Protein 3UBY (pdb70)

Solvent-accessible surface area: 18121 Å² total; per-residue (Å²): 123,112,171,102,90,75,20,19,93,153,18,0,62,45,69,6,53,55,0,0,85,30,0,2,0,3,11,0,0,14,108,14,138,112,47,48,46,0,49,0,25,0,0,0,0,0,0,30,63,1,46,145,0,101,27,0,36,0,108,71,34,122,122,46,124,111,2,141,0,4,51,70,128,26,0,3,0,3,1,28,77,53,190,70,136,81,42,7,0,5,0,1,3,75,45,98,0,4,2,0,12,0,13,0,1,41,10,84,78,23,38,107,30,0,54,122,60,56,91,122,87,105,105,42,123,84,2,1,16,5,23,19,76,0,0,32,0,0,30,4,62,100,76,8,18,62,72,29,0,7,135,23,144,20,0,25,0,14,128,5,86,82,21,15,1,110,42,7,19,2,34,3,36,14,53,74,93,48,59,133,42,33,201,81,76,12,4,4,2,18,99,71,15,70,49,13,32,66,82,37,182,152,42,74,123,89,130,83,56,61,10,19,95,152,31,0,61,46,64,1,47,56,0,0,97,31,0,17,11,19,22,0,0,18,85,18,137,118,45,43,58,0,43,0,57,0,0,0,0,0,0,71,103,34,147,157,57,101,171,27,126,0,24,52,52,125,28,0,1,0,28,0,57,88,28,212,76,66,97,40,13,0,6,0,1,3,81,47,112,2,4,3,0,10,0,17,0,1,36,10,78,80,25,38,124,20,0,56,128,78,35,109,192,147,13,135,57,30,53,0,1,15,6,23,21,71,0,0,57,0,0,25,2,59,78,75,5,29,65,71,33,0,14,134,24,125,20,0,34,0,25,60,16,54,79,64,44,121,110,56,27,43,7,70,101,95,123,37,6,3,11,31,160,73,16,98,55,12,34,70,104,127

Radius of gyration: 24.21 Å; Cα contacts (8 Å, |Δi|>4): 973; chains: 2; bounding box: 61×61×59 Å

B-factor: mean 36.01, std 13.49, range [2.0, 109.89]

Organism: Homo sapiens (NCBI:txid9606)

Secondary structure (DSSP, 8-state):
-----B--HHHH-S-HHHHHHHTTT-EEEEE-TTS-EEEEEEEEEEEE-STT-TTSTTGGG---SGGGGGGSSTTBEEEEEETTTEEEEEEE-SSTT-EEEEEEEEEEE-HHHHHHHHHH---GGGTSSSHHHHHHHTT--GGGTT-BTTT-SSEEEE--S--B-GGGEEEEPPS---TTTTTS--EEEETT-TT-S---TTT-/----EE--HHHHSSBHHHHHHHTTTPEEEEE-TTS-EEEEEEEEEEEE-----TTTGGGGSSTTBEEEEEETTTEEEEEEE-BSTT-EEEEEEEEEEE-HHHHHHHH-----GGGTSSSHHHHHHHTT--GGGTT-BTTT-SSEEEEE-SB----EEEE-----EEEETT-TT-SS--

Sequence (382 aa):
GPHMTRLGLEFFDQPAVPLARAFLGQVLVRRLPNGTELRGRIVETEAYLGPEDEAAHSRGGRQTPRNRGMFMKPGTLYVYIIYGMYFCMNISSQGDGACVLLRALEPLEGLETMRQLRSTLLKDRELCSGPSKLCQALAINKSFDQRDLAQDEAVWLERGPLEPSEPAVVAAARVGVAGEWARKPLRFYVRGSPWVSVVDRVAEGPHMTRLGLEFFDQPAVPLARAFLGQVLVRRLPNGTELRGRIVETEAYLGPQTPRNRGMFMKPGTLYVYIIYGMYFCMNISSQGDGACVLLRALEPLEGLETMRQLRSRVLKDRELCSGPSKLCQALAINKSFDQRDLAQDEAVWLERGPLEPSAVVAAARVPLRFYVRGSPWVSVVD

GO terms:
  GO:0003684 damaged DNA binding (F, TAS)
  GO:0005654 nucleoplasm (C, TAS)
  GO:0006284 base-excision repair (P, TAS)
  GO:0006307 DNA alkylation repair (P, TAS)
  GO:0005739 mitochondrion (C, HTP)
  GO:0045007 depurination (P, TAS)
  GO:0019104 DNA N-glycosylase activity (F, TAS)
  GO:0005515 protein binding (F, IPI)
  GO:0005654 nucleoplasm (C, IDA)
  GO:0005829 cytosol (C, IDA)
  GO:0003677 DNA binding (F, EXP)

Nearest PDB structures (foldseek):
  3uby-assembly1_A  TM=1.005E+00  e=2.564E-46  Homo sapiens
  1f6o-assembly1_A  TM=9.825E-01  e=2.216E-38  Homo sapiens
  1f4r-assembly1_A  TM=9.742E-01  e=4.919E-38  Homo sapiens
  1ewn-assembly1_A  TM=9.761E-01  e=7.106E-38  Homo sapiens
  1bnk-assembly1_A  TM=9.827E-01  e=2.994E-36  Homo sapiens

Structure (mmCIF, N/CA/C/O backbone):
data_3UBY
#
_entry.id   3UBY
#
_cell.length_a   41.168
_cell.length_b   41.168
_cell.length_c   262.546
_cell.angle_alpha   90.00
_cell.angle_beta   90.00
_cell.angle_gamma   90.00
#
_symmetry.space_group_name_H-M   'P 43'
#
loop_
_entity.id
_entity.type
_entity.pdbx_description
1 polymer 'DNA-3-methyladenine glycosylase'
2 polymer "DNA (5'-D(*GP*AP*CP*AP*TP*GP*(EDC)P*TP*TP*GP*CP*CP*T)-3')"
3 water water
#
loop_
_atom_site.group_PDB
_atom_site.id
_atom_site.type_symbol
_atom_site.label_atom_id
_atom_site.label_alt_id
_atom_site.label_comp_id
_atom_site.label_asym_id
_atom_site.label_entity_id
_atom_site.label_seq_id
_atom_site.pdbx_PDB_ins_code
_atom_site.Cartn_x
_atom_site.Cartn_y
_atom_site.Cartn_z
_atom_site.occupancy
_atom_site.B_iso_or_equiv
_atom_site.auth_seq_id
_atom_site.auth_comp_id
_atom_site.auth_asym_id
_atom_site.auth_atom_id
_atom_site.pdbx_PDB_model_num
ATOM 1 N N . GLY A 1 1 ? 13.423 -16.836 -1.871 1.00 36.01 80 GLY A N 1
ATOM 2 C CA . GLY A 1 1 ? 12.492 -16.692 -0.719 1.00 37.44 80 GLY A CA 1
ATOM 3 C C . GLY A 1 1 ? 11.109 -16.239 -1.147 1.00 41.88 80 GLY A C 1
ATOM 4 O O . GLY A 1 1 ? 10.892 -15.943 -2.327 1.00 43.09 80 GLY A O 1
ATOM 5 N N . PRO A 1 2 ? 10.163 -16.182 -0.190 1.00 41.17 81 PRO A N 1
ATOM 6 C CA . PRO A 1 2 ? 8.806 -15.741 -0.498 1.00 44.37 81 PRO A CA 1
ATOM 7 C C . PRO A 1 2 ? 8.726 -14.232 -0.721 1.00 43.34 81 PRO A C 1
ATOM 8 O O . PRO A 1 2 ? 9.608 -13.486 -0.286 1.00 42.03 81 PRO A O 1
ATOM 12 N N . HIS A 1 3 ? 7.683 -13.800 -1.421 1.00 45.60 82 HIS A N 1
ATOM 13 C CA . HIS A 1 3 ? 7.408 -12.382 -1.592 1.00 46.29 82 HIS A CA 1
ATOM 14 C C . HIS A 1 3 ? 6.999 -11.835 -0.231 1.00 44.87 82 HIS A C 1
ATOM 15 O O . HIS A 1 3 ? 6.043 -12.326 0.375 1.00 46.47 82 HIS A O 1
ATOM 22 N N . MET A 1 4 ? 7.738 -10.841 0.257 1.00 44.01 83 MET A N 1
ATOM 23 C CA . MET A 1 4 ? 7.482 -10.282 1.586 1.00 45.75 83 MET A CA 1
ATOM 24 C C . MET A 1 4 ? 7.116 -8.808 1.528 1.00 44.37 83 MET A C 1
ATOM 25 O O . MET A 1 4 ? 7.828 -8.000 0.925 1.00 48.66 83 MET A O 1
ATOM 30 N N . THR A 1 5 ? 5.994 -8.469 2.150 1.00 39.39 84 THR A N 1
ATOM 31 C CA . THR A 1 5 ? 5.559 -7.080 2.238 1.00 42.48 84 THR A CA 1
ATOM 32 C C . THR A 1 5 ? 5.208 -6.746 3.685 1.00 39.23 84 THR A C 1
ATOM 33 O O . THR A 1 5 ? 4.707 -7.599 4.430 1.00 42.39 84 THR A O 1
ATOM 37 N N . ARG A 1 6 ? 5.492 -5.516 4.094 1.00 31.51 85 ARG A N 1
ATOM 38 C CA . ARG A 1 6 ? 5.234 -5.134 5.472 1.00 27.09 85 ARG A CA 1
ATOM 39 C C . ARG A 1 6 ? 3.773 -4.732 5.679 1.00 28.08 85 ARG A C 1
ATOM 40 O O . ARG A 1 6 ? 3.106 -4.225 4.763 1.00 23.06 85 ARG A O 1
ATOM 48 N N . LEU A 1 7 ? 3.282 -4.996 6.885 1.00 25.85 86 LEU A N 1
ATOM 49 C CA . LEU A 1 7 ? 1.973 -4.547 7.291 1.00 27.40 86 LEU A CA 1
ATOM 50 C C . LEU A 1 7 ? 2.051 -3.040 7.536 1.00 26.35 86 LEU A C 1
ATOM 51 O O . LEU A 1 7 ? 2.983 -2.557 8.191 1.00 25.95 86 LEU A O 1
ATOM 56 N N . GLY A 1 8 ? 1.092 -2.306 6.977 1.00 27.44 87 GLY A N 1
ATOM 57 C CA . GLY A 1 8 ? 1.121 -0.847 7.005 1.00 25.68 87 GLY A CA 1
ATOM 58 C C . GLY A 1 8 ? -0.098 -0.212 7.644 1.00 28.56 87 GLY A C 1
ATOM 59 O O . GLY A 1 8 ? -0.826 -0.860 8.394 1.00 27.36 87 GLY A O 1
ATOM 60 N N . LEU A 1 9 ? -0.328 1.057 7.313 1.00 28.03 88 LEU A N 1
ATOM 61 C CA . LEU A 1 9 ? -1.378 1.872 7.934 1.00 27.60 88 LEU A CA 1
ATOM 62 C C . LEU A 1 9 ? -2.733 1.166 8.006 1.00 29.87 88 LEU A C 1
ATOM 63 O O . LEU A 1 9 ? -3.401 1.203 9.036 1.00 27.65 88 LEU A O 1
ATOM 68 N N . GLU A 1 10 ? -3.119 0.510 6.917 1.00 33.14 89 GLU A N 1
ATOM 69 C CA . GLU A 1 10 ? -4.382 -0.231 6.859 1.00 36.40 89 GLU A CA 1
ATOM 70 C C . GLU A 1 10 ? -4.532 -1.261 7.988 1.00 29.56 89 GLU A C 1
ATOM 71 O O . GLU A 1 10 ? -5.623 -1.453 8.517 1.00 31.81 89 GLU A O 1
ATOM 77 N N . PHE A 1 11 ? -3.436 -1.914 8.357 1.00 28.25 90 PHE A N 1
ATOM 78 C CA . PHE A 1 11 ? -3.472 -2.920 9.414 1.00 27.97 90 PHE A CA 1
ATOM 79 C C . PHE A 1 11 ? -3.604 -2.241 10.772 1.00 24.87 90 PHE A C 1
ATOM 80 O O . PHE A 1 11 ? -4.373 -2.687 11.624 1.00 28.02 90 PHE A O 1
ATOM 88 N N . PHE A 1 12 ? -2.865 -1.154 10.968 1.00 21.93 91 PHE A N 1
ATOM 89 C CA . PHE A 1 12 ? -2.821 -0.498 12.273 1.00 24.23 91 PHE A CA 1
ATOM 90 C C . PHE A 1 12 ? -4.074 0.314 12.567 1.00 25.58 91 PHE A C 1
ATOM 91 O O . PHE A 1 12 ? -4.427 0.498 13.734 1.00 27.37 91 PHE A O 1
ATOM 99 N N . ASP A 1 13 ? -4.748 0.771 11.508 1.00 22.16 92 ASP A N 1
ATOM 100 C CA . ASP A 1 13 ? -5.922 1.643 11.631 1.00 27.98 92 ASP A CA 1
ATOM 101 C C . ASP A 1 13 ? -7.211 0.869 11.891 1.00 29.42 92 ASP A C 1
ATOM 102 O O . ASP A 1 13 ? -8.138 0.882 11.072 1.00 31.04 92 ASP A O 1
ATOM 107 N N . GLN A 1 14 ? -7.256 0.202 13.040 1.00 28.40 93 GLN A N 1
ATOM 108 C CA . GLN A 1 14 ? -8.482 -0.403 13.559 1.00 28.39 93 GLN A CA 1
ATOM 109 C C . GLN A 1 14 ? -8.531 -0.193 15.076 1.00 27.08 93 GLN A C 1
ATOM 110 O O . GLN A 1 14 ? -7.487 0.069 15.682 1.00 22.04 93 GLN A O 1
ATOM 116 N N . PRO A 1 15 ? -9.730 -0.287 15.697 1.00 27.05 94 PRO A N 1
ATOM 117 C CA . PRO A 1 15 ? -9.809 -0.099 17.158 1.00 28.68 94 PRO A CA 1
ATOM 118 C C . PRO A 1 15 ? -8.911 -1.054 17.950 1.00 28.42 94 PRO A C 1
ATOM 119 O O . PRO A 1 15 ? -8.456 -2.067 17.410 1.00 27.72 94 PRO A O 1
ATOM 123 N N . ALA A 1 16 ? -8.658 -0.720 19.215 1.00 23.99 95 ALA A N 1
ATOM 124 C CA . ALA A 1 16 ? -7.626 -1.386 20.024 1.00 24.42 95 ALA A CA 1
ATOM 125 C C . ALA A 1 16 ? -7.842 -2.886 20.261 1.00 23.84 95 ALA A C 1
ATOM 126 O O . ALA A 1 16 ? -6.893 -3.670 20.172 1.00 21.30 95 ALA A O 1
ATOM 128 N N . VAL A 1 17 ? -9.074 -3.287 20.567 1.00 22.33 96 VAL A N 1
ATOM 129 C CA . VAL A 1 17 ? -9.381 -4.708 20.739 1.00 26.58 96 VAL A CA 1
ATOM 130 C C . VAL A 1 17 ? -9.068 -5.498 19.449 1.00 26.38 96 VAL A C 1
ATOM 131 O O . VAL A 1 17 ? -8.206 -6.382 19.479 1.00 25.09 96 VAL A O 1
ATOM 135 N N . PRO A 1 18 ? -9.722 -5.158 18.310 1.00 25.94 97 PRO A N 1
ATOM 136 C CA . PRO A 1 18 ? -9.389 -5.906 17.086 1.00 29.94 97 PRO A CA 1
ATOM 137 C C . PRO A 1 18 ? -7.898 -5.855 16.698 1.00 23.84 97 PRO A C 1
ATOM 138 O O . PRO A 1 18 ? -7.371 -6.843 16.190 1.00 23.56 97 PRO A O 1
ATOM 142 N N . LEU A 1 19 ? -7.221 -4.736 16.952 1.00 23.78 98 LEU A N 1
ATOM 143 C CA . LEU A 1 19 ? -5.789 -4.646 16.635 1.00 23.39 98 LEU A CA 1
ATOM 144 C C . LEU A 1 19 ? -4.944 -5.581 17.507 1.00 21.14 98 LEU A C 1
ATOM 145 O O . LEU A 1 19 ? -4.113 -6.327 16.989 1.00 21.57 98 LEU A O 1
ATOM 150 N N . ALA A 1 20 ? -5.173 -5.541 18.818 1.00 21.83 99 ALA A N 1
ATOM 151 C CA . ALA A 1 20 ? -4.512 -6.439 19.768 1.00 21.39 99 ALA A CA 1
ATOM 152 C C . ALA A 1 20 ? -4.667 -7.910 19.390 1.00 25.87 99 ALA A C 1
ATOM 153 O O . ALA A 1 20 ? -3.749 -8.716 19.583 1.00 25.22 99 ALA A O 1
ATOM 155 N N . ARG A 1 21 ? -5.834 -8.248 18.852 1.00 25.98 100 ARG A N 1
ATOM 156 C CA . ARG A 1 21 ? -6.118 -9.605 18.405 1.00 28.93 100 ARG A CA 1
ATOM 157 C C . ARG A 1 21 ? -5.393 -9.906 17.099 1.00 25.68 100 ARG A C 1
ATOM 158 O O . ARG A 1 21 ? -4.832 -10.983 16.938 1.00 21.83 100 ARG A O 1
ATOM 166 N N . ALA A 1 22 ? -5.409 -8.934 16.186 1.00 26.59 101 ALA A N 1
ATOM 167 C CA . ALA A 1 22 ? -4.840 -9.079 14.848 1.00 25.14 101 ALA A CA 1
ATOM 168 C C . ALA A 1 22 ? -3.323 -9.241 14.857 1.00 25.08 101 ALA A C 1
ATOM 169 O O . ALA A 1 22 ? -2.779 -9.916 13.984 1.00 18.07 101 ALA A O 1
ATOM 171 N N . PHE A 1 23 ? -2.657 -8.626 15.842 1.00 22.03 102 PHE A N 1
ATOM 172 C CA . PHE A 1 23 ? -1.203 -8.738 16.025 1.00 22.02 102 PHE A CA 1
ATOM 173 C C . PHE A 1 23 ? -0.749 -10.184 16.244 1.00 24.13 102 PHE A C 1
ATOM 174 O O . PHE A 1 23 ? 0.353 -10.565 15.850 1.00 21.27 102 PHE A O 1
ATOM 182 N N . LEU A 1 24 ? -1.583 -10.973 16.913 1.00 23.91 103 LEU A N 1
ATOM 183 C CA . LEU A 1 24 ? -1.219 -12.348 17.249 1.00 24.91 103 LEU A CA 1
ATOM 184 C C . LEU A 1 24 ? -0.883 -13.144 15.991 1.00 22.21 103 LEU A C 1
ATOM 185 O O . LEU A 1 24 ? -1.682 -13.221 15.067 1.00 27.09 103 LEU A O 1
ATOM 190 N N . GLY A 1 25 ? 0.318 -13.704 15.950 1.00 21.82 104 GLY A N 1
ATOM 191 C CA . GLY A 1 25 ? 0.748 -14.496 14.802 1.00 23.11 104 GLY A CA 1
ATOM 192 C C . GLY A 1 25 ? 1.559 -13.692 13.807 1.00 24.37 104 GLY A C 1
ATOM 193 O O . GLY A 1 25 ? 2.212 -14.261 12.950 1.00 22.38 104 GLY 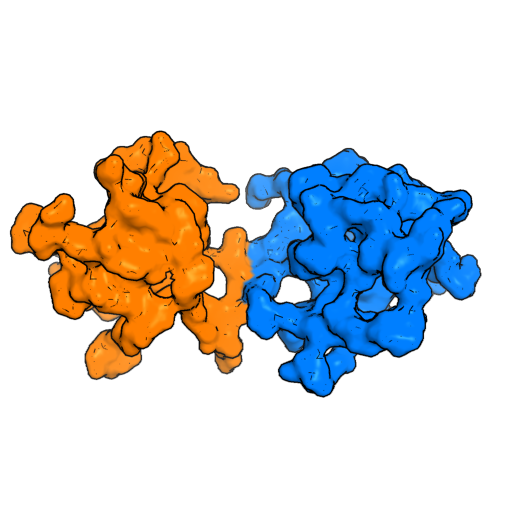A O 1
ATOM 194 N N . GLN A 1 26 ? 1.522 -12.363 13.921 1.00 23.86 105 GLN A N 1
ATOM 195 C CA . GLN A 1 26 ? 2.319 -11.502 13.039 1.00 21.03 105 GLN A CA 1
ATOM 196 C C . GLN A 1 26 ? 3.767 -11.480 13.527 1.00 23.05 105 GLN A C 1
ATOM 197 O O . GLN A 1 26 ? 4.028 -11.702 14.708 1.00 21.90 105 GLN A O 1
ATOM 203 N N . VAL A 1 27 ? 4.703 -11.225 12.617 1.00 20.03 106 VAL A N 1
ATOM 204 C CA . VAL A 1 27 ? 6.125 -11.319 12.948 1.00 23.24 106 VAL A CA 1
ATOM 205 C C . VAL A 1 27 ? 6.761 -9.943 13.006 1.00 18.47 106 VAL A C 1
ATOM 206 O O . VAL A 1 27 ? 6.795 -9.202 12.024 1.00 22.34 106 VAL A O 1
ATOM 210 N N . LEU A 1 28 ? 7.264 -9.618 14.183 1.00 23.22 107 LEU A N 1
ATOM 211 C CA . LEU A 1 28 ? 7.937 -8.355 14.414 1.00 21.41 107 LEU A CA 1
ATOM 212 C C . LEU A 1 28 ? 9.402 -8.522 14.017 1.00 20.10 107 LEU A C 1
ATOM 213 O O . LEU A 1 28 ? 10.065 -9.463 14.455 1.00 20.49 107 LEU A O 1
ATOM 218 N N . VAL A 1 29 ? 9.894 -7.620 13.170 1.00 19.58 108 VAL A N 1
ATOM 219 C CA . VAL A 1 29 ? 11.260 -7.704 12.645 1.00 23.22 108 VAL A CA 1
ATOM 220 C C . VAL A 1 29 ? 12.094 -6.484 13.055 1.00 25.25 108 VAL A C 1
ATOM 221 O O . VAL A 1 29 ? 11.644 -5.353 12.923 1.00 25.60 108 VAL A O 1
ATOM 225 N N . ARG A 1 30 ? 13.307 -6.726 13.550 1.00 24.18 109 ARG A N 1
ATOM 226 C CA . ARG A 1 30 ? 14.259 -5.660 13.838 1.00 25.74 109 ARG A CA 1
ATOM 227 C C . ARG A 1 30 ? 15.520 -5.834 13.025 1.00 27.39 109 ARG A C 1
ATOM 228 O O . ARG A 1 30 ? 16.049 -6.946 12.919 1.00 32.71 109 ARG A O 1
ATOM 236 N N . ARG A 1 31 ? 15.993 -4.739 12.436 1.00 26.30 110 ARG A N 1
ATOM 237 C CA . ARG A 1 31 ? 17.276 -4.743 11.737 1.00 29.45 110 ARG A CA 1
ATOM 238 C C . ARG A 1 31 ? 18.254 -3.840 12.469 1.00 30.73 110 ARG A C 1
ATOM 239 O O . ARG A 1 31 ? 18.072 -2.622 12.535 1.00 34.59 110 ARG A O 1
ATOM 247 N N . LEU A 1 32 ? 19.289 -4.460 13.020 1.00 34.51 111 LEU A N 1
ATOM 248 C CA . LEU A 1 32 ? 20.332 -3.759 13.755 1.00 35.41 111 LEU A CA 1
ATOM 249 C C . LEU A 1 32 ? 21.249 -2.985 12.798 1.00 35.90 111 LEU A C 1
ATOM 250 O O . LEU A 1 32 ? 21.286 -3.292 11.602 1.00 35.08 111 LEU A O 1
ATOM 255 N N . PRO A 1 33 ? 21.985 -1.976 13.316 1.00 39.75 112 PRO A N 1
ATOM 256 C CA . PRO A 1 33 ? 22.903 -1.181 12.489 1.00 40.82 112 PRO A CA 1
ATOM 257 C C . PRO A 1 33 ? 23.988 -2.020 11.816 1.00 44.01 112 PRO A C 1
ATOM 258 O O . PRO A 1 33 ? 24.524 -1.621 10.776 1.00 47.22 112 PRO A O 1
ATOM 262 N N . ASN A 1 34 ? 24.303 -3.169 12.408 1.00 43.49 113 ASN A N 1
ATOM 263 C CA . ASN A 1 34 ? 25.294 -4.085 11.853 1.00 44.05 113 ASN A CA 1
ATOM 264 C C . ASN A 1 34 ? 24.718 -4.999 10.768 1.00 42.55 113 ASN A C 1
ATOM 265 O O . ASN A 1 34 ? 25.445 -5.793 10.171 1.00 42.53 113 ASN A O 1
ATOM 270 N N . GLY A 1 35 ? 23.415 -4.887 10.521 1.00 39.48 114 GLY A N 1
ATOM 271 C CA . GLY A 1 35 ? 22.748 -5.690 9.484 1.00 40.20 114 GLY A CA 1
ATOM 272 C C . GLY A 1 35 ? 22.015 -6.949 9.935 1.00 34.89 114 GLY A C 1
ATOM 273 O O . GLY A 1 35 ? 21.252 -7.530 9.163 1.00 33.78 114 GLY A O 1
ATOM 274 N N . THR A 1 36 ? 22.251 -7.376 11.175 1.00 34.96 115 THR A N 1
ATOM 275 C CA . THR A 1 36 ? 21.571 -8.544 11.752 1.00 32.44 115 THR A CA 1
ATOM 276 C C . THR A 1 36 ? 20.052 -8.346 11.853 1.00 33.47 115 THR A C 1
ATOM 277 O O . THR A 1 36 ? 19.585 -7.355 12.431 1.00 29.63 115 THR A O 1
ATOM 281 N N . GLU A 1 37 ? 19.291 -9.289 11.294 1.00 26.99 116 GLU A N 1
ATOM 282 C CA . GLU A 1 37 ? 17.828 -9.258 11.416 1.00 29.23 116 GLU A CA 1
ATOM 283 C C . GLU A 1 37 ? 17.307 -10.170 12.524 1.00 28.21 116 GLU A C 1
ATOM 284 O O . GLU A 1 37 ? 17.625 -11.372 12.584 1.00 27.66 116 GLU A O 1
ATOM 290 N N . LEU A 1 38 ? 16.528 -9.574 13.420 1.00 24.26 117 LEU A N 1
ATOM 291 C CA . LEU A 1 38 ? 15.905 -10.298 14.516 1.00 24.29 117 LEU A CA 1
ATOM 292 C C . LEU A 1 38 ? 14.410 -10.411 14.245 1.00 25.06 117 LEU A C 1
ATOM 293 O O . LEU A 1 38 ? 13.768 -9.424 13.908 1.00 23.78 117 LEU A O 1
ATOM 298 N N . ARG A 1 39 ? 13.865 -11.617 14.376 1.00 22.44 118 ARG A N 1
ATOM 299 C CA . ARG A 1 39 ? 12.437 -11.829 14.156 1.00 20.93 118 ARG A CA 1
ATOM 300 C C . ARG A 1 39 ? 11.816 -12.526 15.351 1.00 21.75 118 ARG A C 1
ATOM 301 O O . ARG A 1 39 ? 12.402 -13.453 15.926 1.00 20.96 118 ARG A O 1
ATOM 309 N N . GLY A 1 40 ? 10.630 -12.061 15.721 1.00 20.61 119 GLY A N 1
ATOM 310 C CA . GLY A 1 40 ? 9.849 -12.697 16.772 1.00 23.52 119 GLY A CA 1
ATOM 311 C C . GLY A 1 40 ? 8.383 -12.630 16.422 1.00 22.50 119 GLY A C 1
ATOM 312 O O . GLY A 1 40 ? 7.886 -11.570 16.056 1.00 20.74 119 GLY A O 1
ATOM 313 N N . ARG A 1 41 ? 7.709 -13.775 16.513 1.00 20.21 120 ARG A N 1
ATOM 314 C CA . ARG A 1 41 ? 6.278 -13.878 16.257 1.00 21.59 120 ARG A CA 1
ATOM 315 C C . ARG A 1 41 ? 5.500 -13.492 17.516 1.00 20.97 120 ARG A C 1
ATOM 316 O O . ARG A 1 41 ? 5.731 -14.038 18.593 1.00 22.12 120 ARG A O 1
ATOM 324 N N . ILE A 1 42 ? 4.584 -12.540 17.370 1.00 20.62 121 ILE A N 1
ATOM 325 C CA . ILE A 1 42 ? 3.804 -12.033 18.507 1.00 20.52 121 ILE A CA 1
ATOM 326 C C . ILE A 1 42 ? 2.819 -13.099 19.024 1.00 19.80 121 ILE A C 1
ATOM 327 O O . ILE A 1 42 ? 2.026 -13.639 18.258 1.00 20.26 121 ILE A O 1
ATOM 332 N N . VAL A 1 43 ? 2.872 -13.382 20.325 1.00 18.84 122 VAL A N 1
ATOM 333 C CA . VAL A 1 43 ? 1.981 -14.370 20.942 1.00 24.11 122 VAL A CA 1
ATOM 334 C C . VAL A 1 43 ? 1.141 -13.822 22.103 1.00 23.41 122 VAL A C 1
ATOM 335 O O . VAL A 1 43 ? 0.323 -14.550 22.670 1.00 22.49 122 VAL A O 1
ATOM 339 N N . GLU A 1 44 ? 1.357 -12.561 22.472 1.00 19.45 123 GLU A N 1
ATOM 340 C CA . GLU A 1 44 ? 0.654 -11.966 23.598 1.00 20.61 123 GLU A CA 1
ATOM 341 C C . GLU A 1 44 ? 0.632 -10.438 23.482 1.00 20.58 123 GLU A C 1
ATOM 342 O O . GLU A 1 44 ? 1.672 -9.813 23.227 1.00 20.40 123 GLU A O 1
ATOM 348 N N . THR A 1 45 ? -0.562 -9.864 23.655 1.00 18.38 124 THR A N 1
ATOM 349 C CA . THR A 1 45 ? -0.807 -8.418 23.512 1.00 21.81 124 THR A CA 1
ATOM 350 C C . THR A 1 45 ? -1.832 -7.936 24.541 1.00 19.95 124 THR A C 1
ATOM 351 O O . THR A 1 45 ? -2.540 -8.748 25.144 1.00 21.48 124 THR A O 1
ATOM 355 N N . GLU A 1 46 ? -1.924 -6.620 24.720 1.00 19.48 125 GLU A N 1
ATOM 356 C CA . GLU A 1 46 ? -2.950 -6.009 25.576 1.00 23.16 125 GLU A CA 1
ATOM 357 C C . GLU A 1 46 ? -3.539 -4.770 24.928 1.00 24.09 125 GLU A C 1
ATOM 358 O O . GLU A 1 46 ? -2.820 -3.985 24.337 1.00 21.64 125 GLU A O 1
ATOM 364 N N . ALA A 1 47 ? -4.848 -4.586 25.062 1.00 25.30 126 ALA A N 1
ATOM 365 C CA . ALA A 1 47 ? -5.475 -3.362 24.592 1.00 25.60 126 ALA A CA 1
ATOM 366 C C . ALA A 1 47 ? -5.574 -2.352 25.729 1.00 20.81 126 ALA A C 1
ATOM 367 O O . ALA A 1 47 ? -5.907 -2.711 26.858 1.00 19.90 126 ALA A O 1
ATOM 369 N N . TYR A 1 48 ? -5.239 -1.099 25.426 1.00 25.32 127 TYR A N 1
ATOM 370 C CA . TYR A 1 48 ? -5.506 0.047 26.312 1.00 23.58 127 TYR A CA 1
ATOM 371 C C . TYR A 1 48 ? -6.478 0.979 25.595 1.00 21.01 127 TYR A C 1
ATOM 372 O O . TYR A 1 48 ? -6.188 1.476 24.513 1.00 24.81 127 TYR A O 1
ATOM 381 N N . LEU A 1 49 ? -7.652 1.175 26.188 1.00 24.91 128 LEU A N 1
ATOM 382 C CA . LEU A 1 49 ? -8.827 1.576 25.406 1.00 27.42 128 LEU A CA 1
ATOM 383 C C . LEU A 1 49 ? -8.970 3.074 25.131 1.00 34.13 128 LEU A C 1
ATOM 384 O O . LEU A 1 49 ? -9.627 3.470 24.167 1.00 38.08 128 LEU A O 1
ATOM 389 N N . GLY A 1 50 ? -8.342 3.895 25.962 1.00 26.96 129 GLY A N 1
ATOM 390 C CA . GLY A 1 50 ? -8.465 5.347 25.838 1.00 35.38 129 GLY A CA 1
ATOM 391 C C . GLY A 1 50 ? -8.971 5.960 27.129 1.00 31.09 129 GLY A C 1
ATOM 392 O O . GLY A 1 50 ? -8.909 5.317 28.177 1.00 28.97 129 GLY A O 1
ATOM 393 N N . PRO A 1 51 ? -9.487 7.203 27.060 1.00 34.04 130 PRO A N 1
ATOM 394 C CA . PRO A 1 51 ? -9.895 8.014 28.224 1.00 34.39 130 PRO A CA 1
ATOM 395 C C . PRO A 1 51 ? -10.687 7.274 29.312 1.00 35.08 130 PRO A C 1
ATOM 396 O O . PRO A 1 51 ? -10.470 7.511 30.505 1.00 36.13 130 PRO A O 1
ATOM 400 N N . GLU A 1 52 ? -11.584 6.385 28.898 1.00 34.88 131 GLU A N 1
ATOM 401 C CA . GLU A 1 52 ? -12.418 5.618 29.825 1.00 36.42 131 GLU A CA 1
ATOM 402 C C . GLU A 1 52 ? -11.642 4.536 30.586 1.00 33.34 131 GLU A C 1
ATOM 403 O O . GLU A 1 52 ? -12.057 4.119 31.670 1.00 32.48 131 GLU A O 1
ATOM 409 N N . ASP A 1 53 ? -10.516 4.104 30.021 1.00 30.93 132 ASP A N 1
ATOM 410 C CA . ASP A 1 53 ? -9.702 3.024 30.583 1.00 29.07 132 ASP A CA 1
ATOM 411 C C . ASP A 1 53 ? -8.850 3.491 31.768 1.00 31.08 132 ASP A C 1
ATOM 412 O O . ASP A 1 53 ? -7.821 4.138 31.585 1.00 35.33 132 ASP A O 1
ATOM 417 N N . GLU A 1 54 ? -9.275 3.140 32.982 1.00 33.95 133 GLU A N 1
ATOM 418 C CA . GLU A 1 54 ? -8.581 3.574 34.203 1.00 32.54 133 GLU A CA 1
ATOM 419 C C . GLU A 1 54 ? -7.117 3.125 34.279 1.00 33.42 133 GLU A C 1
ATOM 420 O O . GLU A 1 54 ? -6.302 3.781 34.926 1.00 30.15 133 GLU A O 1
ATOM 426 N N . ALA A 1 55 ? -6.779 2.023 33.603 1.00 29.19 134 ALA A N 1
ATOM 427 C CA . ALA A 1 55 ? -5.395 1.542 33.579 1.00 27.35 134 ALA A CA 1
ATOM 428 C C . ALA A 1 55 ? -4.501 2.257 32.549 1.00 23.68 134 ALA A C 1
ATOM 429 O O . ALA A 1 55 ? -3.277 2.274 32.699 1.00 28.17 134 ALA A O 1
ATOM 431 N N . ALA A 1 56 ? -5.104 2.832 31.507 1.00 21.76 135 ALA A N 1
ATOM 432 C CA . ALA A 1 56 ? -4.340 3.448 30.415 1.00 24.09 135 ALA A CA 1
ATOM 433 C C . ALA A 1 56 ? -3.687 4.763 30.819 1.00 27.10 135 ALA A C 1
ATOM 434 O O . ALA A 1 56 ? -4.267 5.547 31.580 1.00 23.33 135 ALA A O 1
ATOM 436 N N . HIS A 1 57 ? -2.484 4.997 30.288 1.00 26.87 136 HIS A N 1
ATOM 437 C CA . HIS A 1 57 ? -1.779 6.273 30.446 1.00 28.50 136 HIS A CA 1
ATOM 438 C C . HIS A 1 57 ? -2.644 7.435 29.959 1.00 29.08 136 HIS A C 1
ATOM 439 O O . HIS A 1 57 ? -2.474 8.579 30.400 1.00 25.86 136 HIS A O 1
ATOM 446 N N . SER A 1 58 ? -3.585 7.125 29.066 1.00 23.28 137 SER A N 1
ATOM 447 C CA . SER A 1 58 ? -4.484 8.128 28.472 1.00 29.89 137 SER A CA 1
ATOM 448 C C . SER A 1 58 ? -5.808 8.317 29.222 1.00 28.90 137 SER A C 1
ATOM 449 O O . SER A 1 58 ? -6.739 8.946 28.698 1.00 27.86 137 SER A O 1
ATOM 452 N N . ARG A 1 59 ? -5.895 7.768 30.435 1.00 26.22 138 ARG A N 1
ATOM 453 C CA . ARG A 1 59 ? -7.081 7.926 31.292 1.00 30.36 138 ARG A CA 1
ATOM 454 C C . ARG A 1 59 ? -7.552 9.384 31.368 1.00 30.78 138 ARG A C 1
ATOM 455 O O . ARG A 1 59 ? -6.748 10.290 31.570 1.00 32.65 138 ARG A O 1
ATOM 463 N N . GLY A 1 60 ? -8.853 9.592 31.188 1.00 32.32 139 GLY A N 1
ATOM 464 C CA . GLY A 1 60 ? -9.460 10.923 31.244 1.00 37.00 139 GLY A CA 1
ATOM 465 C C . GLY A 1 60 ? -9.051 11.867 30.128 1.00 36.99 139 GLY A C 1
ATOM 466 O O . GLY A 1 60 ? -9.213 13.082 30.252 1.00 32.22 139 GLY A O 1
ATOM 467 N N . GLY A 1 61 ? -8.525 11.315 29.034 1.00 34.90 140 GLY A N 1
ATOM 468 C CA . GLY A 1 61 ? -8.058 12.120 27.898 1.00 37.17 140 GLY A CA 1
ATOM 469 C C . GLY A 1 61 ? -6.787 12.895 28.200 1.00 38.23 140 GLY A C 1
ATOM 470 O O . GLY A 1 61 ? -6.490 13.910 27.561 1.00 38.17 140 GLY A O 1
ATOM 471 N N . ARG A 1 62 ? -6.034 12.399 29.174 1.00 35.28 141 ARG A N 1
ATOM 472 C CA . ARG A 1 62 ? -4.816 13.040 29.646 1.00 36.76 141 ARG A CA 1
ATOM 473 C C . ARG A 1 62 ? -3.669 12.828 28.647 1.00 37.32 141 ARG A C 1
ATOM 474 O O . ARG A 1 62 ? -3.258 11.699 28.376 1.00 33.70 141 ARG A O 1
ATOM 482 N N . GLN A 1 63 ? -3.204 13.928 28.060 1.00 30.95 142 GLN A N 1
ATOM 483 C CA . GLN A 1 63 ? -2.067 13.891 27.150 1.00 33.02 142 GLN A CA 1
ATOM 484 C C . GLN A 1 63 ? -0.870 14.563 27.813 1.00 34.64 142 GLN A C 1
ATOM 485 O O . GLN A 1 63 ? -0.941 15.726 28.214 1.00 34.72 142 GLN A O 1
ATOM 491 N N . THR A 1 64 ? 0.219 13.815 27.949 1.00 30.47 143 THR A N 1
ATOM 492 C CA . THR A 1 64 ? 1.434 14.333 28.571 1.00 32.09 143 THR A CA 1
ATOM 493 C C . THR A 1 64 ? 2.603 14.198 27.597 1.00 29.28 143 THR A C 1
ATOM 494 O O . THR A 1 64 ? 2.463 13.526 26.572 1.00 29.30 143 THR A O 1
ATOM 498 N N . PRO A 1 65 ? 3.754 14.837 27.906 1.00 32.29 144 PRO A N 1
ATOM 499 C CA . PRO A 1 65 ? 4.935 14.715 27.046 1.00 32.63 144 PRO A CA 1
ATOM 500 C C . PRO A 1 65 ? 5.277 13.267 26.683 1.00 31.06 144 PRO A C 1
ATOM 501 O O . PRO A 1 65 ? 5.407 12.952 25.501 1.00 28.07 144 PRO A O 1
ATOM 505 N N . ARG A 1 66 ? 5.390 12.404 27.690 1.00 28.33 145 ARG A N 1
ATOM 506 C CA . ARG A 1 66 ? 5.700 10.993 27.486 1.00 34.77 145 ARG A CA 1
ATOM 507 C C . ARG A 1 66 ? 4.734 10.265 26.532 1.00 28.61 145 ARG A C 1
ATOM 508 O O . ARG A 1 66 ? 5.180 9.559 25.625 1.00 32.56 145 ARG A O 1
ATOM 516 N N . ASN A 1 67 ? 3.425 10.429 26.731 1.00 29.19 146 ASN A N 1
ATOM 517 C CA . ASN A 1 67 ? 2.446 9.574 26.036 1.00 28.16 146 ASN A CA 1
ATOM 518 C C . ASN A 1 67 ? 1.913 10.070 24.684 1.00 28.88 146 ASN A C 1
ATOM 519 O O . ASN A 1 67 ? 0.881 9.580 24.200 1.00 26.91 146 ASN A O 1
ATOM 524 N N . ARG A 1 68 ? 2.631 11.017 24.076 1.00 28.21 147 ARG A N 1
ATOM 525 C CA . ARG A 1 68 ? 2.284 11.576 22.763 1.00 32.86 147 ARG A CA 1
ATOM 526 C C . ARG A 1 68 ? 1.917 10.507 21.727 1.00 31.85 147 ARG A C 1
ATOM 527 O O . ARG A 1 68 ? 0.943 10.665 20.986 1.00 27.80 147 ARG A O 1
ATOM 535 N N . GLY A 1 69 ? 2.701 9.426 21.692 1.00 29.78 148 GLY A N 1
ATOM 536 C CA . GLY A 1 69 ? 2.503 8.330 20.742 1.00 31.41 148 GLY A CA 1
ATOM 537 C C . GLY A 1 69 ? 1.096 7.762 20.689 1.00 30.66 148 GLY A C 1
ATOM 538 O O . GLY A 1 69 ? 0.621 7.374 19.623 1.00 26.90 148 GLY A O 1
ATOM 539 N N . MET A 1 70 ? 0.425 7.726 21.838 1.00 30.81 149 MET A N 1
ATOM 540 C CA . MET A 1 70 ? -0.910 7.124 21.956 1.00 31.07 149 MET A CA 1
ATOM 541 C C . MET A 1 70 ? -1.986 7.948 21.273 1.00 31.23 149 MET A C 1
ATOM 542 O O . MET A 1 70 ? -3.096 7.464 21.055 1.00 29.21 149 MET A O 1
ATOM 547 N N . PHE A 1 71 ? -1.650 9.197 20.959 1.00 31.06 150 PHE A N 1
ATOM 548 C CA . PHE A 1 71 ? -2.579 10.136 20.363 1.00 30.06 150 PHE A CA 1
ATOM 549 C C . PHE A 1 71 ? -2.136 10.502 18.947 1.00 34.75 150 PHE A C 1
ATOM 550 O O . PHE A 1 71 ? -2.722 11.386 18.304 1.00 25.65 150 PHE A O 1
ATOM 558 N N . MET A 1 72 ? -1.097 9.814 18.475 1.00 28.00 151 MET A N 1
ATOM 559 C CA . MET A 1 72 ? -0.586 9.991 17.115 1.00 30.27 151 MET A CA 1
ATOM 560 C C . MET A 1 72 ? -1.192 8.957 16.160 1.00 29.00 151 MET A C 1
ATOM 561 O O . MET A 1 72 ? -1.862 8.016 16.595 1.00 27.76 151 MET A O 1
ATOM 566 N N . LYS A 1 73 ? -0.979 9.149 14.861 1.00 32.68 152 LYS A N 1
ATOM 567 C CA . LYS A 1 73 ? -1.584 8.282 13.847 1.00 33.37 152 LYS A CA 1
ATOM 568 C C . LYS A 1 73 ? -1.361 6.793 14.138 1.00 31.47 152 LYS A C 1
ATOM 569 O O . LYS A 1 73 ? -0.288 6.409 14.609 1.00 33.17 152 LYS A O 1
ATOM 575 N N . PRO A 1 74 ? -2.378 5.952 13.872 1.00 28.20 153 PRO A N 1
ATOM 576 C CA . PRO A 1 74 ? -2.252 4.518 14.146 1.00 26.33 153 PRO A CA 1
ATOM 577 C C . PRO A 1 74 ? -1.013 3.936 13.496 1.00 27.06 153 PRO A C 1
ATOM 578 O O . PRO A 1 74 ? -0.702 4.267 12.354 1.00 22.77 153 PRO A O 1
ATOM 582 N N . GLY A 1 75 ? -0.302 3.095 14.241 1.00 23.75 154 GLY A N 1
ATOM 583 C CA . GLY A 1 75 ? 0.963 2.549 13.780 1.00 25.11 154 GLY A CA 1
ATOM 584 C C . GLY A 1 75 ? 2.151 3.232 14.420 1.00 23.32 154 GLY A C 1
ATOM 585 O O . GLY A 1 75 ? 3.259 2.710 14.358 1.00 24.50 154 GLY A O 1
ATOM 586 N N . THR A 1 76 ? 1.925 4.408 15.015 1.00 25.65 155 THR A N 1
ATOM 587 C CA . THR A 1 76 ? 2.994 5.141 15.701 1.00 24.22 155 THR A CA 1
ATOM 588 C C . THR A 1 76 ? 3.369 4.386 16.969 1.00 24.16 155 THR A C 1
ATOM 589 O O . THR A 1 76 ? 2.495 3.971 17.735 1.00 22.25 155 THR A O 1
ATOM 593 N N . LEU A 1 77 ? 4.670 4.219 17.181 1.00 18.27 156 LEU A N 1
ATOM 594 C CA . LEU A 1 77 ? 5.166 3.549 18.365 1.00 23.05 156 LEU A CA 1
ATOM 595 C C . LEU A 1 77 ? 5.078 4.463 19.569 1.00 27.26 156 LEU A C 1
ATOM 596 O O . LEU A 1 77 ? 5.341 5.669 19.470 1.00 20.40 156 LEU A O 1
ATOM 601 N N . TYR A 1 78 ? 4.661 3.878 20.689 1.00 21.72 157 TYR A N 1
ATOM 602 C CA . TYR A 1 78 ? 4.745 4.522 21.985 1.00 22.70 157 TYR A CA 1
ATOM 603 C C . TYR A 1 78 ? 5.621 3.647 22.859 1.00 21.45 157 TYR A C 1
ATOM 604 O O . TYR A 1 78 ? 5.166 2.610 23.350 1.00 18.72 157 TYR A O 1
ATOM 613 N N . VAL A 1 79 ? 6.871 4.070 23.046 1.00 22.99 158 VAL A N 1
ATOM 614 C CA . VAL A 1 79 ? 7.829 3.338 23.882 1.00 24.46 158 VAL A CA 1
ATOM 615 C C . VAL A 1 79 ? 8.208 4.201 25.089 1.00 26.53 158 VAL A C 1
ATOM 616 O O . VAL A 1 79 ? 8.676 5.326 24.932 1.00 26.75 158 VAL A O 1
ATOM 620 N N . TYR A 1 80 ? 7.956 3.691 26.291 1.00 26.37 159 TYR A N 1
ATOM 621 C CA . TYR A 1 80 ? 8.247 4.453 27.496 1.00 27.99 159 TYR A CA 1
ATOM 622 C C . TYR A 1 80 ? 9.113 3.668 28.462 1.00 26.54 159 TYR A C 1
ATOM 623 O O . TYR A 1 80 ? 9.215 2.452 28.360 1.00 26.21 159 TYR A O 1
ATOM 632 N N . ILE A 1 81 ? 9.733 4.381 29.394 1.00 28.83 160 ILE A N 1
ATOM 633 C CA . ILE A 1 81 ? 10.576 3.766 30.402 1.00 29.88 160 ILE A CA 1
ATOM 634 C C . ILE A 1 81 ? 9.775 3.539 31.688 1.00 31.06 160 ILE A C 1
ATOM 635 O O . ILE A 1 81 ? 9.203 4.478 32.259 1.00 32.37 160 ILE A O 1
ATOM 640 N N . ILE A 1 82 ? 9.738 2.285 32.130 1.00 30.42 161 ILE A N 1
ATOM 641 C CA . ILE A 1 82 ? 9.006 1.886 33.327 1.00 33.05 161 ILE A CA 1
ATOM 642 C C . ILE A 1 82 ? 9.981 1.387 34.401 1.00 35.51 161 ILE A C 1
ATOM 643 O O . ILE A 1 82 ? 11.011 0.783 34.084 1.00 36.51 161 ILE A O 1
ATOM 648 N N . TYR A 1 83 ? 9.655 1.653 35.666 1.00 33.53 162 TYR A N 1
ATOM 649 C CA . TYR A 1 83 ? 10.532 1.323 36.798 1.00 38.04 162 TYR A CA 1
ATOM 650 C C . TYR A 1 83 ? 11.983 1.767 36.573 1.00 38.79 162 TYR A C 1
ATOM 651 O O . TYR A 1 83 ? 12.925 1.121 37.042 1.00 41.20 162 TYR A O 1
ATOM 660 N N . GLY A 1 84 ? 12.143 2.862 35.831 1.00 40.13 163 GLY A N 1
ATOM 661 C CA . GLY A 1 84 ? 13.438 3.506 35.635 1.00 41.25 163 GLY A CA 1
ATOM 662 C C . GLY A 1 84 ? 14.360 2.947 34.567 1.00 42.31 163 GLY A C 1
ATOM 663 O O . GLY A 1 84 ? 15.106 3.704 33.944 1.00 43.96 163 GLY A O 1
ATOM 664 N N . MET A 1 85 ? 14.316 1.634 34.344 1.00 42.35 164 MET A N 1
ATOM 665 C CA . MET A 1 85 ? 15.306 0.970 33.484 1.00 42.57 164 MET A CA 1
ATOM 666 C C . MET A 1 85 ? 14.727 0.058 32.401 1.00 41.26 164 MET A C 1
ATOM 667 O O . MET A 1 85 ? 15.464 -0.416 31.535 1.00 42.86 164 MET A O 1
ATOM 672 N N . TYR A 1 86 ? 13.420 -0.188 32.449 1.00 40.51 165 TYR A N 1
ATOM 673 C CA . TYR A 1 86 ? 12.775 -1.051 31.462 1.00 34.24 165 TYR A CA 1
ATOM 674 C C . TYR A 1 86 ? 11.918 -0.284 30.469 1.00 32.90 165 TYR A C 1
ATOM 675 O O . TYR A 1 86 ? 11.422 0.804 30.766 1.00 32.07 165 TYR A O 1
ATOM 684 N N . PHE A 1 87 ? 11.739 -0.883 29.294 1.00 28.76 166 PHE A N 1
ATOM 685 C CA . PHE A 1 87 ? 10.940 -0.309 28.219 1.00 26.84 166 PHE A CA 1
ATOM 686 C C . PHE A 1 87 ? 9.654 -1.094 27.992 1.00 27.12 166 PHE A C 1
ATOM 687 O O . PHE A 1 87 ? 9.611 -2.314 28.178 1.00 30.28 166 PHE A O 1
ATOM 695 N N . CYS A 1 88 ? 8.606 -0.384 27.594 1.00 23.94 167 CYS A N 1
ATOM 696 C CA . CYS A 1 88 ? 7.392 -1.020 27.107 1.00 21.84 167 CYS A CA 1
ATOM 697 C C . CYS A 1 88 ? 7.120 -0.505 25.701 1.00 25.64 167 CYS A C 1
ATOM 698 O O . CYS A 1 88 ? 7.129 0.710 25.469 1.00 23.07 167 CYS A O 1
ATOM 701 N N . MET A 1 89 ? 6.906 -1.425 24.763 1.00 20.80 168 MET A N 1
ATOM 702 C CA . MET A 1 89 ? 6.653 -1.062 23.367 1.00 20.94 168 MET A CA 1
ATOM 703 C C . MET A 1 89 ? 5.168 -1.167 23.042 1.00 23.15 168 MET A C 1
ATOM 704 O O . MET A 1 89 ? 4.598 -2.269 23.044 1.00 22.12 168 MET A O 1
ATOM 709 N N . ASN A 1 90 ? 4.552 -0.016 22.774 1.00 19.82 169 ASN A N 1
ATOM 710 C CA . ASN A 1 90 ? 3.144 0.063 22.371 1.00 20.39 169 ASN A CA 1
ATOM 711 C C . ASN A 1 90 ? 2.970 0.554 20.936 1.00 19.88 169 ASN A C 1
ATOM 712 O O . ASN A 1 90 ? 3.869 1.162 20.365 1.00 18.74 169 ASN A O 1
ATOM 717 N N . ILE A 1 91 ? 1.811 0.265 20.353 1.00 18.29 170 ILE A N 1
ATOM 718 C CA . ILE A 1 91 ? 1.494 0.751 19.024 1.00 19.29 170 ILE A CA 1
ATOM 719 C C . ILE A 1 91 ? 0.134 1.425 19.091 1.00 18.68 170 ILE A C 1
ATOM 720 O O . ILE A 1 91 ? -0.846 0.834 19.536 1.00 19.19 170 ILE A O 1
ATOM 725 N N . SER A 1 92 ? 0.103 2.682 18.681 1.00 18.00 171 SER A N 1
ATOM 726 C CA . SER A 1 92 ? -1.125 3.445 18.617 1.00 22.57 171 SER A CA 1
ATOM 727 C C . SER A 1 92 ? -2.083 2.754 17.658 1.00 19.42 171 SER A C 1
ATOM 728 O O . SER A 1 92 ? -1.697 2.361 16.561 1.00 22.06 171 SER A O 1
ATOM 731 N N . SER A 1 93 ? -3.320 2.576 18.099 1.00 21.35 172 SER A N 1
ATOM 732 C CA . SER A 1 93 ? -4.377 2.045 17.257 1.00 20.67 172 SER A CA 1
ATOM 733 C C . SER A 1 93 ? -5.293 3.190 16.841 1.00 27.45 172 SER A C 1
ATOM 734 O O . SER A 1 93 ? -5.069 4.341 17.222 1.00 25.54 172 SER A O 1
ATOM 737 N N . GLN A 1 94 ? -6.324 2.875 16.062 1.00 23.34 173 GLN A N 1
ATOM 738 C CA . GLN A 1 94 ? -7.420 3.809 15.855 1.00 26.16 173 GLN A CA 1
ATOM 739 C C . GLN A 1 94 ? -8.120 4.058 17.197 1.00 28.27 173 GLN A C 1
ATOM 740 O O . GLN A 1 94 ? -8.275 3.139 18.006 1.00 25.68 173 GLN A O 1
ATOM 746 N N . GLY A 1 95 ? -8.529 5.301 17.433 1.00 31.07 174 GLY A N 1
ATOM 747 C CA . GLY A 1 95 ? -9.277 5.633 18.637 1.00 29.98 174 GLY A CA 1
ATOM 748 C C . GLY A 1 95 ? -8.496 6.538 19.561 1.00 30.57 174 GLY A C 1
ATOM 749 O O . GLY A 1 95 ? -7.307 6.311 19.819 1.00 31.07 174 GLY A O 1
ATOM 750 N N . ASP A 1 96 ? -9.179 7.568 20.054 1.00 30.23 175 ASP A N 1
ATOM 751 C CA . ASP A 1 96 ? -8.600 8.561 20.950 1.00 28.43 175 ASP A CA 1
ATOM 752 C C . ASP A 1 96 ? -7.800 7.930 22.095 1.00 30.78 175 ASP A C 1
ATOM 753 O O . ASP A 1 96 ? -8.358 7.237 22.951 1.00 28.37 175 ASP A O 1
ATOM 758 N N . GLY A 1 97 ? -6.484 8.146 22.070 1.00 25.56 176 GLY A N 1
ATOM 759 C CA . GLY A 1 97 ? -5.589 7.667 23.123 1.00 24.61 176 GLY A CA 1
ATOM 760 C C . GLY A 1 97 ? -5.557 6.163 23.326 1.00 26.04 176 GLY A C 1
ATOM 761 O O . GLY A 1 97 ? -5.240 5.693 24.409 1.00 22.05 176 GLY A O 1
ATOM 762 N N . ALA A 1 98 ? -5.883 5.408 22.283 1.00 25.78 177 ALA A N 1
ATOM 763 C CA . ALA A 1 98 ? -5.894 3.952 22.372 1.00 25.27 177 ALA A CA 1
ATOM 764 C C . ALA A 1 98 ? -4.622 3.378 21.765 1.00 23.56 177 ALA A C 1
ATOM 765 O O . ALA A 1 98 ? -4.079 3.942 20.807 1.00 21.37 177 ALA A O 1
ATOM 767 N N . CYS A 1 99 ? -4.154 2.270 22.340 1.00 24.39 178 CYS A N 1
ATOM 768 C CA . CYS A 1 99 ? -2.961 1.568 21.865 1.00 21.30 178 CYS A CA 1
ATOM 769 C C . CYS A 1 99 ? -2.967 0.079 22.227 1.00 20.63 178 CYS A C 1
ATOM 770 O O . CYS A 1 99 ? -3.875 -0.406 22.918 1.00 22.44 178 CYS A O 1
ATOM 773 N N . VAL A 1 100 ? -1.943 -0.623 21.745 1.00 18.71 179 VAL A N 1
ATOM 774 C CA . VAL A 1 100 ? -1.727 -2.046 22.010 1.00 19.12 179 VAL A CA 1
ATOM 775 C C . VAL A 1 100 ? -0.293 -2.257 22.512 1.00 17.71 179 VAL A C 1
ATOM 776 O O . VAL A 1 100 ? 0.675 -1.904 21.836 1.00 19.72 179 VAL A O 1
ATOM 780 N N . LEU A 1 101 ? -0.163 -2.858 23.687 1.00 20.13 180 LEU A N 1
ATOM 781 C CA . LEU A 1 101 ? 1.145 -3.252 24.196 1.00 18.21 180 LEU A CA 1
ATOM 782 C C . LEU A 1 101 ? 1.505 -4.639 23.690 1.00 16.36 180 LEU A C 1
ATOM 783 O O . LEU A 1 101 ? 0.675 -5.540 23.730 1.00 15.54 180 LEU A O 1
ATOM 788 N N . LEU A 1 102 ? 2.734 -4.812 23.208 1.00 14.33 181 LEU A N 1
ATOM 789 C CA . LEU A 1 102 ? 3.245 -6.157 22.919 1.00 21.87 181 LEU A CA 1
ATOM 790 C C . LEU A 1 102 ? 3.843 -6.704 24.203 1.00 20.18 181 LEU A C 1
ATOM 791 O O . LEU A 1 102 ? 4.621 -6.018 24.861 1.00 20.70 181 LEU A O 1
ATOM 796 N N . ARG A 1 103 ? 3.476 -7.932 24.558 1.00 19.75 182 ARG A N 1
ATOM 797 C CA . ARG A 1 103 ? 3.911 -8.525 25.815 1.00 21.15 182 ARG A CA 1
ATOM 798 C C . ARG A 1 103 ? 4.835 -9.729 25.652 1.00 24.05 182 ARG A C 1
ATOM 799 O O . ARG A 1 103 ? 5.653 -9.992 26.525 1.00 24.24 182 ARG A O 1
ATOM 807 N N . ALA A 1 104 ? 4.704 -10.472 24.556 1.00 21.68 183 ALA A N 1
ATOM 808 C CA . ALA A 1 104 ? 5.521 -11.684 24.372 1.00 21.40 183 ALA A CA 1
ATOM 809 C C . ALA A 1 104 ? 5.710 -12.084 22.920 1.00 20.97 183 ALA A C 1
ATOM 810 O O . ALA A 1 104 ? 4.770 -12.005 22.117 1.00 21.09 183 ALA A O 1
ATOM 812 N N . LEU A 1 105 ? 6.936 -12.498 22.595 1.00 20.27 184 LEU A N 1
ATOM 813 C CA . LEU A 1 105 ? 7.265 -13.017 21.266 1.00 20.17 184 LEU A CA 1
ATOM 814 C C . LEU A 1 105 ? 7.811 -14.438 21.318 1.00 23.62 184 LEU A C 1
ATOM 815 O O . LEU A 1 105 ? 8.609 -14.780 22.201 1.00 24.56 184 LEU A O 1
ATOM 820 N N . GLU A 1 106 ? 7.390 -15.257 20.354 1.00 24.99 185 GLU A N 1
ATOM 821 C CA . GLU A 1 106 ? 8.133 -16.464 20.009 1.00 25.88 185 GLU A CA 1
ATOM 822 C C . GLU A 1 106 ? 9.335 -16.024 19.170 1.00 26.82 185 GLU A C 1
ATOM 823 O O . GLU A 1 106 ? 9.153 -15.468 18.085 1.00 26.64 185 GLU A O 1
ATOM 829 N N . PRO A 1 107 ? 10.563 -16.245 19.673 1.00 25.02 186 PRO A N 1
ATOM 830 C CA . PRO A 1 107 ? 11.706 -15.813 18.884 1.00 24.92 186 PRO A CA 1
ATOM 831 C C . PRO A 1 107 ? 11.940 -16.766 17.726 1.00 25.18 186 PRO A C 1
ATOM 832 O O . PRO A 1 107 ? 11.862 -17.985 17.900 1.00 28.90 186 PRO A O 1
ATOM 836 N N . LEU A 1 108 ? 12.186 -16.213 16.545 1.00 28.31 187 LEU A N 1
ATOM 837 C CA . LEU A 1 108 ? 12.343 -17.028 15.342 1.00 28.49 187 LEU A CA 1
ATOM 838 C C . LEU A 1 108 ? 13.747 -16.945 14.755 1.00 30.32 187 LEU A C 1
ATOM 839 O O . LEU A 1 108 ? 14.247 -17.926 14.194 1.00 25.49 187 LEU A O 1
ATOM 844 N N . GLU A 1 109 ? 14.376 -15.778 14.888 1.00 25.17 188 GLU A N 1
ATOM 845 C CA . GLU A 1 109 ? 15.652 -15.509 14.229 1.00 23.78 188 GLU A CA 1
ATOM 846 C C . GLU A 1 109 ? 16.526 -14.543 15.017 1.00 21.67 188 GLU A C 1
ATOM 847 O O . GLU A 1 109 ? 16.048 -13.524 15.504 1.00 22.84 188 GLU A O 1
ATOM 853 N N . GLY A 1 110 ? 17.813 -14.863 15.116 1.00 23.85 189 GLY A N 1
ATOM 854 C CA . GLY A 1 110 ? 18.763 -14.036 15.844 1.00 25.46 189 GLY A CA 1
ATOM 855 C C . GLY A 1 110 ? 18.709 -14.268 17.345 1.00 26.34 189 GLY A C 1
ATOM 856 O O . GLY A 1 110 ? 18.975 -13.352 18.127 1.00 28.14 189 GLY A O 1
ATOM 857 N N . LEU A 1 111 ? 18.370 -15.491 17.751 1.00 30.40 190 LEU A N 1
ATOM 858 C CA . LEU A 1 111 ? 18.222 -15.818 19.173 1.00 31.19 190 LEU A CA 1
ATOM 859 C C . LEU A 1 111 ? 19.509 -15.627 19.962 1.00 34.23 190 LEU A C 1
ATOM 860 O O . LEU A 1 111 ? 19.471 -15.198 21.115 1.00 31.32 190 LEU A O 1
ATOM 865 N N . GLU A 1 112 ? 20.644 -15.927 19.333 1.00 30.83 191 GLU A N 1
ATOM 866 C CA . GLU A 1 112 ? 21.938 -15.709 19.972 1.00 35.94 191 GLU A CA 1
ATOM 867 C C . GLU A 1 112 ? 22.246 -14.234 20.204 1.00 32.06 191 GLU A C 1
ATOM 868 O O . GLU A 1 112 ? 22.872 -13.880 21.207 1.00 34.62 191 GLU A O 1
ATOM 874 N N . THR A 1 113 ? 21.805 -13.380 19.285 1.00 29.08 192 THR A N 1
ATOM 875 C CA . THR A 1 113 ? 21.934 -11.927 19.459 1.00 33.71 192 THR A CA 1
ATOM 876 C C . THR A 1 113 ? 21.002 -11.415 20.562 1.00 33.61 192 THR A C 1
ATOM 877 O O . THR A 1 113 ? 21.422 -10.623 21.411 1.00 37.54 192 THR A O 1
ATOM 881 N N . MET A 1 114 ? 19.749 -11.876 20.553 1.00 32.49 193 MET A N 1
ATOM 882 C CA . MET A 1 114 ? 18.802 -11.599 21.640 1.00 28.89 193 MET A CA 1
ATOM 883 C C . MET A 1 114 ? 19.387 -11.999 22.999 1.00 32.83 193 MET A C 1
ATOM 884 O O . MET A 1 114 ? 19.229 -11.279 23.989 1.00 32.61 193 MET A O 1
ATOM 889 N N . ARG A 1 115 ? 20.051 -13.153 23.029 1.00 31.16 194 ARG A N 1
ATOM 890 C CA . ARG A 1 115 ? 20.692 -13.669 24.239 1.00 37.73 194 ARG A CA 1
ATOM 891 C C . ARG A 1 115 ? 21.827 -12.761 24.697 1.00 35.99 194 ARG A C 1
ATOM 892 O O . ARG A 1 115 ? 21.903 -12.412 25.875 1.00 37.87 194 ARG A O 1
ATOM 900 N N . GLN A 1 116 ? 22.695 -12.375 23.762 1.00 39.95 195 GLN A N 1
ATOM 901 C CA . GLN A 1 116 ? 23.794 -11.446 24.050 1.00 41.46 195 GLN A CA 1
ATOM 902 C C . GLN A 1 116 ? 23.265 -10.107 24.574 1.00 41.91 195 GLN A C 1
ATOM 903 O O . GLN A 1 116 ? 23.740 -9.601 25.589 1.00 43.59 195 GLN A O 1
ATOM 909 N N . LEU A 1 117 ? 22.260 -9.557 23.895 1.00 38.69 196 LEU A N 1
ATOM 910 C CA . LEU A 1 117 ? 21.672 -8.272 24.281 1.00 38.86 196 LEU A CA 1
ATOM 911 C C . LEU A 1 117 ? 21.019 -8.270 25.669 1.00 40.14 196 LEU A C 1
ATOM 912 O O . LEU A 1 117 ? 21.163 -7.304 26.428 1.00 43.26 196 LEU A O 1
ATOM 917 N N . ARG A 1 118 ? 20.314 -9.346 26.005 1.00 35.37 197 ARG A N 1
ATOM 918 C CA . ARG A 1 118 ? 19.634 -9.429 27.300 1.00 38.87 197 ARG A CA 1
ATOM 919 C C . ARG A 1 118 ? 20.546 -9.761 28.482 1.00 42.43 197 ARG A C 1
ATOM 920 O O . ARG A 1 118 ? 20.406 -9.171 29.552 1.00 39.35 197 ARG A O 1
ATOM 928 N N . SER A 1 119 ? 21.470 -10.700 28.286 1.00 45.30 198 SER A N 1
ATOM 929 C CA . SER A 1 119 ? 22.430 -11.080 29.325 1.00 47.60 198 SER A CA 1
ATOM 930 C C . SER A 1 119 ? 23.320 -9.907 29.740 1.00 51.32 198 SER A C 1
ATOM 931 O O . SER A 1 119 ? 23.756 -9.829 30.889 1.00 48.75 198 SER A O 1
ATOM 934 N N . THR A 1 120 ? 23.581 -9.004 28.796 1.00 51.88 199 THR A N 1
ATOM 935 C CA . THR A 1 120 ? 24.373 -7.801 29.051 1.00 53.83 199 THR A CA 1
ATOM 936 C C . THR A 1 120 ? 23.545 -6.751 29.798 1.00 55.54 199 THR A C 1
ATOM 937 O O . THR A 1 120 ? 24.031 -6.134 30.748 1.00 60.76 199 THR A O 1
ATOM 941 N N . LEU A 1 121 ? 22.298 -6.560 29.370 1.00 52.84 200 LEU A N 1
ATOM 942 C CA . LEU A 1 121 ? 21.385 -5.624 30.025 1.00 53.26 200 LEU A CA 1
ATOM 943 C C . LEU A 1 121 ? 20.746 -6.239 31.270 1.00 53.96 200 LEU A C 1
ATOM 944 O O . LEU A 1 121 ? 21.373 -6.334 32.327 1.00 51.44 200 LEU A O 1
ATOM 946 N N . LEU A 1 130 ? 19.169 -16.516 29.859 1.00 52.35 209 LEU A N 1
ATOM 947 C CA . LEU A 1 130 ? 20.010 -17.560 29.279 1.00 49.88 209 LEU A CA 1
ATOM 948 C C . LEU A 1 130 ? 19.196 -18.579 28.481 1.00 49.35 209 LEU A C 1
ATOM 949 O O . LEU A 1 130 ? 19.676 -19.107 27.481 1.00 49.62 209 LEU A O 1
ATOM 951 N N . LYS A 1 131 ? 17.970 -18.850 28.926 1.00 46.36 210 LYS A N 1
ATOM 952 C CA . LYS A 1 131 ? 17.087 -19.789 28.233 1.00 46.87 210 LYS A CA 1
ATOM 953 C C . LYS A 1 131 ? 16.300 -19.077 27.128 1.00 41.91 210 LYS A C 1
ATOM 954 O O . LYS A 1 131 ? 16.103 -17.865 27.187 1.00 43.74 210 LYS A O 1
ATOM 960 N N . ASP A 1 132 ? 15.866 -19.841 26.127 1.00 42.27 211 ASP A N 1
ATOM 961 C CA . ASP A 1 132 ? 15.089 -19.318 24.999 1.00 40.50 211 ASP A CA 1
ATOM 962 C C . ASP A 1 132 ? 13.725 -18.764 25.407 1.00 36.45 211 ASP A C 1
ATOM 963 O O . ASP A 1 132 ? 13.248 -17.779 24.836 1.00 37.33 211 ASP A O 1
ATOM 968 N N . ARG A 1 133 ? 13.097 -19.405 26.390 1.00 36.64 212 ARG A N 1
ATOM 969 C CA . ARG A 1 133 ? 11.798 -18.962 26.887 1.00 36.22 212 ARG A CA 1
ATOM 970 C C . ARG A 1 133 ? 11.942 -17.721 27.774 1.00 28.97 212 ARG A C 1
ATOM 971 O O . ARG A 1 133 ? 10.946 -17.115 28.150 1.00 32.16 212 ARG A O 1
ATOM 979 N N . GLU A 1 134 ? 13.188 -17.367 28.096 1.00 28.11 213 GLU A N 1
ATOM 980 C CA . GLU A 1 134 ? 13.522 -16.187 28.892 1.00 31.26 213 GLU A CA 1
ATOM 981 C C . GLU A 1 134 ? 13.808 -14.963 28.028 1.00 31.10 213 GLU A C 1
ATOM 982 O O . GLU A 1 134 ? 13.974 -13.855 28.553 1.00 29.84 213 GLU A O 1
ATOM 988 N N . LEU A 1 135 ? 13.876 -15.160 26.710 1.00 28.68 214 LEU A N 1
ATOM 989 C CA . LEU A 1 135 ? 14.325 -14.100 25.806 1.00 29.70 214 LEU A CA 1
ATOM 990 C C . LEU A 1 135 ? 13.298 -12.978 25.595 1.00 27.47 214 LEU A C 1
ATOM 991 O O . LEU A 1 135 ? 13.623 -11.807 25.758 1.00 24.10 214 LEU A O 1
ATOM 996 N N . CYS A 1 136 ? 12.070 -13.350 25.231 1.00 29.69 215 CYS A N 1
ATOM 997 C CA . CYS A 1 136 ? 11.034 -12.385 24.846 1.00 26.10 215 CYS A CA 1
ATOM 998 C C . CYS A 1 136 ? 9.715 -12.590 25.575 1.00 26.69 215 CYS A C 1
ATOM 999 O O . CYS A 1 136 ? 8.678 -12.105 25.113 1.00 27.79 215 CYS A O 1
ATOM 1002 N N . SER A 1 137 ? 9.747 -13.297 26.703 1.00 24.75 216 SER A N 1
ATOM 1003 C CA . SER A 1 137 ? 8.530 -13.620 27.451 1.00 25.72 216 SER A CA 1
ATOM 1004 C C . SER A 1 137 ? 8.126 -12.508 28.422 1.00 27.68 216 SER A C 1
ATOM 1005 O O . SER A 1 137 ? 7.960 -12.739 29.623 1.00 27.42 216 SER A O 1
ATOM 1008 N N . GLY A 1 138 ? 7.950 -11.301 27.891 1.00 23.15 217 GLY A N 1
ATOM 1009 C CA . GLY A 1 138 ? 7.628 -10.145 28.718 1.00 23.59 217 GLY A CA 1
ATOM 1010 C C . GLY A 1 138 ? 7.802 -8.859 27.934 1.00 20.62 217 GLY A C 1
ATOM 1011 O O . GLY A 1 138 ? 8.670 -8.781 27.063 1.00 20.63 217 GLY A O 1
ATOM 1012 N N . PRO A 1 139 ? 6.982 -7.836 28.237 1.00 21.66 218 PRO A N 1
ATOM 1013 C CA . PRO A 1 139 ? 7.020 -6.601 27.437 1.00 24.47 218 PRO A CA 1
ATOM 1014 C C . PRO A 1 139 ? 8.387 -5.923 27.476 1.00 21.48 218 PRO A C 1
ATOM 1015 O O . PRO A 1 139 ? 8.844 -5.400 26.453 1.00 24.19 218 PRO A O 1
ATOM 1019 N N . SER A 1 140 ? 9.049 -5.977 28.631 1.00 21.21 219 SER A N 1
ATOM 1020 C CA . SER A 1 140 ? 10.385 -5.390 28.792 1.00 20.85 219 SER A CA 1
ATOM 1021 C C . SER A 1 140 ? 11.541 -6.311 28.400 1.00 24.51 219 SER A C 1
ATOM 1022 O O . SER A 1 140 ? 12.601 -5.833 27.994 1.00 22.75 219 SER A O 1
ATOM 1025 N N . LYS A 1 141 ? 11.327 -7.621 28.517 1.00 20.53 220 LYS A N 1
ATOM 1026 C CA . LYS A 1 141 ? 12.274 -8.623 28.021 1.00 23.22 220 LYS A CA 1
ATOM 1027 C C . LYS A 1 141 ? 12.403 -8.528 26.513 1.00 21.89 220 LYS A C 1
ATOM 1028 O O . LYS A 1 141 ? 13.516 -8.488 25.973 1.00 24.45 220 LYS A O 1
ATOM 1034 N N . LEU A 1 142 ? 11.262 -8.477 25.833 1.00 20.89 221 LEU A N 1
ATOM 1035 C CA . LEU A 1 142 ? 11.269 -8.401 24.379 1.00 23.02 221 LEU A CA 1
ATOM 1036 C C . LEU A 1 142 ? 11.911 -7.104 23.856 1.00 18.01 221 LEU A C 1
ATOM 1037 O O . LEU A 1 142 ? 12.547 -7.117 22.807 1.00 20.56 221 LEU A O 1
ATOM 1042 N N . CYS A 1 143 ? 11.753 -5.993 24.583 1.00 20.54 222 CYS A N 1
ATOM 1043 C CA . CYS A 1 143 ? 12.414 -4.740 24.207 1.00 21.89 222 CYS A CA 1
ATOM 1044 C C . CYS A 1 143 ? 13.941 -4.853 24.242 1.00 26.29 222 CYS A C 1
ATOM 1045 O O . CYS A 1 143 ? 14.627 -4.377 23.332 1.00 28.61 222 CYS A O 1
ATOM 1048 N N . GLN A 1 144 ? 14.458 -5.484 25.294 1.00 24.93 223 GLN A N 1
ATOM 1049 C CA . GLN A 1 144 ? 15.886 -5.763 25.420 1.00 27.05 223 GLN A CA 1
ATOM 1050 C C . GLN A 1 144 ? 16.384 -6.681 24.299 1.00 25.38 223 GLN A C 1
ATOM 1051 O O . GLN A 1 144 ? 17.375 -6.383 23.635 1.00 27.00 223 GLN A O 1
ATOM 1057 N N . ALA A 1 145 ? 15.687 -7.793 24.093 1.00 24.92 224 ALA A N 1
ATOM 1058 C CA . ALA A 1 145 ? 16.073 -8.783 23.082 1.00 24.24 224 ALA A CA 1
ATOM 1059 C C . ALA A 1 145 ? 16.176 -8.204 21.662 1.00 27.82 224 ALA A C 1
ATOM 1060 O O . ALA A 1 145 ? 17.043 -8.611 20.884 1.00 27.94 224 ALA A O 1
ATOM 1062 N N . LEU A 1 146 ? 15.303 -7.245 21.346 1.00 24.30 225 LEU A N 1
ATOM 1063 C CA . LEU A 1 146 ? 15.231 -6.629 20.008 1.00 25.85 225 LEU A CA 1
ATOM 1064 C C . LEU A 1 146 ? 15.841 -5.224 19.912 1.00 28.07 225 LEU A C 1
ATOM 1065 O O . LEU A 1 146 ? 15.523 -4.460 18.988 1.00 28.70 225 LEU A O 1
ATOM 1070 N N . ALA A 1 147 ? 16.736 -4.899 20.845 1.00 32.20 226 ALA A N 1
ATOM 1071 C CA . ALA A 1 147 ? 17.359 -3.562 20.939 1.00 34.16 226 ALA A CA 1
ATOM 1072 C C . ALA A 1 147 ? 16.376 -2.411 20.685 1.00 34.10 226 ALA A C 1
ATOM 1073 O O . ALA A 1 147 ? 16.628 -1.520 19.868 1.00 37.88 226 ALA A O 1
ATOM 1075 N N . ILE A 1 148 ? 15.247 -2.451 21.383 1.00 32.47 227 ILE A N 1
ATOM 1076 C CA . ILE A 1 148 ? 14.253 -1.396 21.295 1.00 30.28 227 ILE A CA 1
ATOM 1077 C C . ILE A 1 148 ? 14.361 -0.514 22.537 1.00 32.81 227 ILE A C 1
ATOM 1078 O O . ILE A 1 148 ? 14.342 -1.007 23.666 1.00 29.31 227 ILE A O 1
ATOM 1083 N N . ASN A 1 149 ? 14.519 0.788 22.313 1.00 31.77 228 ASN A N 1
ATOM 1084 C CA . ASN A 1 149 ? 14.578 1.764 23.406 1.00 32.64 228 ASN A CA 1
ATOM 1085 C C . ASN A 1 149 ? 13.765 3.020 23.100 1.00 31.34 228 ASN A C 1
ATOM 1086 O O . ASN A 1 149 ? 13.050 3.083 22.092 1.00 27.41 228 ASN A O 1
ATOM 1091 N N . LYS A 1 150 ? 13.874 4.028 23.959 1.00 35.33 229 LYS A N 1
ATOM 1092 C CA . LYS A 1 150 ? 13.091 5.245 23.766 1.00 34.23 229 LYS A CA 1
ATOM 1093 C C . LYS A 1 150 ? 13.330 5.882 22.392 1.00 33.15 229 LYS A C 1
ATOM 1094 O O . LYS A 1 150 ? 12.432 6.518 21.854 1.00 34.43 229 LYS A O 1
ATOM 1100 N N . SER A 1 151 ? 14.516 5.678 21.813 1.00 35.27 230 SER A N 1
ATOM 1101 C CA . SER A 1 151 ? 14.817 6.184 20.462 1.00 36.06 230 SER A CA 1
ATOM 1102 C C . SER A 1 151 ? 13.801 5.724 19.403 1.00 35.24 230 SER A C 1
ATOM 1103 O O . SER A 1 151 ? 13.698 6.327 18.332 1.00 32.04 230 SER A O 1
ATOM 1106 N N . PHE A 1 152 ? 13.050 4.667 19.724 1.00 31.28 231 PHE A N 1
ATOM 1107 C CA . PHE A 1 152 ? 11.981 4.153 18.856 1.00 28.67 231 PHE A CA 1
ATOM 1108 C C . PHE A 1 152 ? 10.617 4.795 19.123 1.00 29.99 231 PHE A C 1
ATOM 1109 O O . PHE A 1 152 ? 9.704 4.678 18.303 1.00 29.68 231 PHE A O 1
ATOM 1117 N N . ASP A 1 153 ? 10.487 5.476 20.262 1.00 27.98 232 ASP A N 1
ATOM 1118 C CA . ASP A 1 153 ? 9.267 6.220 20.589 1.00 32.84 232 ASP A CA 1
ATOM 1119 C C . ASP A 1 153 ? 8.900 7.188 19.459 1.00 31.74 232 ASP A C 1
ATOM 1120 O O . ASP A 1 153 ? 9.770 7.857 18.909 1.00 31.13 232 ASP A O 1
ATOM 1125 N N . GLN A 1 154 ? 7.615 7.213 19.106 1.00 28.92 233 GLN A N 1
ATOM 1126 C CA . GLN A 1 154 ? 7.061 8.099 18.068 1.00 31.84 233 GLN A CA 1
ATOM 1127 C C . GLN A 1 154 ? 7.550 7.863 16.628 1.00 32.32 233 GLN A C 1
ATOM 1128 O O . GLN A 1 154 ? 7.370 8.724 15.760 1.00 30.58 233 GLN A O 1
ATOM 1134 N N . ARG A 1 155 ? 8.157 6.704 16.376 1.00 31.93 234 ARG A N 1
ATOM 1135 C CA . ARG A 1 155 ? 8.429 6.269 15.006 1.00 30.26 234 ARG A CA 1
ATOM 1136 C C . ARG A 1 155 ? 7.223 5.499 14.473 1.00 30.38 234 ARG A C 1
ATOM 1137 O O . ARG A 1 155 ? 6.363 5.073 15.248 1.00 28.11 234 ARG A O 1
ATOM 1145 N N . ASP A 1 156 ? 7.159 5.334 13.155 1.00 25.25 235 ASP A N 1
ATOM 1146 C CA . ASP A 1 156 ? 6.015 4.722 12.499 1.00 27.02 235 ASP A CA 1
ATOM 1147 C C . ASP A 1 156 ? 6.354 3.272 12.128 1.00 27.63 235 ASP A C 1
ATOM 1148 O O . ASP A 1 156 ? 7.250 3.025 11.314 1.00 26.66 235 ASP A O 1
ATOM 1153 N N . LEU A 1 157 ? 5.643 2.318 12.731 1.00 25.38 236 LEU A N 1
ATOM 1154 C CA . LEU A 1 157 ? 5.888 0.889 12.462 1.00 26.07 236 LEU A CA 1
ATOM 1155 C C . LEU A 1 157 ? 5.567 0.488 11.018 1.00 25.76 236 LEU A C 1
ATOM 1156 O O . LEU A 1 157 ? 6.021 -0.557 10.541 1.00 27.70 236 LEU A O 1
ATOM 1161 N N . ALA A 1 158 ? 4.792 1.324 10.328 1.00 26.40 237 ALA A N 1
ATOM 1162 C CA . ALA A 1 158 ? 4.416 1.080 8.938 1.00 28.39 237 ALA A CA 1
ATOM 1163 C C . ALA A 1 158 ? 5.501 1.477 7.943 1.00 28.88 237 ALA A C 1
ATOM 1164 O O . ALA A 1 158 ? 5.491 1.017 6.799 1.00 31.78 237 ALA A O 1
ATOM 1166 N N . GLN A 1 159 ? 6.435 2.327 8.363 1.00 31.24 238 GLN A N 1
ATOM 1167 C CA . GLN A 1 159 ? 7.367 2.943 7.405 1.00 37.71 238 GLN A CA 1
ATOM 1168 C C . GLN A 1 159 ? 8.850 2.865 7.777 1.00 37.07 238 GLN A C 1
ATOM 1169 O O . GLN A 1 159 ? 9.705 2.909 6.892 1.00 41.69 238 GLN A O 1
ATOM 1175 N N . ASP A 1 160 ? 9.143 2.754 9.072 1.00 33.55 239 ASP A N 1
ATOM 1176 C CA . ASP A 1 160 ? 10.520 2.778 9.591 1.00 32.48 239 ASP A CA 1
ATOM 1177 C C . ASP A 1 160 ? 11.414 1.733 8.925 1.00 30.99 239 ASP A C 1
ATOM 1178 O O . ASP A 1 160 ? 10.980 0.611 8.642 1.00 31.74 239 ASP A O 1
ATOM 1183 N N . GLU A 1 161 ? 12.668 2.098 8.694 1.00 30.11 240 GLU A N 1
ATOM 1184 C CA . GLU A 1 161 ? 13.628 1.173 8.083 1.00 36.93 240 GLU A CA 1
ATOM 1185 C C . GLU A 1 161 ? 14.210 0.148 9.069 1.00 32.97 240 GLU A C 1
ATOM 1186 O O . GLU A 1 161 ? 14.577 -0.955 8.668 1.00 34.85 240 GLU A O 1
ATOM 1192 N N . ALA A 1 162 ? 14.250 0.499 10.355 1.00 35.66 241 ALA A N 1
ATOM 1193 C CA . ALA A 1 162 ? 14.898 -0.336 11.373 1.00 34.42 241 ALA A CA 1
ATOM 1194 C C . ALA A 1 162 ? 13.983 -1.359 12.050 1.00 30.38 241 ALA A C 1
ATOM 1195 O O . ALA A 1 162 ? 14.463 -2.348 12.601 1.00 32.43 241 ALA A O 1
ATOM 1197 N N . VAL A 1 163 ? 12.676 -1.118 12.017 1.00 29.86 242 VAL A N 1
ATOM 1198 C CA . VAL A 1 163 ? 11.710 -2.019 12.662 1.00 28.23 242 VAL A CA 1
ATOM 1199 C C . VAL A 1 163 ? 10.426 -2.076 11.841 1.00 25.22 242 VAL A C 1
ATOM 1200 O O . VAL A 1 163 ? 9.955 -1.061 11.342 1.00 23.65 242 VAL A O 1
ATOM 1204 N N . TRP A 1 164 ? 9.881 -3.274 11.678 1.00 20.88 243 TRP A N 1
ATOM 1205 C CA . TRP A 1 164 ? 8.686 -3.446 10.868 1.00 24.66 243 TRP A CA 1
ATOM 1206 C C . TRP A 1 164 ? 7.925 -4.715 11.222 1.00 22.51 243 TRP A C 1
ATOM 1207 O O . TRP A 1 164 ? 8.430 -5.575 11.949 1.00 26.22 243 TRP A O 1
ATOM 1218 N N . LEU A 1 165 ? 6.710 -4.817 10.693 1.00 26.02 244 LEU A N 1
ATOM 1219 C CA . LEU A 1 165 ? 5.851 -5.961 10.935 1.00 24.13 244 LEU A CA 1
ATOM 1220 C C . LEU A 1 165 ? 5.590 -6.666 9.622 1.00 25.65 244 LEU A C 1
ATOM 1221 O O . LEU A 1 165 ? 5.312 -6.026 8.615 1.00 28.32 244 LEU A O 1
ATOM 1226 N N . GLU A 1 166 ? 5.704 -7.986 9.633 1.00 27.64 245 GLU A N 1
ATOM 1227 C CA . GLU A 1 166 ? 5.408 -8.770 8.442 1.00 32.80 245 GLU A CA 1
ATOM 1228 C C . GLU A 1 166 ? 4.203 -9.644 8.710 1.00 32.16 245 GLU A C 1
ATOM 1229 O O . GLU A 1 166 ? 4.039 -10.170 9.819 1.00 32.37 245 GLU A O 1
ATOM 1235 N N . ARG A 1 167 ? 3.349 -9.778 7.704 1.00 32.44 246 ARG A N 1
ATOM 1236 C CA . ARG A 1 167 ? 2.277 -10.754 7.745 1.00 36.90 246 ARG A CA 1
ATOM 1237 C C . ARG A 1 167 ? 2.917 -12.110 8.027 1.00 39.74 246 ARG A C 1
ATOM 1238 O O . ARG A 1 167 ? 3.857 -12.512 7.342 1.00 42.05 246 ARG A O 1
ATOM 1246 N N . GLY A 1 168 ? 2.430 -12.785 9.066 1.00 43.17 247 GLY A N 1
ATOM 1247 C CA . GLY A 1 168 ? 2.965 -14.082 9.472 1.00 37.70 247 GLY A CA 1
ATOM 1248 C C . GLY A 1 168 ? 2.105 -15.227 8.963 1.00 41.61 247 GLY A C 1
ATOM 1249 O O . GLY A 1 168 ? 0.875 -15.130 8.969 1.00 38.92 247 GLY A O 1
ATOM 1250 N N . PRO A 1 169 ? 2.745 -16.332 8.537 1.00 40.04 248 PRO A N 1
ATOM 1251 C CA . PRO A 1 169 ? 1.997 -17.411 7.890 1.00 42.15 248 PRO A CA 1
ATOM 1252 C C . PRO A 1 169 ? 1.105 -18.178 8.873 1.00 43.17 248 PRO A C 1
ATOM 1253 O O . PRO A 1 169 ? 0.235 -18.943 8.451 1.00 44.12 248 PRO A O 1
ATOM 1257 N N . LEU A 1 170 ? 1.318 -17.948 10.169 1.00 39.29 249 LEU A N 1
ATOM 1258 C CA . LEU A 1 170 ? 0.638 -18.696 11.219 1.00 41.91 249 LEU A CA 1
ATOM 1259 C C . LEU A 1 170 ? -0.134 -17.760 12.144 1.00 40.92 249 LEU A C 1
ATOM 1260 O O . LEU A 1 170 ? 0.434 -17.188 13.081 1.00 36.44 249 LEU A O 1
ATOM 1265 N N . GLU A 1 171 ? -1.426 -17.597 11.866 1.00 38.89 250 GLU A N 1
ATOM 1266 C CA . GLU A 1 171 ? -2.300 -16.781 12.709 1.00 39.56 250 GLU A CA 1
ATOM 1267 C C . GLU A 1 171 ? -3.253 -17.682 13.488 1.00 37.44 250 GLU A C 1
ATOM 1268 O O . GLU A 1 171 ? -3.775 -18.644 12.925 1.00 40.18 250 GLU A O 1
ATOM 1270 N N . PRO A 1 172 ? -3.467 -17.389 14.790 1.00 33.69 251 PRO A N 1
ATOM 1271 C CA . PRO A 1 172 ? -4.434 -18.176 15.555 1.00 36.28 251 PRO A CA 1
ATOM 1272 C C . PRO A 1 172 ? -5.881 -17.906 15.125 1.00 38.02 251 PRO A C 1
ATOM 1273 O O . PRO A 1 172 ? -6.238 -16.773 14.820 1.00 36.49 251 PRO A O 1
ATOM 1277 N N . SER A 1 173 ? -6.696 -18.954 15.084 1.00 40.91 252 SER A N 1
ATOM 1278 C CA . SER A 1 173 ? -8.124 -18.790 14.839 1.00 42.37 252 SER A CA 1
ATOM 1279 C C . SER A 1 173 ? -8.778 -18.242 16.103 1.00 41.81 252 SER A C 1
ATOM 1280 O O . SER A 1 173 ? -8.217 -18.363 17.197 1.00 38.08 252 SER A O 1
ATOM 1283 N N . GLU A 1 174 ? -9.956 -17.638 15.948 1.00 42.90 253 GLU A N 1
ATOM 1284 C CA . GLU A 1 174 ? -10.717 -17.104 17.085 1.00 45.03 253 GLU A CA 1
ATOM 1285 C C . GLU A 1 174 ? -10.730 -18.022 18.326 1.00 43.42 253 GLU A C 1
ATOM 1286 O O . GLU A 1 174 ? -10.339 -17.575 19.405 1.00 40.25 253 GLU A O 1
ATOM 1292 N N . PRO A 1 175 ? -11.131 -19.311 18.173 1.00 42.36 254 PRO A N 1
ATOM 1293 C CA . PRO A 1 175 ? -11.182 -20.202 19.348 1.00 43.09 254 PRO A CA 1
ATOM 1294 C C . PRO A 1 175 ? -9.836 -20.403 20.063 1.00 41.16 254 PRO A C 1
ATOM 1295 O O . PRO A 1 175 ? -9.825 -20.728 21.255 1.00 39.42 254 PRO A O 1
ATOM 1299 N N . ALA A 1 176 ? -8.732 -20.207 19.337 1.00 37.30 255 ALA A N 1
ATOM 1300 C CA . ALA A 1 176 ? -7.362 -20.362 19.864 1.00 36.56 255 ALA A CA 1
ATOM 1301 C C . ALA A 1 176 ? -6.819 -19.097 20.538 1.00 34.82 255 ALA A C 1
ATOM 1302 O O . ALA A 1 176 ? -5.690 -19.076 21.048 1.00 33.21 255 ALA A O 1
ATOM 1304 N N . VAL A 1 177 ? -7.609 -18.035 20.512 1.00 30.71 256 VAL A N 1
ATOM 1305 C CA . VAL A 1 177 ? -7.227 -16.803 21.185 1.00 29.64 256 VAL A CA 1
ATOM 1306 C C . VAL A 1 177 ? -7.905 -16.758 22.550 1.00 30.31 256 VAL A C 1
ATOM 1307 O O . VAL A 1 177 ? -9.134 -16.793 22.641 1.00 34.22 256 VAL A O 1
ATOM 1311 N N . VAL A 1 178 ? -7.091 -16.700 23.603 1.00 33.14 257 VAL A N 1
ATOM 1312 C CA . VAL A 1 178 ? -7.583 -16.525 24.976 1.00 34.75 257 VAL A CA 1
ATOM 1313 C C . VAL A 1 178 ? -7.717 -15.033 25.291 1.00 32.54 257 VAL A C 1
ATOM 1314 O O . VAL A 1 178 ? -6.805 -14.249 25.009 1.00 31.93 257 VAL A O 1
ATOM 1318 N N . ALA A 1 179 ? -8.856 -14.646 25.863 1.00 33.01 258 ALA A N 1
ATOM 1319 C CA . ALA A 1 179 ? -9.041 -13.289 26.380 1.00 30.17 258 ALA A CA 1
ATOM 1320 C C . ALA A 1 179 ? -8.995 -13.356 27.899 1.00 26.11 258 ALA A C 1
ATOM 1321 O O . ALA A 1 179 ? -9.685 -14.177 28.502 1.00 27.51 258 ALA A O 1
ATOM 1323 N N . ALA A 1 180 ? -8.179 -12.497 28.508 1.00 26.17 259 ALA A N 1
ATOM 1324 C CA . ALA A 1 180 ? -7.912 -12.548 29.947 1.00 27.17 259 ALA A CA 1
ATOM 1325 C C . ALA A 1 180 ? -7.636 -11.166 30.542 1.00 28.56 259 ALA A C 1
ATOM 1326 O O . ALA A 1 180 ? -7.362 -10.221 29.817 1.00 27.12 259 ALA A O 1
ATOM 1328 N N . ALA A 1 181 ? -7.700 -11.075 31.869 1.00 28.29 260 ALA A N 1
ATOM 1329 C CA . ALA A 1 181 ? -7.321 -9.860 32.601 1.00 31.47 260 ALA A CA 1
ATOM 1330 C C . ALA A 1 181 ? -5.882 -9.454 32.294 1.00 29.61 260 ALA A C 1
ATOM 1331 O O . ALA A 1 181 ? -5.015 -10.308 32.100 1.00 30.53 260 ALA A O 1
ATOM 1333 N N . ARG A 1 182 ? -5.644 -8.147 32.249 1.00 28.93 261 ARG A N 1
ATOM 1334 C CA . ARG A 1 182 ? -4.321 -7.591 31.971 1.00 24.57 261 ARG A CA 1
ATOM 1335 C C . ARG A 1 182 ? -3.339 -7.749 33.137 1.00 24.58 261 ARG A C 1
ATOM 1336 O O . ARG A 1 182 ? -3.740 -8.018 34.272 1.00 22.50 261 ARG A O 1
ATOM 1344 N N . VAL A 1 183 ? -2.052 -7.594 32.833 1.00 25.48 262 VAL A N 1
ATOM 1345 C CA . VAL A 1 183 ? -0.968 -7.751 33.803 1.00 25.51 262 VAL A CA 1
ATOM 1346 C C . VAL A 1 183 ? -0.466 -6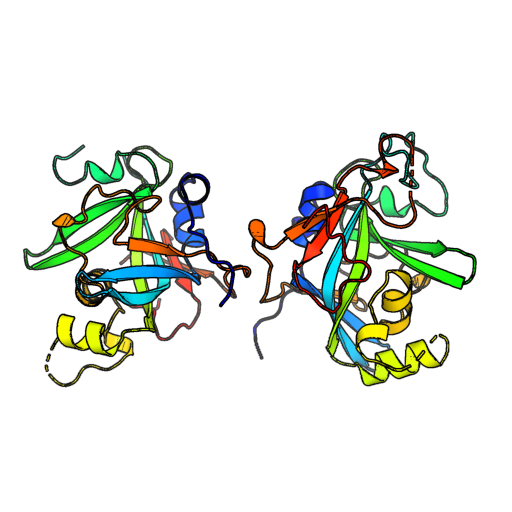.392 34.319 1.00 31.50 262 VAL A C 1
ATOM 1347 O O . VAL A 1 183 ? -0.222 -5.461 33.536 1.00 27.50 262 VAL A O 1
ATOM 1351 N N . GLY A 1 184 ? -0.292 -6.308 35.637 1.00 34.37 263 GLY A N 1
ATOM 1352 C CA . GLY A 1 184 ? 0.261 -5.125 36.289 1.00 39.18 263 GLY A CA 1
ATOM 1353 C C . GLY A 1 184 ? -0.803 -4.080 36.540 1.00 42.43 263 GLY A C 1
ATOM 1354 O O . GLY A 1 184 ? -0.518 -2.885 36.543 1.00 44.16 263 GLY A O 1
ATOM 1355 N N . VAL A 1 185 ? -2.027 -4.555 36.771 1.00 46.06 264 VAL A N 1
ATOM 1356 C CA . VAL A 1 185 ? -3.228 -3.724 36.897 1.00 44.43 264 VAL A CA 1
ATOM 1357 C C . VAL A 1 185 ? -3.607 -3.079 35.560 1.00 44.58 264 VAL A C 1
ATOM 1358 O O . VAL A 1 185 ? -4.328 -3.677 34.751 1.00 37.54 264 VAL A O 1
ATOM 1362 N N . ALA A 1 188 ? -7.567 0.477 36.856 1.00 50.03 267 ALA A N 1
ATOM 1363 C CA . ALA A 1 188 ? -8.007 -0.338 37.980 1.00 49.22 267 ALA A CA 1
ATOM 1364 C C . ALA A 1 188 ? -9.532 -0.336 38.097 1.00 49.44 267 ALA A C 1
ATOM 1365 O O . ALA A 1 188 ? -10.232 -0.001 37.138 1.00 46.05 267 ALA A O 1
ATOM 1367 N N . GLY A 1 189 ? -10.036 -0.719 39.269 1.00 67.77 268 GLY A N 1
ATOM 1368 C CA . GLY A 1 189 ? -11.474 -0.816 39.510 1.00 67.01 268 GLY A CA 1
ATOM 1369 C C . GLY A 1 189 ? -12.083 -1.976 38.746 1.00 63.36 268 GLY A C 1
ATOM 1370 O O . GLY A 1 189 ? -11.771 -3.140 39.013 1.00 61.65 268 GLY A O 1
ATOM 1371 N N . GLU A 1 190 ? -12.954 -1.651 37.794 1.00 59.37 269 GLU A N 1
ATOM 1372 C CA . GLU A 1 190 ? -13.520 -2.651 36.887 1.00 58.06 269 GLU A CA 1
ATOM 1373 C C . GLU A 1 190 ? -12.554 -2.938 35.730 1.00 51.92 269 GLU A C 1
ATOM 1374 O O . GLU A 1 190 ? -12.699 -3.941 35.027 1.00 55.15 269 GLU A O 1
ATOM 1380 N N . TRP A 1 191 ? -11.563 -2.062 35.552 1.00 46.84 270 TRP A N 1
ATOM 1381 C CA . TRP A 1 191 ? -10.604 -2.171 34.447 1.00 41.43 270 TRP A CA 1
ATOM 1382 C C . TRP A 1 191 ? -9.430 -3.106 34.749 1.00 41.97 270 TRP A C 1
ATOM 1383 O O . TRP A 1 191 ? -8.685 -3.486 33.842 1.00 40.05 270 TRP A O 1
ATOM 1394 N N . ALA A 1 192 ? -9.268 -3.475 36.019 1.00 36.05 271 ALA A N 1
ATOM 1395 C CA . ALA A 1 192 ? -8.268 -4.470 36.395 1.00 39.90 271 ALA A CA 1
ATOM 1396 C C . ALA A 1 192 ? -8.720 -5.888 36.026 1.00 38.57 271 ALA A C 1
ATOM 1397 O O . ALA A 1 192 ? -7.891 -6.785 35.873 1.00 43.94 271 ALA A O 1
ATOM 1399 N N . ARG A 1 193 ? -10.033 -6.074 35.872 1.00 40.10 272 ARG A N 1
ATOM 1400 C CA . ARG A 1 193 ? -10.619 -7.392 35.599 1.00 38.38 272 ARG A CA 1
ATOM 1401 C C . ARG A 1 193 ? -11.065 -7.609 34.144 1.00 39.73 272 ARG A C 1
ATOM 1402 O O . ARG A 1 193 ? -11.328 -8.747 33.739 1.00 36.28 272 ARG A O 1
ATOM 1410 N N . LYS A 1 194 ? -11.153 -6.529 33.367 1.00 33.98 273 LYS A N 1
ATOM 1411 C CA . LYS A 1 194 ? -11.628 -6.609 31.981 1.00 35.49 273 LYS A CA 1
ATOM 1412 C C . LYS A 1 194 ? -10.704 -7.444 31.086 1.00 34.55 273 LYS A C 1
ATOM 1413 O O . LYS A 1 194 ? -9.480 -7.304 31.157 1.00 31.56 273 LYS A O 1
ATOM 1419 N N . PRO A 1 195 ? -11.291 -8.317 30.242 1.00 34.31 274 PRO A N 1
ATOM 1420 C CA . PRO A 1 195 ? -10.480 -9.225 29.431 1.00 32.79 274 PRO A CA 1
ATOM 1421 C C . PRO A 1 195 ? -9.875 -8.523 28.214 1.00 32.59 274 PRO A C 1
ATOM 1422 O O . PRO A 1 195 ? -10.359 -8.689 27.089 1.00 31.98 274 PRO A O 1
ATOM 1426 N N . LEU A 1 196 ? -8.813 -7.755 28.460 1.00 26.25 275 LEU A N 1
ATOM 1427 C CA . LEU A 1 196 ? -8.166 -6.930 27.442 1.00 24.16 275 LEU A CA 1
ATOM 1428 C C . LEU A 1 196 ? -6.727 -7.369 27.169 1.00 27.39 275 LEU A C 1
ATOM 1429 O O . LEU A 1 196 ? -5.946 -6.629 26.580 1.00 28.43 275 LEU A O 1
ATOM 1434 N N . ARG A 1 197 ? -6.391 -8.573 27.620 1.00 27.83 276 ARG A N 1
ATOM 1435 C CA . ARG A 1 197 ? -5.128 -9.210 27.300 1.00 27.08 276 ARG A CA 1
ATOM 1436 C C . ARG A 1 197 ? -5.453 -10.431 26.452 1.00 28.02 276 ARG A C 1
ATOM 1437 O O . ARG A 1 197 ? -6.358 -11.212 26.776 1.00 26.76 276 ARG A O 1
ATOM 1445 N N . PHE A 1 198 ? -4.721 -10.578 25.356 1.00 30.38 277 PHE A N 1
ATOM 1446 C CA . PHE A 1 198 ? -4.998 -11.620 24.378 1.00 29.23 277 PHE A CA 1
ATOM 1447 C C . PHE A 1 198 ? -3.715 -12.367 24.112 1.00 26.32 277 PHE A C 1
ATOM 1448 O O . PHE A 1 198 ? -2.670 -11.747 23.929 1.00 25.98 277 PHE A O 1
ATOM 1456 N N . TYR A 1 199 ? -3.792 -13.699 24.129 1.00 30.65 278 TYR A N 1
ATOM 1457 C CA . TYR A 1 199 ? -2.645 -14.545 23.796 1.00 27.49 278 TYR A CA 1
ATOM 1458 C C . TYR A 1 199 ? -3.059 -15.866 23.147 1.00 30.22 278 TYR A C 1
ATOM 1459 O O . TYR A 1 199 ? -4.209 -16.301 23.279 1.00 28.83 278 TYR A O 1
ATOM 1468 N N . VAL A 1 200 ? -2.104 -16.492 22.456 1.00 26.28 279 VAL A N 1
ATOM 1469 C CA . VAL A 1 200 ? -2.308 -17.785 21.798 1.00 24.11 279 VAL A CA 1
ATOM 1470 C C . VAL A 1 200 ? -2.390 -18.907 22.829 1.00 28.74 279 VAL A C 1
ATOM 1471 O O . VAL A 1 200 ? -1.446 -19.133 23.602 1.00 25.21 279 VAL A O 1
ATOM 1475 N N . ARG A 1 201 ? -3.530 -19.597 22.836 1.00 32.17 280 ARG A N 1
ATOM 1476 C CA . ARG A 1 201 ? -3.765 -20.736 23.721 1.00 37.47 280 ARG A CA 1
ATOM 1477 C C . ARG A 1 201 ? -2.714 -21.818 23.494 1.00 40.63 280 ARG A C 1
ATOM 1478 O O . ARG A 1 201 ? -2.500 -22.264 22.360 1.00 36.52 280 ARG A O 1
ATOM 1486 N N . GLY A 1 202 ? -2.056 -22.218 24.580 1.00 41.55 281 GLY A N 1
ATOM 1487 C CA . GLY A 1 202 ? -1.099 -23.319 24.551 1.00 41.69 281 GLY A CA 1
ATOM 1488 C C . GLY A 1 202 ? 0.302 -22.945 24.110 1.00 36.69 281 GLY A C 1
ATOM 1489 O O . GLY A 1 202 ? 1.151 -23.818 23.935 1.00 36.25 281 GLY A O 1
ATOM 1490 N N . SER A 1 203 ? 0.546 -21.653 23.919 1.00 34.82 282 SER A N 1
ATOM 1491 C CA . SER A 1 203 ? 1.871 -21.177 23.536 1.00 33.00 282 SER A CA 1
ATOM 1492 C C . SER A 1 203 ? 2.790 -21.131 24.755 1.00 31.44 282 SER A C 1
ATOM 1493 O O . SER A 1 203 ? 2.407 -20.585 25.789 1.00 31.60 282 SER A O 1
ATOM 1496 N N . PRO A 1 204 ? 4.002 -21.712 24.637 1.00 30.21 283 PRO A N 1
ATOM 1497 C CA . PRO A 1 204 ? 4.994 -21.701 25.713 1.00 29.40 283 PRO A CA 1
ATOM 1498 C C . PRO A 1 204 ? 5.865 -20.436 25.737 1.00 27.93 283 PRO A C 1
ATOM 1499 O O . PRO A 1 204 ? 6.761 -20.323 26.574 1.00 30.63 283 PRO A O 1
ATOM 1503 N N . TRP A 1 205 ? 5.602 -19.504 24.821 1.00 25.40 284 TRP A N 1
ATOM 1504 C CA . TRP A 1 205 ? 6.334 -18.234 24.753 1.00 28.09 284 TRP A CA 1
ATOM 1505 C C . TRP A 1 205 ? 5.601 -17.089 25.460 1.00 26.69 284 TRP A C 1
ATOM 1506 O O . TRP A 1 205 ? 6.182 -16.020 25.703 1.00 26.87 284 TRP A O 1
ATOM 1517 N N . VAL A 1 206 ? 4.333 -17.333 25.795 1.00 25.00 285 VAL A N 1
ATOM 1518 C CA . VAL A 1 206 ? 3.453 -16.354 26.458 1.00 27.98 285 VAL A CA 1
ATOM 1519 C C . VAL A 1 206 ? 3.963 -16.027 27.872 1.00 30.53 285 VAL A C 1
ATOM 1520 O O . VAL A 1 206 ? 4.438 -16.910 28.573 1.00 29.42 285 VAL A O 1
ATOM 1524 N N . SER A 1 207 ? 3.859 -14.765 28.283 1.00 30.48 286 SER A N 1
ATOM 1525 C CA . SER A 1 207 ? 4.424 -14.333 29.570 1.00 30.16 286 SER A CA 1
ATOM 1526 C C . SER A 1 207 ? 3.666 -14.844 30.809 1.00 31.52 286 SER A C 1
ATOM 1527 O O . SER A 1 207 ? 4.296 -15.244 31.787 1.00 30.99 286 SER A O 1
ATOM 1530 N N . VAL A 1 208 ? 2.331 -14.834 30.767 1.00 33.96 287 VAL A N 1
ATOM 1531 C CA . VAL A 1 208 ? 1.502 -15.296 31.904 1.00 32.58 287 VAL A CA 1
ATOM 1532 C C . VAL A 1 208 ? 0.269 -16.070 31.442 1.00 33.90 287 VAL A C 1
ATOM 1533 O O . VAL A 1 208 ? -0.576 -15.532 30.724 1.00 28.36 287 VAL A O 1
ATOM 1537 N N . VAL A 1 209 ? 0.167 -17.330 31.862 1.00 34.58 288 VAL A N 1
ATOM 1538 C CA . VAL A 1 209 ? -1.011 -18.155 31.572 1.00 41.04 288 VAL A CA 1
ATOM 1539 C C . VAL A 1 209 ? -2.166 -17.882 32.548 1.00 44.47 288 VAL A C 1
ATOM 1540 O O . VAL A 1 209 ? -1.952 -17.757 33.755 1.00 49.26 288 VAL A O 1
ATOM 1544 N N . ASP A 1 210 ? -3.384 -17.785 32.017 1.00 45.81 289 ASP A N 1
ATOM 1545 C CA . ASP A 1 210 ? -4.577 -17.577 32.843 1.00 45.51 289 ASP A CA 1
ATOM 1546 C C . ASP A 1 210 ? -5.556 -18.730 32.657 1.00 44.74 289 ASP A C 1
ATOM 1547 O O . ASP A 1 210 ? -6.248 -18.818 31.641 1.00 43.75 289 ASP A O 1
ATOM 1552 N N . ARG A 1 211 ? -5.620 -19.594 33.665 1.00 50.32 290 ARG A N 1
ATOM 1553 C CA . ARG A 1 211 ? -6.347 -20.863 33.568 1.00 54.99 290 ARG A CA 1
ATOM 1554 C C . ARG A 1 211 ? -7.872 -20.735 33.637 1.00 60.59 290 ARG A C 1
ATOM 1555 O O . ARG A 1 211 ? -8.589 -21.459 32.938 1.00 61.62 290 ARG A O 1
ATOM 1563 N N . VAL A 1 212 ? -8.360 -19.824 34.478 1.00 36.58 291 VAL A N 1
ATOM 1564 C CA . VAL A 1 212 ? -9.798 -19.560 34.602 1.00 40.08 291 VAL A CA 1
ATOM 1565 C C . VAL A 1 212 ? -10.370 -19.042 33.280 1.00 41.67 291 VAL A C 1
ATOM 1566 O O . VAL A 1 212 ? -11.457 -19.449 32.852 1.00 41.66 291 VAL A O 1
ATOM 1570 N N . ALA A 1 213 ? -9.620 -18.150 32.638 1.00 44.25 292 ALA A N 1
ATOM 1571 C CA . ALA A 1 213 ? -9.987 -17.596 31.339 1.00 42.69 292 ALA A CA 1
ATOM 1572 C C . ALA A 1 213 ? -9.927 -18.654 30.242 1.00 43.00 292 ALA A C 1
ATOM 1573 O O . ALA A 1 213 ? -10.693 -18.594 29.281 1.00 42.77 292 ALA A O 1
ATOM 1575 N N . GLU A 1 214 ? -9.016 -19.617 30.398 1.00 43.51 293 GLU A N 1
ATOM 1576 C CA . GLU A 1 214 ? -8.842 -20.705 29.429 1.00 44.32 293 GLU A CA 1
ATOM 1577 C C . GLU A 1 214 ? -9.926 -21.776 29.566 1.00 44.89 293 GLU A C 1
ATOM 1578 O O . GLU A 1 214 ? -10.100 -22.616 28.679 1.00 40.59 293 GLU A O 1
ATOM 1584 N N . GLY B 1 1 ? -4.491 -34.750 19.154 1.00 28.06 80 GLY B N 1
ATOM 1585 C CA . GLY B 1 1 ? -4.785 -33.877 17.977 1.00 30.64 80 GLY B CA 1
ATOM 1586 C C . GLY B 1 1 ? -5.228 -32.480 18.388 1.00 31.39 80 GLY B C 1
ATOM 1587 O O . GLY B 1 1 ? -5.514 -32.240 19.564 1.00 32.32 80 GLY B O 1
ATOM 1588 N N . PRO B 1 2 ? -5.274 -31.544 17.423 1.00 31.42 81 PRO B N 1
ATOM 1589 C CA . PRO B 1 2 ? -5.713 -30.173 17.703 1.00 33.55 81 PRO B CA 1
ATOM 1590 C C . PRO B 1 2 ? -7.212 -30.092 17.969 1.00 32.07 81 PRO B C 1
ATOM 1591 O O . PRO B 1 2 ? -7.959 -30.984 17.573 1.00 28.65 81 PRO B O 1
ATOM 1595 N N . HIS B 1 3 ? -7.632 -29.029 18.646 1.00 30.04 82 HIS B N 1
ATOM 1596 C CA . HIS B 1 3 ? -9.040 -28.731 18.838 1.00 37.13 82 HIS B CA 1
ATOM 1597 C C . HIS B 1 3 ? -9.617 -28.251 17.508 1.00 35.57 82 HIS B C 1
ATOM 1598 O O . HIS B 1 3 ? -9.386 -27.114 17.095 1.00 38.12 82 HIS B O 1
ATOM 1605 N N . MET B 1 4 ? -10.359 -29.132 16.850 1.00 36.12 83 MET B N 1
ATOM 1606 C CA . MET B 1 4 ? -10.971 -28.825 15.564 1.00 39.54 83 MET B CA 1
ATOM 1607 C C . MET B 1 4 ? -12.461 -28.568 15.732 1.00 41.39 83 MET B C 1
ATOM 1608 O O . MET B 1 4 ? -13.179 -29.374 16.325 1.00 45.07 83 MET B O 1
ATOM 1613 N N . THR B 1 5 ? -12.908 -27.426 15.222 1.00 38.51 84 THR B N 1
ATOM 1614 C CA . THR B 1 5 ? -14.331 -27.135 15.082 1.00 35.95 84 THR B CA 1
ATOM 1615 C C . THR B 1 5 ? -14.586 -27.043 13.579 1.00 33.72 84 THR B C 1
ATOM 1616 O O . THR B 1 5 ? -13.734 -27.466 12.787 1.00 34.62 84 THR B O 1
ATOM 1620 N N . ARG B 1 6 ? -15.743 -26.524 13.177 1.00 22.21 85 ARG B N 1
ATOM 1621 C CA . ARG B 1 6 ? -16.026 -26.345 11.751 1.00 25.55 85 ARG B CA 1
ATOM 1622 C C . ARG B 1 6 ? -16.438 -24.907 11.471 1.00 30.07 85 ARG B C 1
ATOM 1623 O O . ARG B 1 6 ? -16.982 -24.218 12.355 1.00 25.92 85 ARG B O 1
ATOM 1631 N N . LEU B 1 7 ? -16.177 -24.455 10.250 1.00 26.44 86 LEU B N 1
ATOM 1632 C CA . LEU B 1 7 ? -16.641 -23.138 9.837 1.00 28.97 86 LEU B CA 1
ATOM 1633 C C . LEU B 1 7 ? -18.155 -23.180 9.668 1.00 25.96 86 LEU B C 1
ATOM 1634 O O . LEU B 1 7 ? -18.710 -24.174 9.201 1.00 27.27 86 LEU B O 1
ATOM 1639 N N . GLY B 1 8 ? -18.820 -22.115 10.091 1.00 23.94 87 GLY B N 1
ATOM 1640 C CA . GLY B 1 8 ? -20.276 -22.127 10.174 1.00 27.34 87 GLY B CA 1
ATOM 1641 C C . GLY B 1 8 ? -20.931 -20.972 9.456 1.00 29.78 87 GLY B C 1
ATOM 1642 O O . GLY B 1 8 ? -20.309 -20.315 8.618 1.00 29.98 87 GLY B O 1
ATOM 1643 N N . LEU B 1 9 ? -22.194 -20.731 9.799 1.00 33.61 88 LEU B N 1
ATOM 1644 C CA . LEU B 1 9 ? -22.999 -19.668 9.203 1.00 33.31 88 LEU B CA 1
ATOM 1645 C C . LEU B 1 9 ? -22.255 -18.333 9.086 1.00 33.78 88 LEU B C 1
ATOM 1646 O O . LEU B 1 9 ? -22.269 -17.716 8.024 1.00 31.52 88 LEU B O 1
ATOM 1651 N N . GLU B 1 10 ? -21.593 -17.916 10.167 1.00 33.48 89 GLU B N 1
ATOM 1652 C CA . GLU B 1 10 ? -20.891 -16.621 10.230 1.00 33.56 89 GLU B CA 1
ATOM 1653 C C . GLU B 1 10 ? -19.846 -16.447 9.126 1.00 30.57 89 GLU B C 1
ATOM 1654 O O . GLU B 1 10 ? -19.682 -15.351 8.582 1.00 34.25 89 GLU B O 1
ATOM 1660 N N . PHE B 1 11 ? -19.145 -17.534 8.801 1.00 32.00 90 PHE B N 1
ATOM 1661 C CA . PHE B 1 11 ? -18.169 -17.539 7.713 1.00 25.86 90 PHE B CA 1
ATOM 1662 C C . PHE B 1 11 ? -18.849 -17.427 6.348 1.00 26.27 90 PHE B C 1
ATOM 1663 O O . PHE B 1 11 ? -18.416 -16.643 5.506 1.00 27.25 90 PHE B O 1
ATOM 1671 N N . PHE B 1 12 ? -19.904 -18.211 6.133 1.00 27.94 91 PHE B N 1
ATOM 1672 C CA . PHE B 1 12 ? -20.555 -18.270 4.813 1.00 31.74 91 PHE B CA 1
ATOM 1673 C C . PHE B 1 12 ? -21.410 -17.045 4.512 1.00 30.00 91 PHE B C 1
ATOM 1674 O O . PHE B 1 12 ? -21.567 -16.666 3.346 1.00 25.41 91 PHE B O 1
ATOM 1682 N N . ASP B 1 13 ? -21.951 -16.424 5.562 1.00 35.84 92 ASP B N 1
ATOM 1683 C CA . ASP B 1 13 ? -22.838 -15.266 5.412 1.00 37.82 92 ASP B CA 1
ATOM 1684 C C . ASP B 1 13 ? -22.074 -13.986 5.066 1.00 38.51 92 ASP B C 1
ATOM 1685 O O . ASP B 1 13 ? -22.097 -13.006 5.818 1.00 40.33 92 ASP B O 1
ATOM 1690 N N . GLN B 1 14 ? -21.388 -14.017 3.929 1.00 34.58 93 GLN B N 1
ATOM 1691 C CA . GLN B 1 14 ? -20.761 -12.829 3.361 1.00 36.92 93 GLN B CA 1
ATOM 1692 C C . GLN B 1 14 ? -20.970 -12.818 1.841 1.00 34.70 93 GLN B C 1
ATOM 1693 O O . GLN B 1 14 ? -21.264 -13.871 1.258 1.00 31.05 93 GLN B O 1
ATOM 1699 N N . PRO B 1 15 ? -20.873 -11.629 1.200 1.00 35.35 94 PRO B N 1
ATOM 1700 C CA . PRO B 1 15 ? -21.029 -11.522 -0.259 1.00 32.32 94 PRO B CA 1
ATOM 1701 C C . PRO B 1 15 ? -20.146 -12.504 -1.044 1.00 30.78 94 PRO B C 1
ATOM 1702 O O . PRO B 1 15 ? -19.137 -12.996 -0.519 1.00 29.16 94 PRO B O 1
ATOM 1706 N N . ALA B 1 16 ? -20.541 -12.797 -2.282 1.00 30.96 95 ALA B N 1
ATOM 1707 C CA . ALA B 1 16 ? -19.892 -13.840 -3.083 1.00 29.89 95 ALA B CA 1
ATOM 1708 C C . ALA B 1 16 ? -18.396 -13.606 -3.259 1.00 30.09 95 ALA B C 1
ATOM 1709 O O . ALA B 1 16 ? -17.623 -14.552 -3.218 1.00 25.87 95 ALA B O 1
ATOM 1711 N N . VAL B 1 17 ? -17.994 -12.349 -3.455 1.00 32.99 96 VAL B N 1
ATOM 1712 C CA . VAL B 1 17 ? -16.572 -12.033 -3.654 1.00 34.65 96 VAL B CA 1
ATOM 1713 C C . VAL B 1 17 ? -15.729 -12.243 -2.381 1.00 32.63 96 VAL B C 1
ATOM 1714 O O . VAL B 1 17 ? -14.732 -12.968 -2.436 1.00 35.17 96 VAL B O 1
ATOM 1718 N N . PRO B 1 18 ? -16.118 -11.614 -1.243 1.00 32.67 97 PRO B N 1
ATOM 1719 C CA . PRO B 1 18 ? -15.408 -11.876 0.018 1.00 34.75 97 PRO B CA 1
ATOM 1720 C C . PRO B 1 18 ? -15.329 -13.366 0.349 1.00 29.10 97 PRO B C 1
ATOM 1721 O O . PRO B 1 18 ? -14.269 -13.849 0.736 1.00 31.43 97 PRO B O 1
ATOM 1725 N N . LEU B 1 19 ? -16.438 -14.084 0.168 1.00 30.08 98 LEU B N 1
ATOM 1726 C CA . LEU B 1 19 ? -16.479 -15.518 0.456 1.00 25.57 98 LEU B CA 1
ATOM 1727 C C . LEU B 1 19 ? -15.603 -16.346 -0.488 1.00 25.40 98 LEU B C 1
ATOM 1728 O O . LEU B 1 19 ? -14.863 -17.207 -0.024 1.00 25.58 98 LEU B O 1
ATOM 1733 N N . ALA B 1 20 ? -15.695 -16.090 -1.797 1.00 27.17 99 ALA B N 1
ATOM 1734 C CA . ALA B 1 20 ? -14.882 -16.811 -2.784 1.00 27.13 99 ALA B CA 1
ATOM 1735 C C . ALA B 1 20 ? -13.403 -16.707 -2.445 1.00 26.70 99 ALA B C 1
ATOM 1736 O O . ALA B 1 20 ? -12.672 -17.694 -2.524 1.00 24.01 99 ALA B O 1
ATOM 1738 N N . ARG B 1 21 ? -12.971 -15.507 -2.065 1.00 27.54 100 ARG B N 1
ATOM 1739 C CA . ARG B 1 21 ? -11.585 -15.273 -1.646 1.00 30.38 100 ARG B CA 1
ATOM 1740 C C . ARG B 1 21 ? -11.296 -15.960 -0.307 1.00 31.57 100 ARG B C 1
ATOM 1741 O O . ARG B 1 21 ? -10.222 -16.544 -0.115 1.00 29.76 100 ARG B O 1
ATOM 1749 N N . ALA B 1 22 ? -12.271 -15.896 0.601 1.00 30.00 101 ALA B N 1
ATOM 1750 C CA . ALA B 1 22 ? -12.127 -16.416 1.960 1.00 29.52 101 ALA B CA 1
ATOM 1751 C C . ALA B 1 22 ? -12.027 -17.939 2.018 1.00 30.27 101 ALA B C 1
ATOM 1752 O O . ALA B 1 22 ? -11.455 -18.482 2.963 1.00 28.28 101 ALA B O 1
ATOM 1754 N N . PHE B 1 23 ? -12.589 -18.612 1.011 1.00 25.47 102 PHE B N 1
ATOM 1755 C CA . PHE B 1 23 ? -12.506 -20.074 0.868 1.00 24.83 102 PHE B CA 1
ATOM 1756 C C . PHE B 1 23 ? -11.088 -20.606 0.663 1.00 23.56 102 PHE B C 1
ATOM 1757 O O . PHE B 1 23 ? -10.787 -21.733 1.047 1.00 22.48 102 PHE B O 1
ATOM 1765 N N . LEU B 1 24 ? -10.233 -19.808 0.027 1.00 26.13 103 LEU B N 1
ATOM 1766 C CA . LEU B 1 24 ? -8.879 -20.243 -0.315 1.00 26.50 103 LEU B CA 1
ATOM 1767 C C . LEU B 1 24 ? -8.064 -20.570 0.932 1.00 27.28 103 LEU B C 1
ATOM 1768 O O . LEU B 1 24 ? -8.005 -19.779 1.868 1.00 25.29 103 LEU B O 1
ATOM 1773 N N . GLY B 1 25 ? -7.463 -21.758 0.947 1.00 25.57 104 GLY B N 1
ATOM 1774 C CA . GLY B 1 25 ? -6.676 -22.202 2.094 1.00 28.36 104 GLY B CA 1
ATOM 1775 C C . GLY B 1 25 ? -7.479 -22.969 3.128 1.00 26.94 104 GLY B C 1
ATOM 1776 O O . GLY B 1 25 ? -6.899 -23.628 3.987 1.00 23.38 104 GLY B O 1
ATOM 1777 N N . GLN B 1 26 ? -8.811 -22.883 3.061 1.00 24.57 105 GLN B N 1
ATOM 1778 C CA . GLN B 1 26 ? -9.652 -23.703 3.937 1.00 25.49 105 GLN B CA 1
ATOM 1779 C C . GLN B 1 26 ? -9.651 -25.146 3.452 1.00 23.24 105 GLN B C 1
ATOM 1780 O O . GLN B 1 26 ? -9.483 -25.413 2.263 1.00 23.71 105 GLN B O 1
ATOM 1786 N N . VAL B 1 27 ? -9.839 -26.064 4.392 1.00 22.79 106 VAL B N 1
ATOM 1787 C CA . VAL B 1 27 ? -9.833 -27.487 4.104 1.00 25.73 106 VAL B CA 1
ATOM 1788 C C . VAL B 1 27 ? -11.268 -27.991 4.104 1.00 26.06 106 VAL B C 1
ATOM 1789 O O . VAL B 1 27 ? -11.997 -27.834 5.090 1.00 21.81 106 VAL B O 1
ATOM 1793 N N . LEU B 1 28 ? -11.661 -28.557 2.965 1.00 22.85 107 LEU B N 1
ATOM 1794 C CA . LEU B 1 28 ? -12.942 -29.217 2.805 1.00 19.78 107 LEU B CA 1
ATOM 1795 C C . LEU B 1 28 ? -12.769 -30.673 3.215 1.00 20.89 107 LEU B C 1
ATOM 1796 O O . LEU B 1 28 ? -11.796 -31.329 2.828 1.00 19.96 107 LEU B O 1
ATOM 1801 N N . VAL B 1 29 ? -13.703 -31.168 4.016 1.00 19.84 108 VAL B N 1
ATOM 1802 C CA . VAL B 1 29 ? -13.627 -32.533 4.521 1.00 22.08 108 VAL B CA 1
ATOM 1803 C C . VAL B 1 29 ? -14.876 -33.282 4.120 1.00 22.03 108 VAL B C 1
ATOM 1804 O O . VAL B 1 29 ? -15.988 -32.759 4.230 1.00 23.85 108 VAL B O 1
ATOM 1808 N N . ARG B 1 30 ? -14.682 -34.516 3.667 1.00 23.21 109 ARG B N 1
ATOM 1809 C CA . ARG B 1 30 ? -15.782 -35.408 3.340 1.00 27.39 109 ARG B CA 1
ATOM 1810 C C . ARG B 1 30 ? -15.574 -36.747 4.046 1.00 26.43 109 ARG B C 1
ATOM 1811 O O .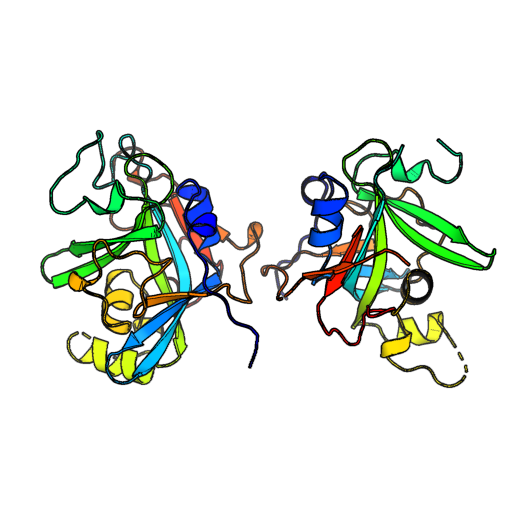 ARG B 1 30 ? -14.533 -37.382 3.883 1.00 26.65 109 ARG B O 1
ATOM 1819 N N . ARG B 1 31 ? -16.557 -37.157 4.846 1.00 27.51 110 ARG B N 1
ATOM 1820 C CA . ARG B 1 31 ? -16.527 -38.461 5.507 1.00 31.72 110 ARG B CA 1
ATOM 1821 C C . ARG B 1 31 ? -17.419 -39.449 4.763 1.00 36.10 110 ARG B C 1
ATOM 1822 O O . ARG B 1 31 ? -18.633 -39.244 4.640 1.00 40.87 110 ARG B O 1
ATOM 1830 N N . LEU B 1 32 ? -16.807 -40.518 4.265 1.00 35.48 111 LEU B N 1
ATOM 1831 C CA . LEU B 1 32 ? -17.522 -41.539 3.511 1.00 37.98 111 LEU B CA 1
ATOM 1832 C C . LEU B 1 32 ? -18.315 -42.458 4.445 1.00 40.09 111 LEU B C 1
ATOM 1833 O O . LEU B 1 32 ? -18.037 -42.496 5.648 1.00 38.88 111 LEU B O 1
ATOM 1838 N N . PRO B 1 33 ? -19.314 -43.189 3.897 1.00 39.41 112 PRO B N 1
ATOM 1839 C CA . PRO B 1 33 ? -20.133 -44.117 4.683 1.00 43.77 112 PRO B CA 1
ATOM 1840 C C . PRO B 1 33 ? -19.321 -45.198 5.391 1.00 45.46 112 PRO B C 1
ATOM 1841 O O . PRO B 1 33 ? -19.803 -45.784 6.360 1.00 47.60 112 PRO B O 1
ATOM 1845 N N . ASN B 1 34 ? -18.104 -45.451 4.908 1.00 45.57 113 ASN B N 1
ATOM 1846 C CA . ASN B 1 34 ? -17.220 -46.459 5.497 1.00 49.37 113 ASN B CA 1
ATOM 1847 C C . ASN B 1 34 ? -16.293 -45.885 6.571 1.00 46.45 113 ASN B C 1
ATOM 1848 O O . ASN B 1 34 ? -15.446 -46.593 7.118 1.00 48.57 113 ASN B O 1
ATOM 1853 N N . GLY B 1 35 ? -16.454 -44.596 6.851 1.00 43.82 114 GLY B N 1
ATOM 1854 C CA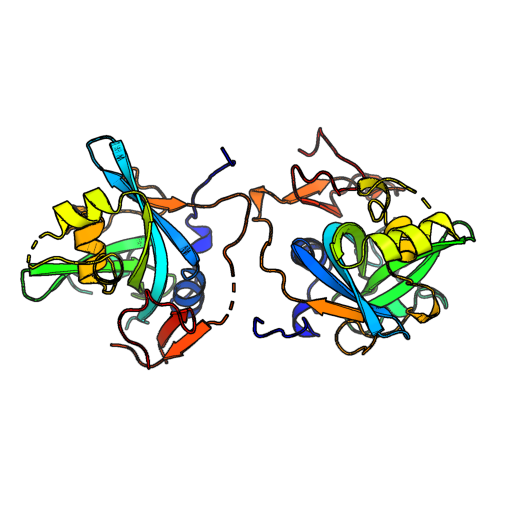 . GLY B 1 35 ? -15.663 -43.919 7.871 1.00 43.03 114 GLY B CA 1
ATOM 1855 C C . GLY B 1 35 ? -14.428 -43.198 7.364 1.00 37.61 114 GLY B C 1
ATOM 1856 O O . GLY B 1 35 ? -13.827 -42.411 8.102 1.00 37.00 114 GLY B O 1
ATOM 1857 N N . THR B 1 36 ? -14.042 -43.463 6.115 1.00 39.58 115 THR B N 1
ATOM 1858 C CA . THR B 1 36 ? -12.859 -42.830 5.530 1.00 34.87 115 THR B CA 1
ATOM 1859 C C . THR B 1 36 ? -13.084 -41.331 5.401 1.00 32.31 115 THR B C 1
ATOM 1860 O O . THR B 1 36 ? -14.118 -40.888 4.885 1.00 34.64 115 THR B O 1
ATOM 1864 N N . GLU B 1 37 ? -12.115 -40.563 5.889 1.00 27.77 116 GLU B N 1
ATOM 1865 C CA . GLU B 1 37 ? -12.147 -39.110 5.782 1.00 24.69 116 GLU B CA 1
ATOM 1866 C C . GLU B 1 37 ? -11.231 -38.659 4.656 1.00 27.36 116 GLU B C 1
ATOM 1867 O O . GLU B 1 37 ? -10.070 -39.078 4.567 1.00 28.90 116 GLU B O 1
ATOM 1873 N N . LEU B 1 38 ? -11.774 -37.823 3.784 1.00 27.74 117 LEU B N 1
ATOM 1874 C CA . LEU B 1 38 ? -11.025 -37.260 2.675 1.00 27.59 117 LEU B CA 1
ATOM 1875 C C . LEU B 1 38 ? -10.871 -35.768 2.937 1.00 25.18 117 LEU B C 1
ATOM 1876 O O . LEU B 1 38 ? -11.805 -35.118 3.403 1.00 24.26 117 LEU B O 1
ATOM 1881 N N . ARG B 1 39 ? -9.689 -35.231 2.655 1.00 24.44 118 ARG B N 1
ATOM 1882 C CA . ARG B 1 39 ? -9.423 -33.816 2.898 1.00 24.55 118 ARG B CA 1
ATOM 1883 C C . ARG B 1 39 ? -8.732 -33.174 1.720 1.00 23.31 118 ARG B C 1
ATOM 1884 O O . ARG B 1 39 ? -7.839 -33.768 1.114 1.00 28.68 118 ARG B O 1
ATOM 1892 N N . GLY B 1 40 ? -9.146 -31.950 1.417 1.00 24.10 119 GLY B N 1
ATOM 1893 C CA . GLY B 1 40 ? -8.572 -31.182 0.322 1.00 22.16 119 GLY B CA 1
ATOM 1894 C C . GLY B 1 40 ? -8.640 -29.700 0.629 1.00 25.34 119 GLY B C 1
ATOM 1895 O O . GLY B 1 40 ? -9.681 -29.188 1.064 1.00 19.71 119 GLY B O 1
ATOM 1896 N N . ARG B 1 41 ? -7.523 -29.017 0.404 1.00 23.01 120 ARG B N 1
ATOM 1897 C CA . ARG B 1 41 ? -7.412 -27.587 0.667 1.00 24.76 120 ARG B CA 1
ATOM 1898 C C . ARG B 1 41 ? -7.874 -26.824 -0.568 1.00 24.77 120 ARG B C 1
ATOM 1899 O O . ARG B 1 41 ? -7.386 -27.074 -1.669 1.00 23.84 120 ARG B O 1
ATOM 1907 N N . ILE B 1 42 ? -8.830 -25.916 -0.387 1.00 23.99 121 ILE B N 1
ATOM 1908 C CA . ILE B 1 42 ? -9.384 -25.152 -1.508 1.00 25.34 121 ILE B CA 1
ATOM 1909 C C . ILE B 1 42 ? -8.347 -24.166 -2.037 1.00 27.13 121 ILE B C 1
ATOM 1910 O O . ILE B 1 42 ? -7.862 -23.317 -1.297 1.00 33.39 121 ILE B O 1
ATOM 1915 N N . VAL B 1 43 ? -8.029 -24.283 -3.324 1.00 27.39 122 VAL B N 1
ATOM 1916 C CA . VAL B 1 43 ? -7.007 -23.450 -3.949 1.00 29.37 122 VAL B CA 1
ATOM 1917 C C . VAL B 1 43 ? -7.533 -22.580 -5.096 1.00 31.12 122 VAL B C 1
ATOM 1918 O O . VAL B 1 43 ? -6.815 -21.707 -5.588 1.00 30.91 122 VAL B O 1
ATOM 1922 N N . GLU B 1 44 ? -8.781 -22.812 -5.509 1.00 28.04 123 GLU B N 1
ATOM 1923 C CA . GLU B 1 44 ? -9.384 -22.066 -6.618 1.00 26.05 123 GLU B CA 1
ATOM 1924 C C . GLU B 1 44 ? -10.905 -22.018 -6.513 1.00 26.44 123 GLU B C 1
ATOM 1925 O O . GLU B 1 44 ? -11.544 -23.057 -6.335 1.00 25.10 123 GLU B O 1
ATOM 1931 N N . THR B 1 45 ? -11.468 -20.814 -6.638 1.00 23.76 124 THR B N 1
ATOM 1932 C CA . THR B 1 45 ? -12.920 -20.588 -6.548 1.00 25.76 124 THR B CA 1
ATOM 1933 C C . THR B 1 45 ? -13.417 -19.590 -7.584 1.00 26.32 124 THR B C 1
ATOM 1934 O O . THR B 1 45 ? -12.621 -18.872 -8.201 1.00 28.74 124 THR B O 1
ATOM 1938 N N . GLU B 1 46 ? -14.739 -19.530 -7.753 1.00 27.37 125 GLU B N 1
ATOM 1939 C CA . GLU B 1 46 ? -15.371 -18.504 -8.585 1.00 26.25 125 GLU B CA 1
ATOM 1940 C C . GLU B 1 46 ? -16.625 -17.944 -7.926 1.00 29.36 125 GLU B C 1
ATOM 1941 O O . GLU B 1 46 ? -17.451 -18.688 -7.399 1.00 27.11 125 GLU B O 1
ATOM 1947 N N . ALA B 1 47 ? -16.770 -16.624 -7.989 1.00 29.66 126 ALA B N 1
ATOM 1948 C CA . ALA B 1 47 ? -17.947 -15.957 -7.470 1.00 27.39 126 ALA B CA 1
ATOM 1949 C C . ALA B 1 47 ? -19.003 -15.772 -8.557 1.00 31.84 126 ALA B C 1
ATOM 1950 O O . ALA B 1 47 ? -18.697 -15.339 -9.673 1.00 31.33 126 ALA B O 1
ATOM 1952 N N . TYR B 1 48 ? -20.244 -16.110 -8.221 1.00 30.59 127 TYR B N 1
ATOM 1953 C CA . TYR B 1 48 ? -21.386 -15.871 -9.098 1.00 33.97 127 TYR B CA 1
ATOM 1954 C C . TYR B 1 48 ? -22.370 -14.979 -8.357 1.00 34.67 127 TYR B C 1
ATOM 1955 O O . TYR B 1 48 ? -22.802 -15.307 -7.261 1.00 30.67 127 TYR B O 1
ATOM 1964 N N . LEU B 1 49 ? -22.690 -13.837 -8.960 1.00 41.43 128 LEU B N 1
ATOM 1965 C CA . LEU B 1 49 ? -23.317 -12.727 -8.243 1.00 45.07 128 LEU B CA 1
ATOM 1966 C C . LEU B 1 49 ? -24.848 -12.700 -8.286 1.00 48.01 128 LEU B C 1
ATOM 1967 O O . LEU B 1 49 ? -25.474 -11.810 -7.705 1.00 48.63 128 LEU B O 1
ATOM 1972 N N . GLY B 1 50 ? -25.441 -13.679 -8.964 1.00 46.58 129 GLY B N 1
ATOM 1973 C CA . GLY B 1 50 ? -26.893 -13.797 -9.049 1.00 53.60 129 GLY B CA 1
ATOM 1974 C C . GLY B 1 50 ? -27.555 -12.714 -9.885 1.00 56.34 129 GLY B C 1
ATOM 1975 O O . GLY B 1 50 ? -26.897 -11.760 -10.306 1.00 58.24 129 GLY B O 1
ATOM 1976 N N . PRO B 1 51 ? -28.867 -12.863 -10.144 1.00 61.34 130 PRO B N 1
ATOM 1977 C CA . PRO B 1 51 ? -29.641 -11.838 -10.843 1.00 63.84 130 PRO B CA 1
ATOM 1978 C C . PRO B 1 51 ? -29.933 -10.644 -9.938 1.00 65.24 130 PRO B C 1
ATOM 1979 O O . PRO B 1 51 ? -30.101 -9.526 -10.428 1.00 69.39 130 PRO B O 1
ATOM 1983 N N . GLN B 1 63 ? -35.262 -17.961 -10.855 1.00 12.58 142 GLN B N 1
ATOM 1984 C CA . GLN B 1 63 ? -35.258 -19.084 -9.925 1.00 12.17 142 GLN B CA 1
ATOM 1985 C C . GLN B 1 63 ? -35.790 -20.307 -10.552 1.00 11.94 142 GLN B C 1
ATOM 1986 O O . GLN B 1 63 ? -36.998 -20.368 -10.855 1.00 11.99 142 GLN B O 1
ATOM 1992 N N . THR B 1 64 ? -34.878 -21.230 -10.600 1.00 58.31 143 THR B N 1
ATOM 1993 C CA . THR B 1 64 ? -34.996 -22.423 -11.354 1.00 57.96 143 THR B CA 1
ATOM 1994 C C . THR B 1 64 ? -35.137 -23.602 -10.407 1.00 58.58 143 THR B C 1
ATOM 1995 O O . THR B 1 64 ? -34.710 -23.537 -9.251 1.00 61.94 143 THR B O 1
ATOM 1999 N N . PRO B 1 65 ? -35.776 -24.657 -10.880 1.00 94.63 144 PRO B N 1
ATOM 2000 C CA . PRO B 1 65 ? -35.963 -25.851 -10.073 1.00 91.96 144 PRO B CA 1
ATOM 2001 C C . PRO B 1 65 ? -34.632 -26.533 -9.772 1.00 84.68 144 PRO B C 1
ATOM 2002 O O . PRO B 1 65 ? -34.553 -27.402 -8.906 1.00 83.65 144 PRO B O 1
ATOM 2004 N N . ARG B 1 66 ? -33.574 -26.138 -10.484 1.00 78.08 145 ARG B N 1
ATOM 2005 C CA . ARG B 1 66 ? -32.262 -26.760 -10.296 1.00 70.48 145 ARG B CA 1
ATOM 2006 C C . ARG B 1 66 ? -31.299 -25.849 -9.527 1.00 62.76 145 ARG B C 1
ATOM 2007 O O . ARG B 1 66 ? -30.284 -26.303 -9.002 1.00 60.47 145 ARG B O 1
ATOM 2015 N N . ASN B 1 67 ? -31.589 -24.548 -9.477 1.00 58.01 146 ASN B N 1
ATOM 2016 C CA . ASN B 1 67 ? -30.683 -23.600 -8.819 1.00 53.63 146 ASN B CA 1
ATOM 2017 C C . ASN B 1 67 ? -31.222 -23.141 -7.461 1.00 50.71 146 ASN B C 1
ATOM 2018 O O . ASN B 1 67 ? -30.663 -22.244 -6.831 1.00 47.89 146 ASN B O 1
ATOM 2023 N N . ARG B 1 68 ? -32.276 -23.794 -6.970 1.00 48.00 147 ARG B N 1
ATOM 2024 C CA . ARG B 1 68 ? -32.877 -23.401 -5.693 1.00 49.21 147 ARG B CA 1
ATOM 2025 C C . ARG B 1 68 ? -31.823 -23.292 -4.593 1.00 46.46 147 ARG B C 1
ATOM 2026 O O . ARG B 1 68 ? -31.934 -22.456 -3.696 1.00 49.33 147 ARG B O 1
ATOM 2034 N N . GLY B 1 69 ? -30.791 -24.127 -4.681 1.00 41.89 148 GLY B N 1
ATOM 2035 C CA . GLY B 1 69 ? -29.765 -24.191 -3.652 1.00 41.61 148 GLY B CA 1
ATOM 2036 C C . GLY B 1 69 ? -29.082 -22.837 -3.452 1.00 39.37 148 GLY B C 1
ATOM 2037 O O . GLY B 1 69 ? -28.725 -22.470 -2.333 1.00 38.42 148 GLY B O 1
ATOM 2038 N N . MET B 1 70 ? -28.866 -22.107 -4.546 1.00 39.35 149 MET B N 1
ATOM 2039 C CA . MET B 1 70 ? -28.181 -20.815 -4.468 1.00 39.66 149 MET B CA 1
ATOM 2040 C C . MET B 1 70 ? -29.125 -19.716 -3.972 1.00 42.69 149 MET B C 1
ATOM 2041 O O . MET B 1 70 ? -28.696 -18.592 -3.704 1.00 38.46 149 MET B O 1
ATOM 2046 N N . PHE B 1 71 ? -30.409 -20.060 -3.835 1.00 38.86 150 PHE B N 1
ATOM 2047 C CA . PHE B 1 71 ? -31.413 -19.113 -3.335 1.00 41.97 150 PHE B CA 1
ATOM 2048 C C . PHE B 1 71 ? -31.794 -19.425 -1.884 1.00 40.89 150 PHE B C 1
ATOM 2049 O O . PHE B 1 71 ? -32.724 -18.829 -1.330 1.00 44.91 150 PHE B O 1
ATOM 2057 N N . MET B 1 72 ? -31.068 -20.364 -1.283 1.00 39.05 151 MET B N 1
ATOM 2058 C CA . MET B 1 72 ? -31.267 -20.766 0.108 1.00 40.69 151 MET B CA 1
ATOM 2059 C C . MET B 1 72 ? -30.219 -20.116 1.017 1.00 38.24 151 MET B C 1
ATOM 2060 O O . MET B 1 72 ? -29.244 -19.547 0.524 1.00 37.39 151 MET B O 1
ATOM 2065 N N . LYS B 1 73 ? -30.422 -20.200 2.334 1.00 39.75 152 LYS B N 1
ATOM 2066 C CA . LYS B 1 73 ? -29.497 -19.614 3.323 1.00 37.73 152 LYS B CA 1
ATOM 2067 C C . LYS B 1 73 ? -28.022 -19.848 2.969 1.00 33.57 152 LYS B C 1
ATOM 2068 O O . LYS B 1 73 ? -27.683 -20.909 2.447 1.00 31.35 152 LYS B O 1
ATOM 2074 N N . PRO B 1 74 ? -27.147 -18.850 3.236 1.00 35.95 153 PRO B N 1
ATOM 2075 C CA . PRO B 1 74 ? -25.705 -18.994 2.990 1.00 31.31 153 PRO B CA 1
ATOM 2076 C C . PRO B 1 74 ? -25.129 -20.254 3.633 1.00 33.24 153 PRO B C 1
ATOM 2077 O O . PRO B 1 74 ? -25.446 -20.562 4.782 1.00 33.06 153 PRO B O 1
ATOM 2081 N N . GLY B 1 75 ? -24.292 -20.971 2.888 1.00 28.04 154 GLY B N 1
ATOM 2082 C CA . GLY B 1 75 ? -23.752 -22.246 3.349 1.00 26.58 154 GLY B CA 1
ATOM 2083 C C . GLY B 1 75 ? -24.462 -23.426 2.718 1.00 28.69 154 GLY B C 1
ATOM 2084 O O . GLY B 1 75 ? -24.002 -24.561 2.827 1.00 29.92 154 GLY B O 1
ATOM 2085 N N . THR B 1 76 ? -25.596 -23.167 2.066 1.00 29.34 155 THR B N 1
ATOM 2086 C CA . THR B 1 76 ? -26.325 -24.234 1.381 1.00 29.14 155 THR B CA 1
ATOM 2087 C C . THR B 1 76 ? -25.553 -24.689 0.144 1.00 27.80 155 THR B C 1
ATOM 2088 O O . THR B 1 76 ? -25.059 -23.867 -0.628 1.00 28.31 155 THR B O 1
ATOM 2092 N N . LEU B 1 77 ? -25.435 -26.003 -0.021 1.00 27.75 156 LEU B N 1
ATOM 2093 C CA . LEU B 1 77 ? -24.788 -26.564 -1.201 1.00 26.28 156 LEU B CA 1
ATOM 2094 C C . LEU B 1 77 ? -25.733 -26.527 -2.393 1.00 29.01 156 LEU B C 1
ATOM 2095 O O . LEU B 1 77 ? -26.928 -26.797 -2.271 1.00 31.18 156 LEU B O 1
ATOM 2100 N N . TYR B 1 78 ? -25.193 -26.155 -3.543 1.00 29.35 157 TYR B N 1
ATOM 2101 C CA . TYR B 1 78 ? -25.914 -26.238 -4.793 1.00 28.86 157 TYR B CA 1
ATOM 2102 C C . TYR B 1 78 ? -25.093 -27.143 -5.701 1.00 32.32 157 TYR B C 1
ATOM 2103 O O . TYR B 1 78 ? -24.059 -26.740 -6.227 1.00 28.59 157 TYR B O 1
ATOM 2112 N N . VAL B 1 79 ? -25.550 -28.385 -5.840 1.00 36.02 158 VAL B N 1
ATOM 2113 C CA . VAL B 1 79 ? -24.839 -29.396 -6.614 1.00 36.11 158 VAL B CA 1
ATOM 2114 C C . VAL B 1 79 ? -25.672 -29.768 -7.833 1.00 38.01 158 VAL B C 1
ATOM 2115 O O . VAL B 1 79 ? -26.823 -30.191 -7.696 1.00 38.59 158 VAL B O 1
ATOM 2119 N N . TYR B 1 80 ? -25.093 -29.592 -9.021 1.00 37.53 159 TYR B N 1
ATOM 2120 C CA . TYR B 1 80 ? -25.807 -29.862 -10.268 1.00 44.00 159 TYR B CA 1
ATOM 2121 C C . TYR B 1 80 ? -25.012 -30.688 -11.281 1.00 47.13 159 TYR B C 1
ATOM 2122 O O . TYR B 1 80 ? -23.785 -30.587 -11.351 1.00 43.30 159 TYR B O 1
ATOM 2131 N N . ILE B 1 81 ? -25.737 -31.486 -12.067 1.00 52.43 160 ILE B N 1
ATOM 2132 C CA . ILE B 1 81 ? -25.163 -32.321 -13.122 1.00 56.19 160 ILE B CA 1
ATOM 2133 C C . ILE B 1 81 ? -24.943 -31.500 -14.392 1.00 60.57 160 ILE B C 1
ATOM 2134 O O . ILE B 1 81 ? -25.817 -30.729 -14.802 1.00 59.28 160 ILE B O 1
ATOM 2139 N N . ILE B 1 82 ? -23.774 -31.667 -15.007 1.00 39.47 161 ILE B N 1
ATOM 2140 C CA . ILE B 1 82 ? -23.456 -30.998 -16.267 1.00 43.11 161 ILE B CA 1
ATOM 2141 C C . ILE B 1 82 ? -22.921 -32.005 -17.283 1.00 48.33 161 ILE B C 1
ATOM 2142 O O . ILE B 1 82 ? -22.180 -32.930 -16.925 1.00 49.49 161 ILE B O 1
ATOM 2144 N N . TYR B 1 83 ? -23.308 -31.816 -18.546 1.00 53.95 162 TYR B N 1
ATOM 2145 C CA . TYR B 1 83 ? -23.032 -32.774 -19.628 1.00 57.38 162 TYR B CA 1
ATOM 2146 C C . TYR B 1 83 ? -23.532 -34.187 -19.274 1.00 58.53 162 TYR B C 1
ATOM 2147 O O . TYR B 1 83 ? -22.965 -35.192 -19.713 1.00 60.17 162 TYR B O 1
ATOM 2156 N N . GLY B 1 84 ? -24.594 -34.243 -18.468 1.00 58.93 163 GLY B N 1
ATOM 2157 C CA . GLY B 1 84 ? -25.220 -35.500 -18.045 1.00 57.07 163 GLY B CA 1
ATOM 2158 C C . GLY B 1 84 ? -24.348 -36.462 -17.252 1.00 57.20 163 GLY B C 1
ATOM 2159 O O . GLY B 1 84 ? -24.815 -37.526 -16.830 1.00 58.11 163 GLY B O 1
ATOM 2160 N N . MET B 1 85 ? -23.088 -36.089 -17.036 1.00 54.87 164 MET B N 1
ATOM 2161 C CA . MET B 1 85 ? -22.117 -36.990 -16.421 1.00 53.01 164 MET B CA 1
ATOM 2162 C C . MET B 1 85 ? -21.507 -36.437 -15.137 1.00 51.46 164 MET B C 1
ATOM 2163 O O . MET B 1 85 ? -21.425 -37.141 -14.131 1.00 54.90 164 MET B O 1
ATOM 2165 N N . TYR B 1 86 ? -21.087 -35.177 -15.178 1.00 45.90 165 TYR B N 1
ATOM 2166 C CA . TYR B 1 86 ? -20.264 -34.609 -14.116 1.00 41.35 165 TYR B CA 1
ATOM 2167 C C . TYR B 1 86 ? -21.072 -33.853 -13.057 1.00 36.06 165 TYR B C 1
ATOM 2168 O O . TYR B 1 86 ? -22.302 -33.765 -13.149 1.00 37.69 165 TYR B O 1
ATOM 2177 N N . PHE B 1 87 ? -20.375 -33.344 -12.041 1.00 50.50 166 PHE B N 1
ATOM 2178 C CA . PHE B 1 87 ? -20.994 -32.540 -10.986 1.00 45.91 166 PHE B CA 1
ATOM 2179 C C . PHE B 1 87 ? -20.195 -31.272 -10.728 1.00 40.26 166 PHE B C 1
ATOM 2180 O O . PHE B 1 87 ? -18.969 -31.260 -10.873 1.00 40.77 166 PHE B O 1
ATOM 2188 N N . CYS B 1 88 ? -20.902 -30.209 -10.355 1.00 33.61 167 CYS B N 1
ATOM 2189 C CA . CYS B 1 88 ? -20.280 -28.990 -9.849 1.00 33.36 167 CYS B CA 1
ATOM 2190 C C . CYS B 1 88 ? -20.812 -28.691 -8.448 1.00 32.85 167 CYS B C 1
ATOM 2191 O O . CYS B 1 88 ? -22.020 -28.776 -8.204 1.00 32.26 167 CYS B O 1
ATOM 2194 N N . MET B 1 89 ? -19.900 -28.356 -7.536 1.00 27.46 168 MET B N 1
ATOM 2195 C CA . MET B 1 89 ? -20.247 -28.016 -6.160 1.00 27.18 168 MET B CA 1
ATOM 2196 C C . MET B 1 89 ? -20.181 -26.505 -5.927 1.00 24.51 168 MET B C 1
ATOM 2197 O O . MET B 1 89 ? -19.117 -25.898 -6.028 1.00 25.31 168 MET B O 1
ATOM 2202 N N . ASN B 1 90 ? -21.329 -25.915 -5.604 1.00 25.32 169 ASN B N 1
ATOM 2203 C CA . ASN B 1 90 ? -21.432 -24.486 -5.316 1.00 25.57 169 ASN B CA 1
ATOM 2204 C C . ASN B 1 90 ? -21.950 -24.262 -3.895 1.00 25.32 169 ASN B C 1
ATOM 2205 O O . ASN B 1 90 ? -22.704 -25.084 -3.377 1.00 28.21 169 ASN B O 1
ATOM 2210 N N . ILE B 1 91 ? -21.545 -23.158 -3.268 1.00 24.37 170 ILE B N 1
ATOM 2211 C CA . ILE B 1 91 ? -22.005 -22.824 -1.916 1.00 22.53 170 ILE B CA 1
ATOM 2212 C C . ILE B 1 91 ? -22.707 -21.471 -1.887 1.00 25.69 170 ILE B C 1
ATOM 2213 O O . ILE B 1 91 ? -22.104 -20.445 -2.215 1.00 22.08 170 ILE B O 1
ATOM 2218 N N . SER B 1 92 ? -23.980 -21.474 -1.482 1.00 25.41 171 SER B N 1
ATOM 2219 C CA . SER B 1 92 ? -24.744 -20.236 -1.355 1.00 26.39 171 SER B CA 1
ATOM 2220 C C . SER B 1 92 ? -24.044 -19.252 -0.426 1.00 28.18 171 SER B C 1
ATOM 2221 O O . SER B 1 92 ? -23.592 -19.620 0.662 1.00 30.49 171 SER B O 1
ATOM 2224 N N . SER B 1 93 ? -23.933 -18.005 -0.871 1.00 28.68 172 SER B N 1
ATOM 2225 C CA . SER B 1 93 ? -23.346 -16.957 -0.045 1.00 29.85 172 SER B CA 1
ATOM 2226 C C . SER B 1 93 ? -24.435 -15.941 0.315 1.00 33.07 172 SER B C 1
ATOM 2227 O O . SER B 1 93 ? -25.610 -16.172 0.032 1.00 30.87 172 SER B O 1
ATOM 2230 N N . GLN B 1 94 ? -24.046 -14.836 0.950 1.00 33.28 173 GLN B N 1
ATOM 2231 C CA . GLN B 1 94 ? -24.948 -13.706 1.139 1.00 36.18 173 GLN B CA 1
ATOM 2232 C C . GLN B 1 94 ? -25.184 -13.043 -0.215 1.00 38.11 173 GLN B C 1
ATOM 2233 O O . GLN B 1 94 ? -24.255 -12.918 -1.020 1.00 35.08 173 GLN B O 1
ATOM 2239 N N . GLY B 1 95 ? -26.426 -12.623 -0.456 1.00 39.04 174 GLY B N 1
ATOM 2240 C CA . GLY B 1 95 ? -26.805 -11.996 -1.719 1.00 38.74 174 GLY B CA 1
ATOM 2241 C C . GLY B 1 95 ? -27.889 -12.777 -2.437 1.00 39.46 174 GLY B C 1
ATOM 2242 O O . GLY B 1 95 ? -27.947 -14.004 -2.342 1.00 35.84 174 GLY B O 1
ATOM 2243 N N . ASP B 1 96 ? -28.754 -12.068 -3.160 1.00 41.61 175 ASP B N 1
ATOM 2244 C CA . ASP B 1 96 ? -29.852 -12.718 -3.873 1.00 43.50 175 ASP B CA 1
ATOM 2245 C C . ASP B 1 96 ? -29.335 -13.620 -4.995 1.00 41.00 175 ASP B C 1
ATOM 2246 O O . ASP B 1 96 ? -28.900 -13.139 -6.045 1.00 45.11 175 ASP B O 1
ATOM 2251 N N . GLY B 1 97 ? -29.386 -14.928 -4.750 1.00 38.53 176 GLY B N 1
ATOM 2252 C CA . GLY B 1 97 ? -28.977 -15.934 -5.729 1.00 35.66 176 GLY B CA 1
ATOM 2253 C C . GLY B 1 97 ? -27.475 -16.080 -5.920 1.00 35.85 176 GLY B C 1
ATOM 2254 O O . GLY B 1 97 ? -27.040 -16.753 -6.848 1.00 34.11 176 GLY B O 1
ATOM 2255 N N . ALA B 1 98 ? -26.684 -15.457 -5.047 1.00 33.26 177 ALA B N 1
ATOM 2256 C CA . ALA B 1 98 ? -25.221 -15.458 -5.186 1.00 30.79 177 ALA B CA 1
ATOM 2257 C C . ALA B 1 98 ? -24.596 -16.697 -4.559 1.00 28.03 177 ALA B C 1
ATOM 2258 O O . ALA B 1 98 ? -25.083 -17.208 -3.555 1.00 29.31 177 ALA B O 1
ATOM 2260 N N . CYS B 1 99 ? -23.514 -17.179 -5.163 1.00 32.31 178 CYS B N 1
ATOM 2261 C CA . CYS B 1 99 ? -22.866 -18.399 -4.701 1.00 27.11 178 CYS B CA 1
ATOM 2262 C C . CYS B 1 99 ? -21.425 -18.460 -5.166 1.00 25.79 178 CYS B C 1
ATOM 2263 O O . CYS B 1 99 ? -21.005 -17.680 -6.025 1.00 28.53 178 CYS B O 1
ATOM 2266 N N . VAL B 1 100 ? -20.675 -19.396 -4.594 1.00 22.42 179 VAL B N 1
ATOM 2267 C CA . VAL B 1 100 ? -19.280 -19.615 -4.966 1.00 19.87 179 VAL B CA 1
ATOM 2268 C C . VAL B 1 100 ? -19.105 -21.051 -5.466 1.00 25.25 179 VAL B C 1
ATOM 2269 O O . VAL B 1 100 ? -19.503 -21.995 -4.782 1.00 23.62 179 VAL B O 1
ATOM 2273 N N . LEU B 1 101 ? -18.517 -21.207 -6.653 1.00 25.11 180 LEU B N 1
ATOM 2274 C CA . LEU B 1 101 ? -18.124 -22.529 -7.157 1.00 25.58 180 LEU B CA 1
ATOM 2275 C C . LEU B 1 101 ? -16.751 -22.929 -6.628 1.00 23.68 180 LEU B C 1
ATOM 2276 O O . LEU B 1 101 ? -15.823 -22.118 -6.607 1.00 23.07 180 LEU B O 1
ATOM 2281 N N . LEU B 1 102 ? -16.620 -24.180 -6.199 1.00 22.98 181 LEU B N 1
ATOM 2282 C CA . LEU B 1 102 ? -15.300 -24.723 -5.915 1.00 23.43 181 LEU B CA 1
ATOM 2283 C C . LEU B 1 102 ? -14.718 -25.280 -7.210 1.00 26.03 181 LEU B C 1
ATOM 2284 O O . LEU B 1 102 ? -15.324 -26.148 -7.853 1.00 23.07 181 LEU B O 1
ATOM 2289 N N . ARG B 1 103 ? -13.550 -24.776 -7.595 1.00 24.91 182 ARG B N 1
ATOM 2290 C CA . ARG B 1 103 ? -12.931 -25.216 -8.840 1.00 28.32 182 ARG B CA 1
ATOM 2291 C C . ARG B 1 103 ? -11.764 -26.183 -8.664 1.00 28.97 182 ARG B C 1
ATOM 2292 O O . ARG B 1 103 ? -11.542 -27.019 -9.527 1.00 33.78 182 ARG B O 1
ATOM 2300 N N . ALA B 1 104 ? -11.027 -26.077 -7.560 1.00 29.67 183 ALA B N 1
ATOM 2301 C CA . ALA B 1 104 ? -9.863 -26.945 -7.351 1.00 27.45 183 ALA B CA 1
ATOM 2302 C C . ALA B 1 104 ? -9.414 -27.063 -5.906 1.00 23.92 183 ALA B C 1
ATOM 2303 O O . ALA B 1 104 ? -9.435 -26.092 -5.146 1.00 23.14 183 ALA B O 1
ATOM 2305 N N . LEU B 1 105 ? -8.981 -28.269 -5.553 1.00 26.51 184 LEU B N 1
ATOM 2306 C CA . LEU B 1 105 ? -8.444 -28.575 -4.232 1.00 27.15 184 LEU B CA 1
ATOM 2307 C C . LEU B 1 105 ? -7.025 -29.150 -4.328 1.00 29.15 184 LEU B C 1
ATOM 2308 O O . LEU B 1 105 ? -6.684 -29.823 -5.306 1.00 29.82 184 LEU B O 1
ATOM 2313 N N . GLU B 1 106 ? -6.205 -28.867 -3.317 1.00 31.67 185 GLU B N 1
ATOM 2314 C CA . GLU B 1 106 ? -4.969 -29.616 -3.079 1.00 31.59 185 GLU B CA 1
ATOM 2315 C C . GLU B 1 106 ? -5.333 -30.829 -2.223 1.00 32.23 185 GLU B C 1
ATOM 2316 O O . GLU B 1 106 ? -5.754 -30.663 -1.076 1.00 31.67 185 GLU B O 1
ATOM 2322 N N . PRO B 1 107 ? -5.184 -32.051 -2.775 1.00 30.35 186 PRO B N 1
ATOM 2323 C CA . PRO B 1 107 ? -5.559 -33.248 -2.025 1.00 29.30 186 PRO B CA 1
ATOM 2324 C C . PRO B 1 107 ? -4.614 -33.473 -0.849 1.00 29.67 186 PRO B C 1
ATOM 2325 O O . PRO B 1 107 ? -3.386 -33.512 -1.030 1.00 28.80 186 PRO B O 1
ATOM 2329 N N . LEU B 1 108 ? -5.186 -33.636 0.338 1.00 27.00 187 LEU B N 1
ATOM 2330 C CA . LEU B 1 108 ? -4.394 -33.686 1.567 1.00 30.50 187 LEU B CA 1
ATOM 2331 C C . LEU B 1 108 ? -4.379 -35.047 2.229 1.00 28.41 187 LEU B C 1
ATOM 2332 O O . LEU B 1 108 ? -3.344 -35.488 2.710 1.00 34.49 187 LEU B O 1
ATOM 2337 N N . GLU B 1 109 ? -5.522 -35.716 2.264 1.00 26.39 188 GLU B N 1
ATOM 2338 C CA . GLU B 1 109 ? -5.550 -37.090 2.740 1.00 29.92 188 GLU B CA 1
ATOM 2339 C C . GLU B 1 109 ? -6.664 -37.899 2.081 1.00 30.79 188 GLU B C 1
ATOM 2340 O O . GLU B 1 109 ? -7.681 -37.345 1.659 1.00 27.24 188 GLU B O 1
ATOM 2346 N N . GLY B 1 110 ? -6.439 -39.208 1.989 1.00 30.80 189 GLY B N 1
ATOM 2347 C CA . GLY B 1 110 ? -7.374 -40.139 1.356 1.00 32.11 189 GLY B CA 1
ATOM 2348 C C . GLY B 1 110 ? -7.209 -40.223 -0.151 1.00 30.62 189 GLY B C 1
ATOM 2349 O O . GLY B 1 110 ? -8.101 -40.700 -0.848 1.00 30.51 189 GLY B O 1
ATOM 2350 N N . LEU B 1 111 ? -6.056 -39.769 -0.640 1.00 32.76 190 LEU B N 1
ATOM 2351 C CA . LEU B 1 111 ? -5.750 -39.698 -2.068 1.00 35.55 190 LEU B CA 1
ATOM 2352 C C . LEU B 1 111 ? -5.994 -41.020 -2.791 1.00 37.65 190 LEU B C 1
ATOM 2353 O O . LEU B 1 111 ? -6.435 -41.030 -3.941 1.00 36.15 190 LEU B O 1
ATOM 2358 N N . GLU B 1 112 ? -5.717 -42.126 -2.106 1.00 37.95 191 GLU B N 1
ATOM 2359 C CA . GLU B 1 112 ? -5.923 -43.454 -2.676 1.00 38.57 191 GLU B CA 1
ATOM 2360 C C . GLU B 1 112 ? -7.402 -43.724 -2.927 1.00 35.59 191 GLU B C 1
ATOM 2361 O O . GLU B 1 112 ? -7.765 -44.291 -3.957 1.00 35.40 191 GLU B O 1
ATOM 2367 N N . THR B 1 113 ? -8.250 -43.302 -1.992 1.00 34.78 192 THR B N 1
ATOM 2368 C CA . THR B 1 113 ? -9.694 -43.381 -2.185 1.00 37.14 192 THR B CA 1
ATOM 2369 C C . THR B 1 113 ? -10.116 -42.451 -3.322 1.00 36.99 192 THR B C 1
ATOM 2370 O O . THR B 1 113 ? -10.876 -42.852 -4.206 1.00 41.04 192 THR B O 1
ATOM 2374 N N . MET B 1 114 ? -9.599 -41.221 -3.307 1.00 35.88 193 MET B N 1
ATOM 2375 C CA . MET B 1 114 ? -9.828 -40.268 -4.397 1.00 32.33 193 MET B CA 1
ATOM 2376 C C . MET B 1 114 ? -9.517 -40.890 -5.751 1.00 34.81 193 MET B C 1
ATOM 2377 O O . MET B 1 114 ? -10.247 -40.677 -6.714 1.00 35.64 193 MET B O 1
ATOM 2382 N N . ARG B 1 115 ? -8.439 -41.668 -5.809 1.00 35.74 194 ARG B N 1
ATOM 2383 C CA . ARG B 1 115 ? -8.019 -42.322 -7.047 1.00 37.28 194 ARG B CA 1
ATOM 2384 C C . ARG B 1 115 ? -8.983 -43.415 -7.506 1.00 38.65 194 ARG B C 1
ATOM 2385 O O . ARG B 1 115 ? -9.332 -43.471 -8.687 1.00 37.30 194 ARG B O 1
ATOM 2393 N N . GLN B 1 116 ? -9.413 -44.281 -6.587 1.00 38.94 195 GLN B N 1
ATOM 2394 C CA . GLN B 1 116 ? -10.318 -45.380 -6.953 1.00 41.83 195 GLN B CA 1
ATOM 2395 C C . GLN B 1 116 ? -11.698 -44.853 -7.348 1.00 42.19 195 GLN B C 1
ATOM 2396 O O . GLN B 1 116 ? -12.372 -45.441 -8.191 1.00 43.63 195 GLN B O 1
ATOM 2402 N N . LEU B 1 117 ? -12.090 -43.730 -6.745 1.00 37.87 196 LEU B N 1
ATOM 2403 C CA . LEU B 1 117 ? -13.343 -43.059 -7.070 1.00 38.94 196 LEU B CA 1
ATOM 2404 C C . LEU B 1 117 ? -13.260 -42.347 -8.419 1.00 40.28 196 LEU B C 1
ATOM 2405 O O . LEU B 1 117 ? -14.265 -42.214 -9.121 1.00 45.90 196 LEU B O 1
ATOM 2410 N N . ARG B 1 118 ? -12.059 -41.896 -8.775 1.00 37.07 197 ARG B N 1
ATOM 2411 C CA . ARG B 1 118 ? -11.822 -41.216 -10.052 1.00 37.08 197 ARG B CA 1
ATOM 2412 C C . ARG B 1 118 ? -11.507 -42.167 -11.211 1.00 42.13 197 ARG B C 1
ATOM 2413 O O . ARG B 1 118 ? -11.855 -41.888 -12.365 1.00 45.39 197 ARG B O 1
ATOM 2421 N N . SER B 1 119 ? -10.836 -43.275 -10.898 1.00 44.78 198 SER B N 1
ATOM 2422 C CA . SER B 1 119 ? -10.395 -44.262 -11.893 1.00 50.34 198 SER B CA 1
ATOM 2423 C C . SER B 1 119 ? -11.426 -44.492 -12.996 1.00 50.95 198 SER B C 1
ATOM 2424 O O . SER B 1 119 ? -11.110 -45.058 -14.042 1.00 56.47 198 SER B O 1
ATOM 2427 N N . ARG B 1 128 ? -5.576 -45.386 -18.29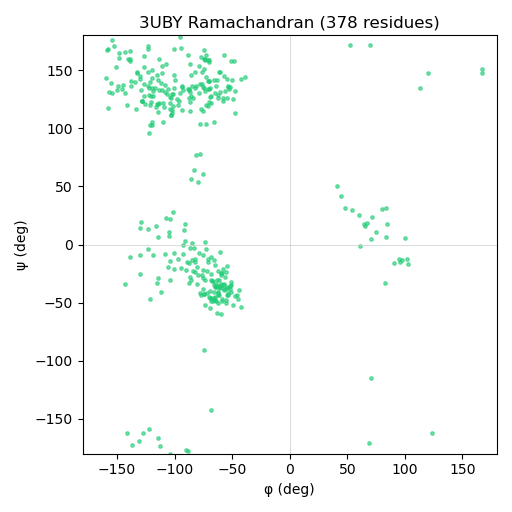5 1.00 58.85 207 ARG B N 1
ATOM 2428 C CA . ARG B 1 128 ? -4.471 -44.496 -17.953 1.00 58.18 207 ARG B CA 1
ATOM 2429 C C . ARG B 1 128 ? -4.029 -44.658 -16.501 1.00 56.82 207 ARG B C 1
ATOM 2430 O O . ARG B 1 128 ? -4.681 -45.350 -15.714 1.00 60.39 207 ARG B O 1
ATOM 2438 N N . VAL B 1 129 ? -2.915 -44.010 -16.164 1.00 95.97 208 VAL B N 1
ATOM 2439 C CA . VAL B 1 129 ? -2.493 -43.830 -14.780 1.00 88.55 208 VAL B CA 1
ATOM 2440 C C . VAL B 1 129 ? -2.556 -42.334 -14.470 1.00 82.11 208 VAL B C 1
ATOM 2441 O O . VAL B 1 129 ? -1.907 -41.524 -15.138 1.00 82.93 208 VAL B O 1
ATOM 2445 N N . LEU B 1 130 ? -3.352 -41.975 -13.468 1.00 73.87 209 LEU B N 1
ATOM 2446 C CA . LEU B 1 130 ? -3.530 -40.570 -13.096 1.00 66.76 209 LEU B CA 1
ATOM 2447 C C . LEU B 1 130 ? -2.807 -40.213 -11.802 1.00 60.96 209 LEU B C 1
ATOM 2448 O O . LEU B 1 130 ? -2.879 -40.946 -10.812 1.00 57.95 209 LEU B O 1
ATOM 2453 N N . LYS B 1 131 ? -2.099 -39.088 -11.835 1.00 57.25 210 LYS B N 1
ATOM 2454 C CA . LYS B 1 131 ? -1.283 -38.646 -10.710 1.00 54.81 210 LYS B CA 1
ATOM 2455 C C . LYS B 1 131 ? -2.067 -37.788 -9.720 1.00 51.30 210 LYS B C 1
ATOM 2456 O O . LYS B 1 131 ? -3.272 -37.565 -9.885 1.00 50.25 210 LYS B O 1
ATOM 2462 N N . ASP B 1 132 ? -1.362 -37.311 -8.697 1.00 51.17 211 ASP B N 1
ATOM 2463 C CA . ASP B 1 132 ? -1.950 -36.499 -7.633 1.00 49.51 211 ASP B CA 1
ATOM 2464 C C . ASP B 1 132 ? -2.543 -35.194 -8.155 1.00 48.61 211 ASP B C 1
ATOM 2465 O O .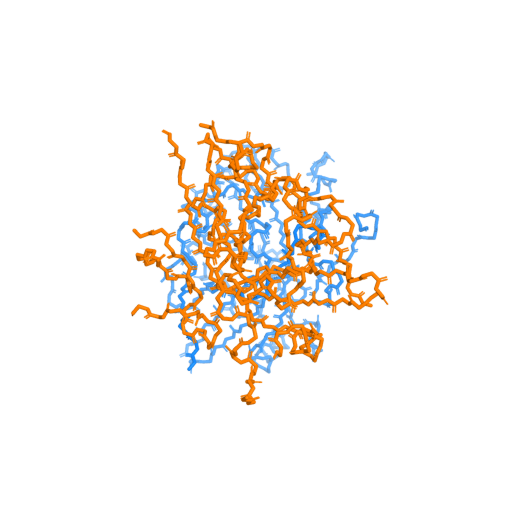 ASP B 1 132 ? -3.598 -34.751 -7.688 1.00 48.64 211 ASP B O 1
ATOM 2470 N N . ARG B 1 133 ? -1.871 -34.598 -9.137 1.00 47.35 212 ARG B N 1
ATOM 2471 C CA . ARG B 1 133 ? -2.308 -33.340 -9.739 1.00 45.84 212 ARG B CA 1
ATOM 2472 C C . ARG B 1 133 ? -3.595 -33.469 -10.565 1.00 43.24 212 ARG B C 1
ATOM 2473 O O . ARG B 1 133 ? -4.180 -32.463 -10.954 1.00 42.23 212 ARG B O 1
ATOM 2475 N N . GLU B 1 134 ? -4.025 -34.703 -10.828 1.00 42.53 213 GLU B N 1
ATOM 2476 C CA . GLU B 1 134 ? -5.230 -34.961 -11.618 1.00 37.20 213 GLU B CA 1
ATOM 2477 C C . GLU B 1 134 ? -6.450 -35.299 -10.761 1.00 37.23 213 GLU B C 1
ATOM 2478 O O . GLU B 1 134 ? -7.565 -35.401 -11.282 1.00 36.35 213 GLU B O 1
ATOM 2484 N N . LEU B 1 135 ? -6.240 -35.465 -9.455 1.00 30.35 214 LEU B N 1
ATOM 2485 C CA . LEU B 1 135 ? -7.293 -35.931 -8.564 1.00 31.25 214 LEU B CA 1
ATOM 2486 C C . LEU B 1 135 ? -8.414 -34.912 -8.389 1.00 30.09 214 LEU B C 1
ATOM 2487 O O . LEU B 1 135 ? -9.588 -35.261 -8.530 1.00 29.81 214 LEU B O 1
ATOM 2492 N N . CYS B 1 136 ? -8.045 -33.658 -8.111 1.00 29.81 215 CYS B N 1
ATOM 2493 C CA . CYS B 1 136 ? -9.011 -32.611 -7.750 1.00 31.29 215 CYS B CA 1
ATOM 2494 C C . CYS B 1 136 ? -8.857 -31.306 -8.544 1.00 32.89 215 CYS B C 1
ATOM 2495 O O . CYS B 1 136 ? -9.439 -30.280 -8.174 1.00 31.39 215 CYS B O 1
ATOM 2498 N N . SER B 1 137 ? -8.099 -31.354 -9.639 1.00 32.08 216 SER B N 1
ATOM 2499 C CA . SER B 1 137 ? -7.759 -30.166 -10.431 1.00 30.86 216 SER B CA 1
ATOM 2500 C C . SER B 1 137 ? -8.883 -29.723 -11.373 1.00 31.67 216 SER B C 1
ATOM 2501 O O . SER B 1 137 ? -8.674 -29.560 -12.573 1.00 31.54 216 SER B O 1
ATOM 2504 N N . GLY B 1 138 ? -10.078 -29.527 -10.819 1.00 30.89 217 GLY B N 1
ATOM 2505 C CA . GLY B 1 138 ? -11.252 -29.221 -11.628 1.00 29.36 217 GLY B CA 1
ATOM 2506 C C . GLY B 1 138 ? -12.522 -29.355 -10.811 1.00 29.39 217 GLY B C 1
ATOM 2507 O O . GLY B 1 138 ? -12.564 -30.154 -9.858 1.00 26.67 217 GLY B O 1
ATOM 2508 N N . PRO B 1 139 ? -13.565 -28.575 -11.165 1.00 27.01 218 PRO B N 1
ATOM 2509 C CA . PRO B 1 139 ? -14.785 -28.575 -10.352 1.00 24.03 218 PRO B CA 1
ATOM 2510 C C . PRO B 1 139 ? -15.473 -29.934 -10.349 1.00 26.63 218 PRO B C 1
ATOM 2511 O O . PRO B 1 139 ? -16.031 -30.343 -9.330 1.00 27.34 218 PRO B O 1
ATOM 2515 N N . SER B 1 140 ? -15.432 -30.626 -11.485 1.00 26.72 219 SER B N 1
ATOM 2516 C CA . SER B 1 140 ? -16.031 -31.949 -11.584 1.00 26.61 219 SER B CA 1
ATOM 2517 C C . SER B 1 140 ? -15.078 -33.047 -11.131 1.00 26.73 219 SER B C 1
ATOM 2518 O O . SER B 1 140 ? -15.514 -34.078 -10.624 1.00 31.06 219 SER B O 1
ATOM 2521 N N . LYS B 1 141 ? -13.779 -32.829 -11.325 1.00 26.55 220 LYS B N 1
ATOM 2522 C CA . LYS B 1 141 ? -12.773 -33.745 -10.815 1.00 27.40 220 LYS B CA 1
ATOM 2523 C C . LYS B 1 141 ? -12.915 -33.856 -9.292 1.00 26.81 220 LYS B C 1
ATOM 2524 O O . LYS B 1 141 ? -12.973 -34.962 -8.740 1.00 28.30 220 LYS B O 1
ATOM 2530 N N . LEU B 1 142 ? -13.003 -32.710 -8.620 1.00 22.31 221 LEU B N 1
ATOM 2531 C CA . LEU B 1 142 ? -13.050 -32.689 -7.160 1.00 22.02 221 LEU B CA 1
ATOM 2532 C C . LEU B 1 142 ? -14.313 -33.341 -6.577 1.00 23.52 221 LEU B C 1
ATOM 2533 O O . LEU B 1 142 ? -14.248 -33.992 -5.527 1.00 25.60 221 LEU B O 1
ATOM 2538 N N . CYS B 1 143 ? -15.450 -33.172 -7.250 1.00 24.22 222 CYS B N 1
ATOM 2539 C CA . CYS B 1 143 ? -16.690 -33.833 -6.827 1.00 27.94 222 CYS B CA 1
ATOM 2540 C C . CYS B 1 143 ? -16.584 -35.354 -6.943 1.00 28.54 222 CYS B C 1
ATOM 2541 O O . CYS B 1 143 ? -16.985 -36.075 -6.028 1.00 27.87 222 CYS B O 1
ATOM 2544 N N . GLN B 1 144 ? -16.053 -35.826 -8.074 1.00 29.12 223 GLN B N 1
ATOM 2545 C CA . GLN B 1 144 ? -15.750 -37.245 -8.270 1.00 33.59 223 GLN B CA 1
ATOM 2546 C C . GLN B 1 144 ? -14.832 -37.776 -7.164 1.00 30.84 223 GLN B C 1
ATOM 2547 O O . GLN B 1 144 ? -15.114 -38.809 -6.551 1.00 31.27 223 GLN B O 1
ATOM 2553 N N . ALA B 1 145 ? -13.741 -37.048 -6.928 1.00 28.84 224 ALA B N 1
ATOM 2554 C CA . ALA B 1 145 ? -12.724 -37.392 -5.938 1.00 26.67 224 ALA B CA 1
ATOM 2555 C C . ALA B 1 145 ? -13.262 -37.478 -4.504 1.00 32.09 224 ALA B C 1
ATOM 2556 O O . ALA B 1 145 ? -12.805 -38.306 -3.710 1.00 27.37 224 ALA B O 1
ATOM 2558 N N . LEU B 1 146 ? -14.225 -36.619 -4.179 1.00 29.17 225 LEU B N 1
ATOM 2559 C CA . LEU B 1 146 ? -14.810 -36.594 -2.838 1.00 32.21 225 LEU B CA 1
ATOM 2560 C C . LEU B 1 146 ? -16.231 -37.165 -2.789 1.00 33.96 225 LEU B C 1
ATOM 2561 O O . LEU B 1 146 ? -17.003 -36.855 -1.874 1.00 35.83 225 LEU B O 1
ATOM 2566 N N . ALA B 1 147 ? -16.567 -38.004 -3.770 1.00 34.37 226 ALA B N 1
ATOM 2567 C CA . ALA B 1 147 ? -17.882 -38.649 -3.859 1.00 35.31 226 ALA B CA 1
ATOM 2568 C C . ALA B 1 147 ? -19.058 -37.694 -3.586 1.00 38.44 226 ALA B C 1
ATOM 2569 O O . ALA B 1 147 ? -20.022 -38.040 -2.895 1.00 33.11 226 ALA B O 1
ATOM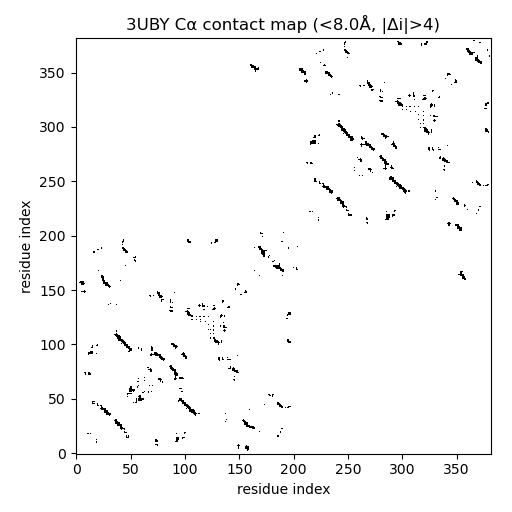 2571 N N . ILE B 1 148 ? -18.953 -36.487 -4.140 1.00 36.78 227 ILE B N 1
ATOM 2572 C CA . ILE B 1 148 ? -20.007 -35.484 -4.062 1.00 35.66 227 ILE B CA 1
ATOM 2573 C C . ILE B 1 148 ? -20.904 -35.575 -5.297 1.00 39.20 227 ILE B C 1
ATOM 2574 O O . ILE B 1 148 ? -20.460 -35.354 -6.431 1.00 36.56 227 ILE B O 1
ATOM 2579 N N . ASN B 1 149 ? -22.166 -35.923 -5.066 1.00 39.79 228 ASN B N 1
ATOM 2580 C CA . ASN B 1 149 ? -23.145 -36.008 -6.146 1.00 44.56 228 ASN B CA 1
ATOM 2581 C C . ASN B 1 149 ? -24.448 -35.264 -5.829 1.00 41.16 228 ASN B C 1
ATOM 2582 O O . ASN B 1 149 ? -24.513 -34.500 -4.863 1.00 38.85 228 ASN B O 1
ATOM 2587 N N . LYS B 1 150 ? -25.467 -35.484 -6.656 1.00 44.35 229 LYS B N 1
ATOM 2588 C CA . LYS B 1 150 ? -26.771 -34.824 -6.529 1.00 46.51 229 LYS B CA 1
ATOM 2589 C C . LYS B 1 150 ? -27.352 -34.947 -5.118 1.00 44.30 229 LYS B C 1
ATOM 2590 O O . LYS B 1 150 ? -27.954 -33.999 -4.608 1.00 45.10 229 LYS B O 1
ATOM 2596 N N . SER B 1 151 ? -27.159 -36.107 -4.490 1.00 42.02 230 SER B N 1
ATOM 2597 C CA . SER B 1 151 ? -27.661 -36.349 -3.133 1.00 43.14 230 SER B CA 1
ATOM 2598 C C . SER B 1 151 ? -27.074 -35.375 -2.104 1.00 39.75 230 SER B C 1
ATOM 2599 O O . SER B 1 151 ? -27.486 -35.365 -0.938 1.00 40.04 230 SER B O 1
ATOM 2602 N N . PHE B 1 152 ? -26.113 -34.560 -2.543 1.00 36.63 231 PHE B N 1
ATOM 2603 C CA . PHE B 1 152 ? -25.547 -33.501 -1.708 1.00 31.98 231 PHE B CA 1
ATOM 2604 C C . PHE B 1 152 ? -26.225 -32.152 -1.925 1.00 34.98 231 PHE B C 1
ATOM 2605 O O . PHE B 1 152 ? -26.155 -31.280 -1.061 1.00 32.25 231 PHE B O 1
ATOM 2613 N N . ASP B 1 153 ? -26.898 -31.987 -3.065 1.00 37.22 232 ASP B N 1
ATOM 2614 C CA . ASP B 1 153 ? -27.596 -30.733 -3.376 1.00 37.56 232 ASP B CA 1
ATOM 2615 C C . ASP B 1 153 ? -28.548 -30.303 -2.255 1.00 39.34 232 ASP B C 1
ATOM 2616 O O . ASP B 1 153 ? -29.306 -31.118 -1.724 1.00 40.73 232 ASP B O 1
ATOM 2621 N N . GLN B 1 154 ? -28.479 -29.019 -1.904 1.00 40.71 233 GLN B N 1
ATOM 2622 C CA . GLN B 1 154 ? -29.317 -28.394 -0.864 1.00 42.28 233 GLN B CA 1
ATOM 2623 C C . GLN B 1 154 ? -29.019 -28.809 0.585 1.00 42.29 233 GLN B C 1
ATOM 2624 O O . GLN B 1 154 ? -29.728 -28.398 1.510 1.00 43.15 233 GLN B O 1
ATOM 2630 N N . ARG B 1 155 ? -27.969 -29.609 0.778 1.00 39.55 234 ARG B N 1
ATOM 2631 C CA . ARG B 1 155 ? -27.448 -29.883 2.118 1.00 37.79 234 ARG B CA 1
ATOM 2632 C C . ARG B 1 155 ? -26.774 -28.630 2.672 1.00 34.19 234 ARG B C 1
ATOM 2633 O O . ARG B 1 155 ? -26.382 -27.740 1.917 1.00 29.61 234 ARG B O 1
ATOM 2641 N N . ASP B 1 156 ? -26.642 -28.579 3.993 1.00 30.79 235 ASP B N 1
ATOM 2642 C CA . ASP B 1 156 ? -26.090 -27.425 4.692 1.00 29.72 235 ASP B CA 1
ATOM 2643 C C . ASP B 1 156 ? -24.647 -27.700 5.118 1.00 28.36 235 ASP B C 1
ATOM 2644 O O . ASP B 1 156 ? -24.403 -28.521 6.002 1.00 29.37 235 ASP B O 1
ATOM 2649 N N . LEU B 1 157 ? -23.705 -27.000 4.487 1.00 26.78 236 LEU B N 1
ATOM 2650 C CA . LEU B 1 157 ? -22.270 -27.180 4.759 1.00 27.46 236 LEU B CA 1
ATOM 2651 C C . LEU B 1 157 ? -21.860 -26.841 6.194 1.00 28.52 236 LEU B C 1
ATOM 2652 O O . LEU B 1 157 ? -20.838 -27.325 6.679 1.00 32.60 236 LEU B O 1
ATOM 2657 N N . ALA B 1 158 ? -22.659 -26.020 6.872 1.00 30.78 237 ALA B N 1
ATOM 2658 C CA . ALA B 1 158 ? -22.352 -25.607 8.241 1.00 31.26 237 ALA B CA 1
ATOM 2659 C C . ALA B 1 158 ? -22.776 -26.634 9.291 1.00 35.66 237 ALA B C 1
ATOM 2660 O O . ALA B 1 158 ? -22.374 -26.535 10.456 1.00 31.41 237 ALA B O 1
ATOM 2662 N N . GLN B 1 159 ? -23.576 -27.621 8.882 1.00 35.38 238 GLN B N 1
ATOM 2663 C CA 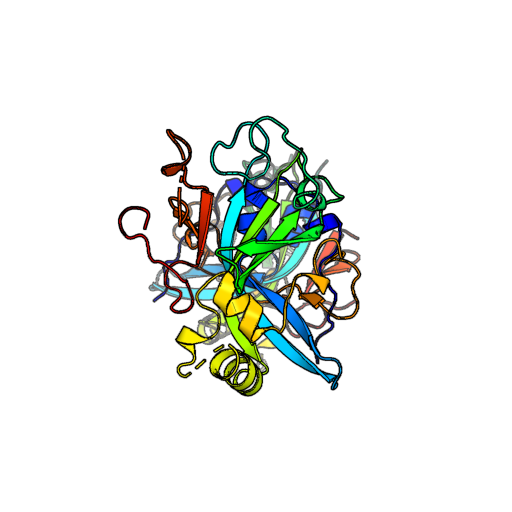. GLN B 1 159 ? -24.148 -28.574 9.829 1.00 39.52 238 GLN B CA 1
ATOM 2664 C C . GLN B 1 159 ? -24.173 -30.041 9.369 1.00 41.10 238 GLN B C 1
ATOM 2665 O O . GLN B 1 159 ? -24.425 -30.935 10.180 1.00 45.62 238 GLN B O 1
ATOM 2671 N N . ASP B 1 160 ? -23.893 -30.297 8.092 1.00 37.08 239 ASP B N 1
ATOM 2672 C CA . ASP B 1 160 ? -23.958 -31.662 7.563 1.00 37.44 239 ASP B CA 1
ATOM 2673 C C . ASP B 1 160 ? -22.984 -32.601 8.270 1.00 38.28 239 ASP B C 1
ATOM 2674 O O . ASP B 1 160 ? -21.919 -32.176 8.724 1.00 37.63 239 ASP B O 1
ATOM 2679 N N . GLU B 1 161 ? -23.364 -33.873 8.369 1.00 39.72 240 GLU B N 1
ATOM 2680 C CA . GLU B 1 161 ? -22.523 -34.890 8.998 1.00 39.75 240 GLU B CA 1
ATOM 2681 C C . GLU B 1 161 ? -21.532 -35.565 8.039 1.00 34.66 240 GLU B C 1
ATOM 2682 O O . GLU B 1 161 ? -20.578 -36.199 8.483 1.00 37.91 240 GLU B O 1
ATOM 2688 N N . ALA B 1 162 ? -21.748 -35.420 6.734 1.00 31.10 241 ALA B N 1
ATOM 2689 C CA . ALA B 1 162 ? -20.895 -36.078 5.742 1.00 33.62 241 ALA B CA 1
ATOM 2690 C C . ALA B 1 162 ? -19.840 -35.159 5.125 1.00 29.99 241 ALA B C 1
ATOM 2691 O O . ALA B 1 162 ? -18.837 -35.634 4.592 1.00 28.68 241 ALA B O 1
ATOM 2693 N N . VAL B 1 163 ? -20.073 -33.851 5.200 1.00 28.19 242 VAL B N 1
ATOM 2694 C CA . VAL B 1 163 ? -19.196 -32.869 4.572 1.00 27.25 242 VAL B CA 1
ATOM 2695 C C . VAL B 1 163 ? -19.106 -31.592 5.398 1.00 22.83 242 VAL B C 1
ATOM 2696 O O . VAL B 1 163 ? -20.122 -31.081 5.870 1.00 25.87 242 VAL B O 1
ATOM 2700 N N . TRP B 1 164 ? -17.886 -31.092 5.584 1.00 25.12 243 TRP B N 1
ATOM 2701 C CA . TRP B 1 164 ? -17.681 -29.813 6.281 1.00 24.88 243 TRP B CA 1
ATOM 2702 C C . TRP B 1 164 ? -16.415 -29.059 5.879 1.00 24.78 243 TRP B C 1
ATOM 2703 O O . TRP B 1 164 ? -15.567 -29.576 5.146 1.00 24.40 243 TRP B O 1
ATOM 2714 N N . LEU B 1 165 ? -16.317 -27.823 6.365 1.00 24.89 244 LEU B N 1
ATOM 2715 C CA . LEU B 1 165 ? -15.122 -27.006 6.237 1.00 24.00 244 LEU B CA 1
ATOM 2716 C C . LEU B 1 165 ? -14.509 -26.878 7.628 1.00 26.79 244 LEU B C 1
ATOM 2717 O O . LEU B 1 165 ? -15.037 -26.165 8.484 1.00 22.73 244 LEU B O 1
ATOM 2722 N N . GLU B 1 166 ? -13.415 -27.602 7.861 1.00 27.22 245 GLU B N 1
ATOM 2723 C CA . GLU B 1 166 ? -12.832 -27.693 9.204 1.00 29.24 245 GLU B CA 1
ATOM 2724 C C . GLU B 1 166 ? -12.193 -26.379 9.647 1.00 31.71 245 GLU B C 1
ATOM 2725 O O . GLU B 1 166 ? -11.852 -25.539 8.813 1.00 29.17 245 GLU B O 1
ATOM 2731 N N . ARG B 1 167 ? -12.062 -26.203 10.962 1.00 33.11 246 ARG B N 1
ATOM 2732 C CA . ARG B 1 167 ? -11.332 -25.067 11.522 1.00 34.12 246 ARG B CA 1
ATOM 2733 C C . ARG B 1 167 ? -10.381 -25.514 12.635 1.00 32.62 246 ARG B C 1
ATOM 2734 O O . ARG B 1 167 ? -10.817 -26.034 13.667 1.00 31.39 246 ARG B O 1
ATOM 2742 N N . GLY B 1 168 ? -9.085 -25.318 12.405 1.00 33.21 247 GLY B N 1
ATOM 2743 C CA . GLY B 1 168 ? -8.053 -25.663 13.385 1.00 32.41 247 GLY B CA 1
ATOM 2744 C C . GLY B 1 168 ? -7.747 -24.506 14.319 1.00 35.10 247 GLY B C 1
ATOM 2745 O O . GLY B 1 168 ? -8.401 -23.471 14.241 1.00 34.22 247 GLY B O 1
ATOM 2746 N N . PRO B 1 169 ? -6.761 -24.678 15.224 1.00 34.69 248 PRO B N 1
ATOM 2747 C CA . PRO B 1 169 ? -6.296 -23.554 16.050 1.00 37.80 248 PRO B CA 1
ATOM 2748 C C . PRO B 1 169 ? -5.472 -22.528 15.260 1.00 39.84 248 PRO B C 1
ATOM 2749 O O . PRO B 1 169 ? -5.080 -21.494 15.807 1.00 39.44 248 PRO B O 1
ATOM 2753 N N . LEU B 1 170 ? -5.224 -22.816 13.983 1.00 39.58 249 LEU B N 1
ATOM 2754 C CA . LEU B 1 170 ? -4.489 -21.911 13.111 1.00 43.86 249 LEU B CA 1
ATOM 2755 C C . LEU B 1 170 ? -5.327 -21.465 11.915 1.00 45.31 249 LEU B C 1
ATOM 2756 O O . LEU B 1 170 ? -6.114 -22.235 11.364 1.00 41.78 249 LEU B O 1
ATOM 2761 N N . GLU B 1 171 ? -5.147 -20.209 11.524 1.00 47.45 250 GLU B N 1
ATOM 2762 C CA . GLU B 1 171 ? -5.745 -19.680 10.308 1.00 49.59 250 GLU B CA 1
ATOM 2763 C C . GLU B 1 171 ? -4.980 -20.175 9.085 1.00 46.76 250 GLU B C 1
ATOM 2764 O O . GLU B 1 171 ? -3.774 -20.412 9.166 1.00 46.26 250 GLU B O 1
ATOM 2770 N N . PRO B 1 172 ? -5.685 -20.349 7.949 1.00 47.07 251 PRO B N 1
ATOM 2771 C CA . PRO B 1 172 ? -5.072 -20.624 6.647 1.00 44.92 251 PRO B CA 1
ATOM 2772 C C . PRO B 1 172 ? -3.924 -19.667 6.318 1.00 48.13 251 PRO B C 1
ATOM 2773 O O . PRO B 1 172 ? -3.855 -18.567 6.872 1.00 44.20 251 PRO B O 1
ATOM 2777 N N . SER B 1 173 ? -3.040 -20.094 5.418 1.00 49.96 252 SER B N 1
ATOM 2778 C CA . SER B 1 173 ? -1.905 -19.282 4.977 1.00 57.36 252 SER B CA 1
ATOM 2779 C C . SER B 1 173 ? -2.359 -18.071 4.164 1.00 55.17 252 SER B C 1
ATOM 2780 O O . SER B 1 173 ? -2.455 -16.961 4.689 1.00 54.02 252 SER B O 1
ATOM 2783 N N . ALA B 1 176 ? -1.334 -13.114 -1.724 1.00 53.08 255 ALA B N 1
ATOM 2784 C CA . ALA B 1 176 ? -1.021 -14.289 -2.534 1.00 51.94 255 ALA B CA 1
ATOM 2785 C C . ALA B 1 176 ? -2.201 -14.757 -3.398 1.00 48.66 255 ALA B C 1
ATOM 2786 O O . ALA B 1 176 ? -2.121 -15.798 -4.055 1.00 49.16 255 ALA B O 1
ATOM 2788 N N . VAL B 1 177 ? -3.287 -13.985 -3.398 1.00 46.35 256 VAL B N 1
ATOM 2789 C CA . VAL B 1 177 ? -4.489 -14.324 -4.167 1.00 45.21 256 VAL B CA 1
ATOM 2790 C C . VAL B 1 177 ? -4.497 -13.631 -5.533 1.00 49.20 256 VAL B C 1
ATOM 2791 O O . VAL B 1 177 ? -4.278 -12.419 -5.624 1.00 47.66 256 VAL B O 1
ATOM 2795 N N . VAL B 1 178 ? -4.743 -14.415 -6.585 1.00 47.89 257 VAL B N 1
ATOM 2796 C CA . VAL B 1 178 ? -4.869 -13.890 -7.950 1.00 48.15 257 VAL B CA 1
ATOM 2797 C C . VAL B 1 178 ? -6.342 -13.817 -8.345 1.00 46.38 257 VAL B C 1
ATOM 2798 O O . VAL B 1 178 ? -7.081 -14.796 -8.197 1.00 42.24 257 VAL B O 1
ATOM 2802 N N . ALA B 1 179 ? -6.758 -12.652 -8.836 1.00 44.70 258 ALA B N 1
ATOM 2803 C CA . ALA B 1 179 ? -8.112 -12.460 -9.344 1.00 43.70 258 ALA B CA 1
ATOM 2804 C C . ALA B 1 179 ? -8.110 -12.466 -10.869 1.00 45.18 258 ALA B C 1
ATOM 2805 O O . ALA B 1 179 ? -7.595 -11.542 -11.503 1.00 43.53 258 ALA B O 1
ATOM 2807 N N . ALA B 1 180 ? -8.693 -13.513 -11.450 1.00 41.51 259 ALA B N 1
ATOM 2808 C CA . ALA B 1 180 ? -8.711 -13.685 -12.900 1.00 45.66 259 ALA B CA 1
ATOM 2809 C C . ALA B 1 180 ? -10.126 -13.817 -13.463 1.00 46.72 259 ALA B C 1
ATOM 2810 O O . ALA B 1 180 ? -11.102 -13.936 -12.713 1.00 42.36 259 ALA B O 1
ATOM 2812 N N . ALA B 1 181 ? -10.219 -13.783 -14.791 1.00 46.98 260 ALA B N 1
ATOM 2813 C CA . ALA B 1 181 ? -11.447 -14.108 -15.511 1.00 44.65 260 ALA B CA 1
ATOM 2814 C C . ALA B 1 181 ? -11.859 -15.554 -15.220 1.00 43.74 260 ALA B C 1
ATOM 2815 O O . ALA B 1 181 ? -11.007 -16.416 -14.992 1.00 42.16 260 ALA B O 1
ATOM 2817 N N . ARG B 1 182 ? -13.163 -15.813 -15.229 1.00 41.46 261 ARG B N 1
ATOM 2818 C CA . ARG B 1 182 ? -13.678 -17.151 -14.934 1.00 42.94 261 ARG B CA 1
ATOM 2819 C C . ARG B 1 182 ? -13.464 -18.138 -16.089 1.00 43.50 261 ARG B C 1
ATOM 2820 O O . ARG B 1 182 ? -13.103 -17.742 -17.199 1.00 43.29 261 ARG B O 1
ATOM 2828 N N . VAL B 1 183 ? -13.673 -19.422 -15.806 1.00 41.37 262 VAL B N 1
ATOM 2829 C CA . VAL B 1 183 ? -13.489 -20.480 -16.792 1.00 45.94 262 VAL B CA 1
ATOM 2830 C C . VAL B 1 183 ? -14.838 -20.927 -17.350 1.00 45.47 262 VAL B C 1
ATOM 2831 O O . VAL B 1 183 ? -15.751 -21.253 -16.592 1.00 43.02 262 VAL B O 1
ATOM 2835 N N . PRO B 1 195 ? -13.128 -10.082 -13.361 1.00 49.46 274 PRO B N 1
ATOM 2836 C CA . PRO B 1 195 ? -12.161 -10.749 -12.494 1.00 46.74 274 PRO B CA 1
ATOM 2837 C C . PRO B 1 195 ? -12.855 -11.389 -11.291 1.00 44.67 274 PRO B C 1
ATOM 2838 O O . PRO B 1 195 ? -12.803 -10.850 -10.182 1.00 46.83 274 PRO B O 1
ATOM 2842 N N . LEU B 1 196 ? -13.504 -12.528 -11.519 1.00 41.96 275 LEU B N 1
ATOM 2843 C CA . LEU B 1 196 ? -14.305 -13.186 -10.482 1.00 41.90 275 LEU B CA 1
ATOM 2844 C C . LEU B 1 196 ? -13.881 -14.631 -10.184 1.00 39.03 275 LEU B C 1
ATOM 2845 O O . LEU B 1 196 ? -14.593 -15.377 -9.509 1.00 35.02 275 LEU B O 1
ATOM 2850 N N . ARG B 1 197 ? -12.709 -15.014 -10.680 1.00 37.43 276 ARG B N 1
ATOM 2851 C CA . ARG B 1 197 ? -12.090 -16.276 -10.302 1.00 37.07 276 ARG B CA 1
ATOM 2852 C C . ARG B 1 197 ? -10.845 -15.987 -9.466 1.00 35.41 276 ARG B C 1
ATOM 2853 O O . ARG B 1 197 ? -10.028 -15.137 -9.822 1.00 40.95 276 ARG B O 1
ATOM 2861 N N . PHE B 1 198 ? -10.707 -16.695 -8.353 1.00 35.20 277 PHE B N 1
ATOM 2862 C CA . PHE B 1 198 ? -9.614 -16.444 -7.422 1.00 34.73 277 PHE B CA 1
ATOM 2863 C C . PHE B 1 198 ? -8.844 -17.723 -7.123 1.00 34.89 277 PHE B C 1
ATOM 2864 O O . PHE B 1 198 ? -9.440 -18.743 -6.768 1.00 34.83 277 PHE B O 1
ATOM 2872 N N . TYR B 1 199 ? -7.523 -17.673 -7.286 1.00 35.78 278 TYR B N 1
ATOM 2873 C CA . TYR B 1 199 ? -6.689 -18.837 -6.999 1.00 37.46 278 TYR B CA 1
ATOM 2874 C C . TYR B 1 199 ? -5.377 -18.507 -6.276 1.00 39.19 278 TYR B C 1
ATOM 2875 O O . TYR B 1 199 ? -4.908 -17.365 -6.298 1.00 37.22 278 TYR B O 1
ATOM 2884 N N . VAL B 1 200 ? -4.806 -19.518 -5.627 1.00 38.34 279 VAL B N 1
ATOM 2885 C CA . VAL B 1 200 ? -3.530 -19.374 -4.931 1.00 39.52 279 VAL B CA 1
ATOM 2886 C C . VAL B 1 200 ? -2.409 -19.242 -5.958 1.00 42.51 279 VAL B C 1
ATOM 2887 O O . VAL B 1 200 ? -2.188 -20.144 -6.772 1.00 42.53 279 VAL B O 1
ATOM 2891 N N . ARG B 1 201 ? -1.716 -18.108 -5.916 1.00 45.67 280 ARG B N 1
ATOM 2892 C CA . ARG B 1 201 ? -0.613 -17.824 -6.836 1.00 47.02 280 ARG B CA 1
ATOM 2893 C C . ARG B 1 201 ? 0.374 -18.991 -6.905 1.00 47.16 280 ARG B C 1
ATOM 2894 O O . ARG B 1 201 ? 0.865 -19.461 -5.877 1.00 49.71 280 ARG B O 1
ATOM 2902 N N . GLY B 1 202 ? 0.625 -19.470 -8.122 1.00 49.92 281 GLY B N 1
ATOM 2903 C CA . GLY B 1 202 ? 1.646 -20.485 -8.387 1.00 48.25 281 GLY B CA 1
ATOM 2904 C C . GLY B 1 202 ? 1.455 -21.866 -7.781 1.00 47.72 281 GLY B C 1
ATOM 2905 O O . GLY B 1 202 ? 2.412 -22.637 -7.691 1.00 47.06 281 GLY B O 1
ATOM 2906 N N . SER B 1 203 ? 0.229 -22.184 -7.364 1.00 44.80 282 SER B N 1
ATOM 2907 C CA . SER B 1 203 ? -0.080 -23.502 -6.814 1.00 43.60 282 SER B CA 1
ATOM 2908 C C . SER B 1 203 ? -0.147 -24.549 -7.924 1.00 47.44 282 SER B C 1
ATOM 2909 O O . SER B 1 203 ? -0.764 -24.308 -8.966 1.00 50.64 282 SER B O 1
ATOM 2912 N N . PRO B 1 204 ? 0.486 -25.719 -7.707 1.00 47.87 283 PRO B N 1
ATOM 2913 C CA . PRO B 1 204 ? 0.460 -26.798 -8.697 1.00 50.50 283 PRO B CA 1
ATOM 2914 C C . PRO B 1 204 ? -0.893 -27.517 -8.758 1.00 48.26 283 PRO B C 1
ATOM 2915 O O . PRO B 1 204 ? -1.054 -28.472 -9.525 1.00 50.59 283 PRO B O 1
ATOM 2919 N N . TRP B 1 205 ? -1.852 -27.046 -7.964 1.00 42.68 284 TRP B N 1
ATOM 2920 C CA . TRP B 1 205 ? -3.143 -27.711 -7.817 1.00 38.71 284 TRP B CA 1
ATOM 2921 C C . TRP B 1 205 ? -4.278 -26.942 -8.486 1.00 38.09 284 TRP B C 1
ATOM 2922 O O . TRP B 1 205 ? -5.401 -27.442 -8.579 1.00 40.84 284 TRP B O 1
ATOM 2933 N N . VAL B 1 206 ? -3.978 -25.730 -8.952 1.00 39.01 285 VAL B N 1
ATOM 2934 C CA . VAL B 1 206 ? -4.948 -24.903 -9.673 1.00 40.29 285 VAL B CA 1
ATOM 2935 C C . VAL B 1 206 ? -5.234 -25.527 -11.039 1.00 41.64 285 VAL B C 1
ATOM 2936 O O . VAL B 1 206 ? -4.310 -25.936 -11.739 1.00 39.19 285 VAL B O 1
ATOM 2940 N N . SER B 1 207 ? -6.512 -25.599 -11.408 1.00 42.71 286 SER B N 1
ATOM 2941 C CA . SER B 1 207 ? -6.928 -26.219 -12.672 1.00 43.11 286 SER B CA 1
ATOM 2942 C C . SER B 1 207 ? -6.379 -25.493 -13.906 1.00 44.70 286 SER B C 1
ATOM 2943 O O . SER B 1 207 ? -5.664 -26.090 -14.717 1.00 46.64 286 SER B O 1
ATOM 2946 N N . VAL B 1 208 ? -6.717 -24.210 -14.037 1.00 44.60 287 VAL B N 1
ATOM 2947 C CA . VAL B 1 208 ? -6.281 -23.391 -15.172 1.00 50.82 287 VAL B CA 1
ATOM 2948 C C . VAL B 1 208 ? -5.573 -22.127 -14.683 1.00 50.37 287 VAL B C 1
ATOM 2949 O O . VAL B 1 208 ? -6.152 -21.326 -13.947 1.00 49.16 287 VAL B O 1
ATOM 2953 N N . VAL B 1 209 ? -4.320 -21.966 -15.100 1.00 52.87 288 VAL B N 1
ATOM 2954 C CA . VAL B 1 209 ? -3.506 -20.806 -14.746 1.00 57.57 288 VAL B CA 1
ATOM 2955 C C . VAL B 1 209 ? -3.636 -19.740 -15.839 1.00 59.10 288 VAL B C 1
ATOM 2956 O O . VAL B 1 209 ? -3.602 -20.058 -17.029 1.00 62.05 288 VAL B O 1
ATOM 2960 N N . ASP B 1 210 ? -3.787 -18.483 -15.426 1.00 59.58 289 ASP B N 1
ATOM 2961 C CA . ASP B 1 210 ? -3.935 -17.367 -16.357 1.00 60.45 289 ASP B CA 1
ATOM 2962 C C . ASP B 1 210 ? -2.592 -16.991 -16.976 1.00 65.75 289 ASP B C 1
ATOM 2963 O O . ASP B 1 210 ? -1.733 -16.403 -16.318 1.00 70.40 289 ASP B O 1
#

CATH classification: 3.10.300.10

Foldseek 3Di:
DDDWDFDALVLQADAQLVNQQSQQQWKKWFADPVGFIWIWGFFKKFKQHACVQPPAPRHVNDDDPQQVQQQDRFQFWRWDDDPNLFIWIWTHGHDRSIIMTGFWTQTDGDQVQLCVQQVVSHDSLQQGQGRRSVCSSRVHHCVSHGPGQRDDPGIHIIGGPDRDDPVQKFFFADPPAPDVNRGGRRMIGGHPDSSHNDDDDVSD/DFDKDFDALVLQADAQQVNQQQQAQWKKWFQDPVRDIWIWGQFKKFKDQDPDDPQLVQLQDRFQFWRWDDDPNDFIWTWTHGHHHSIIMTGFWTQTDDPVVQLDVLQDVPDDSLQSTQGRRSVCSSRVNHPVRHRPGQRDDPGMHGMDGPDDGDDWDCVDPCVGMIGHHPDSTHNDDD

InterPro domains:
  IPR003180 Methylpurine-DNA glycosylase [MF_00527] (88-286)
  IPR003180 Methylpurine-DNA glycosylase [PF02245] (89-283)
  IPR003180 Methylpurine-DNA glycosylase [PTHR10429] (47-297)
  IPR003180 Methylpurine-DNA glycosylase [TIGR00567] (87-286)
  IPR003180 Methylpurine-DNA glycosylase [cd00540] (90-286)
  IPR011034 Formyl transferase-like, C-terminal domain superfamily [SSF50486] (84-291)
  IPR036995 Methylpurine-DNA glycosylase superfamily [G3DSA:3.10.300.10] (81-298)